Protein AF-A0A6P0PYL6-F1 (afdb_monomer)

Nearest PDB structures (foldseek):
  3t6k-assembly2_B  TM=9.588E-01  e=8.536E-08  Chloroflexus aurantiacus J-10-fl
  3gt7-assembly1_A  TM=8.939E-01  e=2.391E-07  Syntrophus aciditrophicus SB
  6rh1-assembly1_C  TM=9.646E-01  e=1.449E-06  Thermotoga maritima
  1m5t-assembly1_A  TM=9.526E-01  e=2.079E-06  Caulobacter vibrioides
  4h60-assembly1_A  TM=9.244E-01  e=2.554E-06  Vibrio cholerae O395

Secondary structure (DSSP, 8-state):
-HHHHHHHHHTT-S---PSSPPHHHHHHHHHHHHHHHS----S-EEETTEEEETTTTEEEETTEEP---HHHHHHHHHHHHSTT--B-HHHHHHHHS-TTS---HHHHHHHHHHHHHHHHHTT-SS-SEEEETTTEEEEPPPP-S---------------------------------------------PPPHHHHHHHHHHHHHHHHHHHHHHHHHHHHHT---HHHHHHHHHHHHHHHHHGGGGT-HHHHHHHHHHHHHHHH-SS--HHHHHHHHHHHHHHHHHHHSPP-----------SS---SS-TT---EEEEE-S-HHHHHHHHHHHHTTT-EEEEESSHHHHHHHHHHS--SEEEE-----GGG--HHHHHHHHHHSSSPPPEEEEES---HHHHHHHHHTT-SEEEESS--HHHHHHHHHHHHHTSS----EEEEE-S-HHHHHHHHHHHGGGT-EEEEES-GGGHHHHHHHH--SEEEEESS-SSS-HHHHHHHHHHSTTTTTS-EEEEES---HHHHHHHHHHT-SEEEESSP-HHHHHHHHHHHHHHHHHHHHHHHHHHHHHH--

Mean predicted aligned error: 20.15 Å

Solvent-accessible surface area (backbone atoms only — not comparable to full-atom values): 33729 Å² total; per-residue (Å²): 108,71,66,61,54,32,54,44,41,76,69,66,44,94,73,88,84,68,84,82,75,56,66,69,53,54,54,37,53,51,49,33,57,49,60,70,74,49,69,91,82,77,76,59,47,68,61,87,59,36,38,32,33,81,90,77,74,45,36,29,32,74,87,42,78,53,94,62,54,75,66,44,44,54,49,52,53,56,39,57,78,39,48,90,47,75,42,34,68,65,57,53,46,70,74,71,50,65,90,88,59,87,75,55,80,63,51,61,53,51,46,54,51,52,46,49,50,54,45,42,72,58,64,44,92,60,72,53,66,37,77,45,88,100,55,30,37,29,50,50,80,74,82,78,90,82,74,84,80,80,79,88,78,86,86,85,82,80,88,84,81,89,80,87,81,88,86,87,83,89,83,90,86,88,78,88,88,88,88,86,89,81,83,84,77,78,85,73,76,85,76,77,55,53,48,61,59,45,44,70,74,43,46,68,57,56,51,52,42,51,49,44,44,53,50,42,50,50,33,66,71,76,68,52,93,46,76,69,52,53,56,49,30,37,51,38,24,47,50,41,21,26,42,34,28,51,57,26,32,54,69,45,10,53,47,20,45,51,53,29,51,49,63,76,64,58,87,70,88,45,76,67,55,49,52,53,51,49,49,48,54,51,56,38,55,58,53,72,72,49,83,61,62,55,86,67,84,68,90,61,74,83,71,74,72,93,68,56,96,55,68,94,87,60,62,56,34,36,35,38,30,35,70,55,52,67,53,49,52,28,50,40,52,52,49,38,76,61,56,35,46,63,48,81,17,60,31,51,66,52,35,52,50,46,44,74,74,52,74,45,59,30,33,42,32,33,57,85,51,58,82,93,41,40,57,36,67,58,55,43,43,53,33,51,72,38,87,77,55,43,40,31,32,35,47,25,63,72,92,44,71,70,56,55,52,50,41,47,75,42,57,41,60,35,82,43,54,39,47,51,58,67,67,60,54,48,54,44,50,54,52,32,49,73,73,62,61,68,51,85,39,32,34,36,39,38,39,65,49,67,68,58,53,51,50,49,44,70,62,44,44,85,58,52,40,45,78,45,81,40,56,56,68,89,53,44,70,65,47,50,73,72,67,60,50,59,31,38,36,30,28,45,83,41,79,101,50,32,29,47,57,54,40,38,54,36,48,72,33,92,89,42,44,81,57,47,30,35,33,40,32,78,72,86,54,69,64,63,56,41,49,41,36,70,37,60,28,62,46,73,45,58,51,82,78,49,66,67,50,51,50,43,53,52,52,53,52,45,56,53,52,52,53,50,55,51,51,52,53,53,53,53,50,61,60,71,78,105

Structure (mmCIF, N/CA/C/O backbone):
data_AF-A0A6P0PYL6-F1
#
_entry.id   AF-A0A6P0PYL6-F1
#
loop_
_atom_site.group_PDB
_atom_site.id
_atom_site.type_symbol
_atom_site.label_atom_id
_atom_site.label_alt_id
_atom_site.label_comp_id
_atom_site.label_asym_id
_atom_site.label_entity_id
_atom_site.label_seq_id
_atom_site.pdbx_PDB_ins_code
_atom_site.Cartn_x
_atom_site.Cartn_y
_atom_site.Cartn_z
_atom_site.occupancy
_atom_site.B_iso_or_equiv
_atom_site.auth_seq_id
_atom_site.auth_comp_id
_atom_site.auth_asym_id
_atom_site.auth_atom_id
_atom_site.pdbx_PDB_model_num
ATOM 1 N N . THR A 1 1 ? 9.974 18.965 -4.579 1.00 63.69 1 THR A N 1
ATOM 2 C CA . THR A 1 1 ? 11.229 18.518 -3.927 1.00 63.69 1 THR A CA 1
ATOM 3 C C . THR A 1 1 ? 11.317 17.003 -4.010 1.00 63.69 1 THR A C 1
ATOM 5 O O . THR A 1 1 ? 10.301 16.383 -4.300 1.00 63.69 1 THR A O 1
ATOM 8 N N . SER A 1 2 ? 12.496 16.404 -3.788 1.00 64.75 2 SER A N 1
ATOM 9 C CA . SER A 1 2 ? 12.654 14.934 -3.747 1.00 64.75 2 SER A CA 1
ATOM 10 C C . SER A 1 2 ? 11.728 14.290 -2.713 1.00 64.75 2 SER A C 1
ATOM 12 O O . SER A 1 2 ? 11.097 13.282 -2.995 1.00 64.75 2 SER A O 1
ATOM 14 N N . THR A 1 3 ? 11.573 14.936 -1.557 1.00 70.12 3 THR A N 1
ATOM 15 C CA . THR A 1 3 ? 10.701 14.494 -0.464 1.00 70.12 3 THR A CA 1
ATOM 16 C C . THR A 1 3 ? 9.242 14.359 -0.903 1.00 70.12 3 THR A C 1
ATOM 18 O O . THR A 1 3 ? 8.663 13.293 -0.751 1.00 70.12 3 THR A O 1
ATOM 21 N N . ASN A 1 4 ? 8.674 15.375 -1.566 1.00 69.94 4 ASN A N 1
ATOM 22 C CA . ASN A 1 4 ? 7.271 15.331 -2.005 1.00 69.94 4 ASN A CA 1
ATOM 23 C C . ASN A 1 4 ? 7.004 14.232 -3.049 1.00 69.94 4 ASN A C 1
ATOM 25 O O . ASN A 1 4 ? 5.889 13.731 -3.147 1.00 69.94 4 ASN A O 1
ATOM 29 N N . LYS A 1 5 ? 8.011 13.891 -3.866 1.00 76.19 5 LYS A N 1
ATOM 30 C CA . LYS A 1 5 ? 7.910 12.818 -4.865 1.00 76.19 5 LYS A CA 1
ATOM 31 C C . LYS A 1 5 ? 7.822 11.450 -4.184 1.00 76.19 5 LYS A C 1
ATOM 33 O O . LYS A 1 5 ? 6.957 10.655 -4.531 1.00 76.19 5 LYS A O 1
ATOM 38 N N . VAL A 1 6 ? 8.694 11.216 -3.200 1.00 65.56 6 VAL A N 1
ATOM 39 C CA . VAL A 1 6 ? 8.719 9.990 -2.388 1.00 65.56 6 VAL A CA 1
ATOM 40 C C . VAL A 1 6 ? 7.411 9.839 -1.618 1.00 65.56 6 VAL A C 1
ATOM 42 O O . VAL A 1 6 ? 6.754 8.815 -1.748 1.00 65.56 6 VAL A O 1
ATOM 45 N N . GLU A 1 7 ? 6.955 10.896 -0.939 1.00 63.72 7 GLU A N 1
ATOM 46 C CA . GLU A 1 7 ? 5.678 10.885 -0.212 1.00 63.72 7 GLU A CA 1
ATOM 47 C C . GLU A 1 7 ? 4.480 10.539 -1.110 1.00 63.72 7 GLU A C 1
ATOM 49 O O . GLU A 1 7 ? 3.576 9.823 -0.682 1.00 63.72 7 GLU A O 1
ATOM 54 N N . ALA A 1 8 ? 4.458 11.024 -2.356 1.00 67.38 8 ALA A N 1
ATOM 55 C CA . ALA A 1 8 ? 3.390 10.708 -3.302 1.00 67.38 8 ALA A CA 1
ATOM 56 C C . ALA A 1 8 ? 3.404 9.229 -3.731 1.00 67.38 8 ALA A C 1
ATOM 58 O O . ALA A 1 8 ? 2.343 8.607 -3.811 1.00 67.38 8 ALA A O 1
ATOM 59 N N . LEU A 1 9 ? 4.589 8.665 -3.989 1.00 63.28 9 LEU A N 1
ATOM 60 C CA . LEU A 1 9 ? 4.746 7.252 -4.351 1.00 63.28 9 LEU A CA 1
ATOM 61 C C . LEU A 1 9 ? 4.415 6.328 -3.172 1.00 63.28 9 LEU A C 1
ATOM 63 O O . LEU A 1 9 ? 3.671 5.367 -3.358 1.00 63.28 9 LEU A O 1
ATOM 67 N N . ASP A 1 10 ? 4.881 6.658 -1.965 1.00 58.25 10 ASP A N 1
ATOM 68 C CA . ASP A 1 10 ? 4.581 5.918 -0.731 1.00 58.25 10 ASP A CA 1
ATOM 69 C C . ASP A 1 10 ? 3.086 5.969 -0.376 1.00 58.25 10 ASP A C 1
ATOM 71 O O . ASP A 1 10 ? 2.537 5.015 0.175 1.00 58.25 10 ASP A O 1
ATOM 75 N N . ALA A 1 11 ? 2.394 7.058 -0.735 1.00 59.53 11 ALA A N 1
ATOM 76 C CA . ALA A 1 11 ? 0.939 7.174 -0.619 1.00 59.53 11 ALA A CA 1
ATOM 77 C C . ALA A 1 11 ? 0.167 6.307 -1.638 1.00 59.53 11 ALA A C 1
ATOM 79 O O . ALA A 1 11 ? -1.065 6.261 -1.596 1.00 59.53 11 ALA A O 1
ATOM 80 N N . GLY A 1 12 ? 0.868 5.616 -2.543 1.00 60.50 12 GLY A N 1
ATOM 81 C CA . GLY A 1 12 ? 0.300 4.662 -3.494 1.00 60.50 12 GLY A CA 1
ATOM 82 C C . GLY A 1 12 ? 0.073 5.204 -4.905 1.00 60.50 12 GLY A C 1
ATOM 83 O O . GLY A 1 12 ? -0.587 4.525 -5.695 1.00 60.50 12 GLY A O 1
ATOM 84 N N . ALA A 1 13 ? 0.596 6.390 -5.244 1.00 68.00 13 ALA A N 1
ATOM 85 C CA . ALA A 1 13 ? 0.554 6.888 -6.618 1.00 68.00 13 ALA A CA 1
ATOM 86 C C . ALA A 1 13 ? 1.324 5.953 -7.568 1.00 68.00 13 ALA A C 1
ATOM 88 O O . ALA A 1 13 ? 2.399 5.453 -7.232 1.00 68.00 13 ALA A O 1
ATOM 89 N N . ASP A 1 14 ? 0.789 5.724 -8.769 1.00 70.75 14 ASP A N 1
ATOM 90 C CA . ASP A 1 14 ? 1.464 4.893 -9.779 1.00 70.75 14 ASP A CA 1
ATOM 91 C C . ASP A 1 14 ? 2.652 5.625 -10.429 1.00 70.75 14 ASP A C 1
ATOM 93 O O . ASP A 1 14 ? 3.626 4.994 -10.861 1.00 70.75 14 ASP A O 1
ATOM 97 N N . ASP A 1 15 ? 2.564 6.956 -10.490 1.00 80.00 15 ASP A N 1
ATOM 98 C CA . ASP A 1 15 ? 3.609 7.859 -10.964 1.00 80.00 15 ASP A CA 1
ATOM 99 C C . ASP A 1 15 ? 3.331 9.306 -10.509 1.00 80.00 15 ASP A C 1
ATOM 101 O O . ASP A 1 15 ? 2.260 9.612 -9.975 1.00 80.00 15 ASP A O 1
ATOM 105 N N . TYR A 1 16 ? 4.275 10.214 -10.754 1.00 81.94 16 TYR A N 1
ATOM 106 C CA . TYR A 1 16 ? 4.107 11.651 -10.542 1.00 81.94 16 TYR A CA 1
ATOM 107 C C . TYR A 1 16 ? 4.738 12.455 -11.689 1.00 81.94 16 TYR A C 1
ATOM 109 O O . TYR A 1 16 ? 5.662 12.001 -12.358 1.00 81.94 16 TYR A O 1
ATOM 117 N N . LEU A 1 17 ? 4.281 13.696 -11.868 1.00 81.06 17 LEU A N 1
ATOM 118 C CA . LEU A 1 17 ? 4.868 14.665 -12.795 1.00 81.06 17 LEU A CA 1
ATOM 119 C C . LEU A 1 17 ? 5.014 16.028 -12.127 1.00 81.06 17 LEU A C 1
ATOM 121 O O . LEU A 1 17 ? 4.185 16.434 -11.306 1.00 81.06 17 LEU A O 1
ATOM 125 N N . VAL A 1 18 ? 6.076 16.741 -12.488 1.00 79.75 18 VAL A N 1
ATOM 126 C CA . VAL A 1 18 ? 6.334 18.101 -12.006 1.00 79.75 18 VAL A CA 1
ATOM 127 C C . VAL A 1 18 ? 5.705 19.096 -12.984 1.00 79.75 18 VAL A C 1
ATOM 129 O O . VAL A 1 18 ? 5.705 18.873 -14.187 1.00 79.75 18 VAL A O 1
ATOM 132 N N . LYS A 1 19 ? 5.124 20.184 -12.468 1.00 76.50 19 LYS A N 1
ATOM 133 C CA . LYS A 1 19 ? 4.589 21.276 -13.297 1.00 76.50 19 LYS A CA 1
ATOM 134 C C . LYS A 1 19 ? 5.698 22.297 -13.619 1.00 76.50 19 LYS A C 1
ATOM 136 O O . LYS A 1 19 ? 6.491 22.571 -12.716 1.00 76.50 19 LYS A O 1
ATOM 141 N N . PRO A 1 20 ? 5.701 22.936 -14.808 1.00 78.56 20 PRO A N 1
ATOM 142 C CA . PRO A 1 20 ? 4.744 22.773 -15.910 1.00 78.56 20 PRO A CA 1
ATOM 143 C C . PRO A 1 20 ? 4.881 21.409 -16.601 1.00 78.56 20 PRO A C 1
ATOM 145 O O . PRO A 1 20 ? 5.969 20.857 -16.668 1.00 78.56 20 PRO A O 1
ATOM 148 N N . LEU A 1 21 ? 3.750 20.856 -17.046 1.00 75.81 21 LEU A N 1
ATOM 149 C CA . LEU A 1 21 ? 3.675 19.506 -17.608 1.00 75.81 21 LEU A CA 1
ATOM 150 C C . LEU A 1 21 ? 4.174 19.492 -19.052 1.00 75.81 21 LEU A C 1
ATOM 152 O O . LEU A 1 21 ? 3.688 20.285 -19.859 1.00 75.81 21 LEU A O 1
ATOM 156 N N . ASP A 1 22 ? 5.035 18.531 -19.375 1.00 75.94 22 ASP A N 1
ATOM 157 C CA . ASP A 1 22 ? 5.285 18.138 -20.756 1.00 75.94 22 ASP A CA 1
ATOM 158 C C . ASP A 1 22 ? 4.241 17.101 -21.204 1.00 75.94 22 ASP A C 1
ATOM 160 O O . ASP A 1 22 ? 4.054 16.050 -20.582 1.00 75.94 22 ASP A O 1
ATOM 164 N N . ILE A 1 23 ? 3.479 17.427 -22.250 1.00 78.88 23 ILE A N 1
ATOM 165 C CA . ILE A 1 23 ? 2.339 16.610 -22.698 1.00 78.88 23 ILE A CA 1
ATOM 166 C C . ILE A 1 23 ? 2.797 15.280 -23.327 1.00 78.88 23 ILE A C 1
ATOM 168 O O . ILE A 1 23 ? 2.217 14.246 -22.977 1.00 78.88 23 ILE A O 1
ATOM 172 N N . PRO A 1 24 ? 3.820 15.252 -24.205 1.00 65.94 24 PRO A N 1
ATOM 173 C CA . PRO A 1 24 ? 4.474 14.021 -24.640 1.00 65.94 24 PRO A CA 1
ATOM 174 C C . PRO A 1 24 ? 4.879 13.097 -23.487 1.00 65.94 24 PRO A C 1
ATOM 176 O O . PRO A 1 24 ? 4.481 11.927 -23.500 1.00 65.94 24 PRO A O 1
ATOM 179 N N . GLU A 1 25 ? 5.582 13.610 -22.470 1.00 73.81 25 GLU A N 1
ATOM 180 C CA . GLU A 1 25 ? 5.978 12.829 -21.290 1.00 73.81 25 GLU A CA 1
ATOM 181 C C . GLU A 1 25 ? 4.758 12.266 -20.542 1.00 73.81 25 GLU A C 1
ATOM 183 O O . GLU A 1 25 ? 4.706 11.072 -20.235 1.00 73.81 25 GLU A O 1
ATOM 188 N N . LEU A 1 26 ? 3.729 13.089 -20.301 1.00 79.19 26 LEU A N 1
ATOM 189 C CA . LEU A 1 26 ? 2.492 12.652 -19.647 1.00 79.19 26 LEU A CA 1
ATOM 190 C C . LEU A 1 26 ? 1.830 11.489 -20.392 1.00 79.19 26 LEU A C 1
ATOM 192 O O . LEU A 1 26 ? 1.468 10.480 -19.781 1.00 79.19 26 LEU A O 1
ATOM 196 N N . LEU A 1 27 ? 1.677 11.607 -21.711 1.00 74.19 27 LEU A N 1
ATOM 197 C CA . LEU A 1 27 ? 1.093 10.544 -22.528 1.00 74.19 27 LEU A CA 1
ATOM 198 C C . LEU A 1 27 ? 1.967 9.286 -22.518 1.00 74.19 27 LEU A C 1
ATOM 200 O O . LEU A 1 27 ? 1.439 8.173 -22.499 1.00 74.19 27 LEU A O 1
ATOM 204 N N . ALA A 1 28 ? 3.290 9.444 -22.504 1.00 64.31 28 ALA A N 1
ATOM 205 C CA . ALA A 1 28 ? 4.230 8.336 -22.443 1.00 64.31 28 ALA A CA 1
ATOM 206 C C . ALA A 1 28 ? 4.135 7.566 -21.115 1.00 64.31 28 ALA A C 1
ATOM 208 O O . ALA A 1 28 ? 4.020 6.338 -21.131 1.00 64.31 28 ALA A O 1
ATOM 209 N N . ARG A 1 29 ? 4.050 8.276 -19.985 1.00 77.25 29 ARG A N 1
ATOM 210 C CA . ARG A 1 29 ? 3.833 7.689 -18.653 1.00 77.25 29 ARG A CA 1
ATOM 211 C C . ARG A 1 29 ? 2.480 6.993 -18.535 1.00 77.25 29 ARG A C 1
ATOM 213 O O . ARG A 1 29 ? 2.408 5.873 -18.034 1.00 77.25 29 ARG A O 1
ATOM 220 N N . ILE A 1 30 ? 1.410 7.590 -19.069 1.00 77.69 30 ILE A N 1
ATOM 221 C CA . ILE A 1 30 ? 0.087 6.944 -19.117 1.00 77.69 30 ILE A CA 1
ATOM 222 C C . ILE A 1 30 ? 0.161 5.633 -19.908 1.00 77.69 30 ILE A C 1
ATOM 224 O O . ILE A 1 30 ? -0.337 4.609 -19.442 1.00 77.69 30 ILE A O 1
ATOM 228 N N . ARG A 1 31 ? 0.816 5.626 -21.079 1.00 72.12 31 ARG A N 1
ATOM 229 C CA . ARG A 1 31 ? 1.028 4.393 -21.856 1.00 72.12 31 ARG A CA 1
ATOM 230 C C . ARG A 1 31 ? 1.811 3.350 -21.060 1.00 72.12 31 ARG A C 1
ATOM 232 O O . ARG A 1 31 ? 1.427 2.185 -21.085 1.00 72.12 31 ARG A O 1
ATOM 239 N N . ALA A 1 32 ? 2.865 3.749 -20.348 1.00 69.81 32 ALA A N 1
ATOM 240 C CA . ALA A 1 32 ? 3.646 2.843 -19.505 1.00 69.81 32 ALA A CA 1
ATOM 241 C C . ALA A 1 32 ? 2.791 2.190 -18.406 1.00 69.81 32 ALA A C 1
ATOM 243 O O . ALA A 1 32 ? 2.853 0.979 -18.219 1.00 69.81 32 ALA A O 1
ATOM 244 N N . VAL A 1 33 ? 1.916 2.955 -17.744 1.00 74.56 33 VAL A N 1
ATOM 245 C CA . VAL A 1 33 ? 0.975 2.414 -16.748 1.00 74.56 33 VAL A CA 1
ATOM 246 C C . VAL A 1 33 ? -0.065 1.487 -17.393 1.00 74.56 33 VAL A C 1
ATOM 248 O O . VAL A 1 33 ? -0.340 0.412 -16.864 1.00 74.56 33 VAL A O 1
ATOM 251 N N . LEU A 1 34 ? -0.626 1.855 -18.550 1.00 66.81 34 LEU A N 1
ATOM 252 C CA . LEU A 1 34 ? -1.657 1.065 -19.241 1.00 66.81 34 LEU A CA 1
ATOM 253 C C . LEU A 1 34 ? -1.130 -0.235 -19.867 1.00 66.81 34 LEU A C 1
ATOM 255 O O . LEU A 1 34 ? -1.873 -1.214 -19.963 1.00 66.81 34 LEU A O 1
ATOM 259 N N . ARG A 1 35 ? 0.154 -0.298 -20.243 1.00 64.81 35 ARG A N 1
ATOM 260 C CA . ARG A 1 35 ? 0.786 -1.560 -20.670 1.00 64.81 35 ARG A CA 1
ATOM 261 C C . ARG A 1 35 ? 0.631 -2.653 -19.603 1.00 64.81 35 ARG A C 1
ATOM 263 O O . ARG A 1 35 ? 0.418 -3.808 -19.943 1.00 64.81 35 ARG A O 1
ATOM 270 N N . ARG A 1 36 ? 0.583 -2.271 -18.321 1.00 58.41 36 ARG A N 1
ATOM 271 C CA . ARG A 1 36 ? 0.432 -3.179 -17.168 1.00 58.41 36 ARG A CA 1
ATOM 272 C C . ARG A 1 36 ? -0.994 -3.694 -16.952 1.00 58.41 36 ARG A C 1
ATOM 274 O O . ARG A 1 36 ? -1.166 -4.788 -16.420 1.00 58.41 36 ARG A O 1
ATOM 281 N N . SER A 1 37 ? -2.020 -2.918 -17.319 1.00 51.34 37 SER A N 1
ATOM 282 C CA . SER A 1 37 ? -3.438 -3.307 -17.182 1.00 51.34 37 SER A CA 1
ATOM 283 C C . SER A 1 37 ? -3.945 -4.147 -18.356 1.00 51.34 37 SER A C 1
ATOM 285 O O . SER A 1 37 ? -5.029 -4.734 -18.296 1.00 51.34 37 SER A O 1
ATOM 287 N N . SER A 1 38 ? -3.134 -4.249 -19.406 1.00 47.84 38 SER A N 1
ATOM 288 C CA . SER A 1 38 ? -3.376 -5.122 -20.538 1.00 47.84 38 SER A CA 1
ATOM 289 C C . SER A 1 38 ? -3.087 -6.566 -20.106 1.00 47.84 38 SER A C 1
ATOM 291 O O . SER A 1 38 ? -1.958 -6.950 -19.803 1.00 47.84 38 SER A O 1
ATOM 293 N N . THR A 1 39 ? -4.137 -7.388 -20.050 1.00 43.16 39 THR A N 1
ATOM 294 C CA . THR A 1 39 ? -4.000 -8.856 -20.192 1.00 43.16 39 THR A CA 1
ATOM 295 C C . THR A 1 39 ? -3.124 -9.105 -21.429 1.00 43.16 39 THR A C 1
ATOM 297 O O . THR A 1 39 ? -3.281 -8.304 -22.349 1.00 43.16 39 THR A O 1
ATOM 300 N N . PRO A 1 40 ? -2.221 -10.111 -21.484 1.00 41.44 40 PRO A N 1
ATOM 301 C CA . PRO A 1 40 ? -1.313 -10.279 -22.622 1.00 41.44 40 PRO A CA 1
ATOM 302 C C . PRO A 1 40 ? -2.111 -10.199 -23.922 1.00 41.44 40 PRO A C 1
ATOM 304 O O . PRO A 1 40 ? -2.933 -11.067 -24.215 1.00 41.44 40 PRO A O 1
ATOM 307 N N . LEU A 1 41 ? -1.941 -9.090 -24.636 1.00 38.06 41 LEU A N 1
ATOM 308 C CA . LEU A 1 41 ? -2.526 -8.874 -25.942 1.00 38.06 41 LEU A CA 1
ATOM 309 C C . LEU A 1 41 ? -1.412 -9.172 -26.917 1.00 38.06 41 LEU A C 1
ATOM 311 O O . LEU A 1 41 ? -0.611 -8.303 -27.239 1.00 38.06 41 LEU A O 1
ATOM 315 N N . LEU A 1 42 ? -1.391 -10.398 -27.402 1.00 46.47 42 LEU A N 1
ATOM 316 C CA . LEU A 1 42 ? -1.042 -10.612 -28.792 1.00 46.47 42 LEU A CA 1
ATOM 317 C C . LEU A 1 42 ? -2.184 -11.439 -29.394 1.00 46.47 42 LEU A C 1
ATOM 319 O O . LEU A 1 42 ? -2.731 -12.288 -28.682 1.00 46.47 42 LEU A O 1
ATOM 323 N N . PRO A 1 43 ? -2.579 -11.200 -30.656 1.00 53.47 43 PRO A N 1
ATOM 324 C CA . PRO A 1 43 ? -1.671 -10.806 -31.735 1.00 53.47 43 PRO A CA 1
ATOM 325 C C . PRO A 1 43 ? -2.237 -9.695 -32.641 1.00 53.47 43 PRO A C 1
ATOM 327 O O . PRO A 1 43 ? -3.338 -9.213 -32.413 1.00 53.47 43 PRO A O 1
ATOM 330 N N . VAL A 1 44 ? -1.431 -9.249 -33.608 1.00 58.12 44 VAL A N 1
ATOM 331 C CA . VAL A 1 44 ? -1.817 -8.718 -34.931 1.00 58.12 44 VAL A CA 1
ATOM 332 C C . VAL A 1 44 ? -3.216 -8.077 -35.030 1.00 58.12 44 VAL A C 1
ATOM 334 O O . VAL A 1 44 ? -4.244 -8.733 -34.907 1.00 58.12 44 VAL A O 1
ATOM 337 N N . LEU A 1 45 ? -3.278 -6.776 -35.316 1.00 73.00 45 LEU A N 1
ATOM 338 C CA . LEU A 1 45 ? -4.541 -6.107 -35.611 1.00 73.00 45 LEU A CA 1
ATOM 339 C C . LEU A 1 45 ? -5.071 -6.575 -36.973 1.00 73.00 45 LEU A C 1
ATOM 341 O O . LEU A 1 45 ? -4.396 -6.410 -37.989 1.00 73.00 45 LEU A O 1
ATOM 345 N N . GLU A 1 46 ? -6.291 -7.107 -37.003 1.00 77.25 46 GLU A N 1
ATOM 346 C CA . GLU A 1 46 ? -6.878 -7.718 -38.200 1.00 77.25 46 GLU A CA 1
ATOM 347 C C . GLU A 1 46 ? -8.167 -7.018 -38.640 1.00 77.25 46 GLU A C 1
ATOM 349 O O . GLU A 1 46 ? -9.022 -6.652 -37.830 1.00 77.25 46 GLU A O 1
ATOM 354 N N . TRP A 1 47 ? -8.332 -6.854 -39.953 1.00 78.62 47 TRP A N 1
ATOM 355 C CA . TRP A 1 47 ? -9.581 -6.408 -40.566 1.00 78.62 47 TRP A CA 1
ATOM 356 C C . TRP A 1 47 ? -9.769 -7.039 -41.949 1.00 78.62 47 TRP A C 1
ATOM 358 O O . TRP A 1 47 ? -9.270 -6.549 -42.968 1.00 78.62 47 TRP A O 1
ATOM 368 N N . GLY A 1 48 ? -10.511 -8.147 -41.993 1.00 80.69 48 GLY A N 1
ATOM 369 C CA . GLY A 1 48 ? -10.617 -8.976 -43.193 1.00 80.69 48 GLY A CA 1
ATOM 370 C C . GLY A 1 48 ? -9.272 -9.634 -43.504 1.00 80.69 48 GLY A C 1
ATOM 371 O O . GLY A 1 48 ? -8.711 -10.302 -42.651 1.00 80.69 48 GLY A O 1
ATOM 372 N N . LEU A 1 49 ? -8.746 -9.424 -44.713 1.00 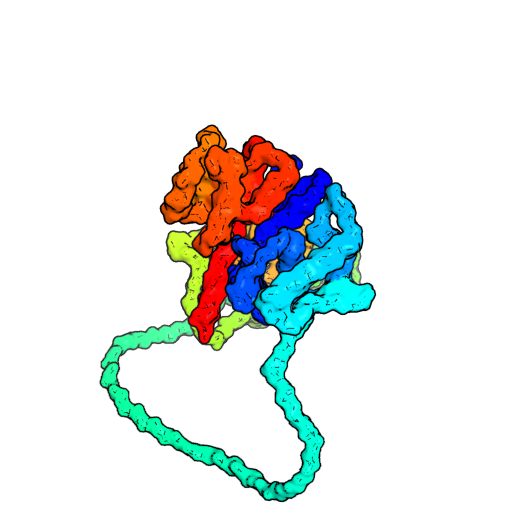82.06 49 LEU A N 1
ATOM 373 C CA . LEU A 1 49 ? -7.427 -9.934 -45.120 1.00 82.06 49 LEU A CA 1
ATOM 374 C C . LEU A 1 49 ? -6.268 -8.988 -44.751 1.00 82.06 49 LEU A C 1
ATOM 376 O O . LEU A 1 49 ? -5.115 -9.309 -45.031 1.00 82.06 49 LEU A O 1
ATOM 380 N N . LEU A 1 50 ? -6.560 -7.822 -44.156 1.00 83.88 50 LEU A N 1
ATOM 381 C CA . LEU A 1 50 ? -5.557 -6.853 -43.711 1.00 83.88 50 LEU A CA 1
ATOM 382 C C . LEU A 1 50 ? -5.080 -7.200 -42.299 1.00 83.88 50 LEU A C 1
ATOM 384 O O . LEU A 1 50 ? -5.895 -7.233 -41.380 1.00 83.88 50 LEU A O 1
ATOM 388 N N . HIS A 1 51 ? -3.774 -7.381 -42.140 1.00 82.50 51 HIS A N 1
ATOM 389 C CA . HIS A 1 51 ? -3.108 -7.715 -40.886 1.00 82.50 51 HIS A CA 1
ATOM 390 C C . HIS A 1 51 ? -2.036 -6.657 -40.600 1.00 82.50 51 HIS A C 1
ATOM 392 O O . HIS A 1 51 ? -1.288 -6.272 -41.499 1.00 82.50 51 HIS A O 1
ATOM 398 N N . LEU A 1 52 ? -1.953 -6.169 -39.366 1.00 79.25 52 LEU A N 1
ATOM 399 C CA . LEU A 1 52 ? -0.879 -5.294 -38.902 1.00 79.25 52 LEU A CA 1
ATOM 400 C C . LEU A 1 52 ? -0.297 -5.870 -37.628 1.00 79.25 52 LEU A C 1
ATOM 402 O O . LEU A 1 52 ? -1.001 -6.004 -36.633 1.00 79.25 52 LEU A O 1
ATOM 406 N N . ASP A 1 53 ? 0.992 -6.161 -37.651 1.00 71.88 53 ASP A N 1
ATOM 407 C CA . ASP A 1 53 ? 1.744 -6.583 -36.486 1.00 71.88 53 ASP A CA 1
ATOM 408 C C . ASP A 1 53 ? 2.481 -5.369 -35.890 1.00 71.88 53 ASP A C 1
ATOM 410 O O . ASP A 1 53 ? 3.435 -4.862 -36.490 1.00 71.88 53 ASP A O 1
ATOM 414 N N . PRO A 1 54 ? 2.043 -4.857 -34.720 1.00 59.41 54 PRO A N 1
ATOM 415 C CA . PRO A 1 54 ? 2.671 -3.692 -34.111 1.00 59.41 54 PRO A CA 1
ATOM 416 C C . PRO A 1 54 ? 4.077 -3.976 -33.574 1.00 59.41 54 PRO A C 1
ATOM 418 O O . PRO A 1 54 ? 4.805 -3.028 -33.301 1.00 59.41 54 PRO A O 1
ATOM 421 N N . SER A 1 55 ? 4.452 -5.250 -33.391 1.00 48.25 55 SER A N 1
ATOM 422 C CA . SER A 1 55 ? 5.736 -5.638 -32.790 1.00 48.25 55 SER A CA 1
ATOM 423 C C . SER A 1 55 ? 6.918 -5.480 -33.750 1.00 48.25 55 SER A C 1
ATOM 425 O O . SER A 1 55 ? 8.018 -5.132 -33.335 1.00 48.25 55 SER A O 1
ATOM 427 N N . ASN A 1 56 ? 6.685 -5.664 -35.050 1.00 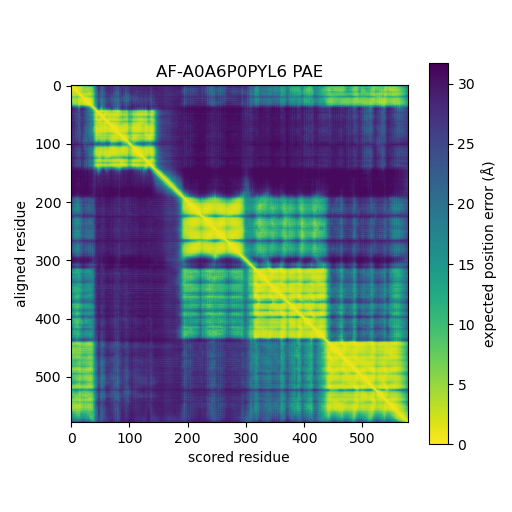63.22 56 ASN A N 1
ATOM 428 C CA . ASN A 1 56 ? 7.696 -5.550 -36.106 1.00 63.22 56 ASN A CA 1
ATOM 429 C C . ASN A 1 56 ? 7.355 -4.463 -37.146 1.00 63.22 56 ASN A C 1
ATOM 431 O O . ASN A 1 56 ? 8.022 -4.364 -38.178 1.00 63.22 56 ASN A O 1
ATOM 435 N N . CYS A 1 57 ? 6.319 -3.657 -36.884 1.00 62.44 57 CYS A N 1
ATOM 436 C CA . CYS A 1 57 ? 5.781 -2.638 -37.788 1.00 62.44 57 CYS A CA 1
ATOM 437 C C . CYS A 1 57 ? 5.430 -3.176 -39.190 1.00 62.44 57 CYS A C 1
ATOM 439 O O . CYS A 1 57 ? 5.490 -2.434 -40.177 1.00 62.44 57 CYS A O 1
ATOM 441 N N . GLN A 1 58 ? 5.068 -4.457 -39.305 1.00 74.88 58 GLN A N 1
ATOM 442 C CA . GLN A 1 58 ? 4.703 -5.064 -40.580 1.00 74.88 58 GLN A CA 1
ATOM 443 C C . GLN A 1 58 ? 3.204 -4.975 -40.817 1.00 74.88 58 GLN A C 1
ATOM 445 O O . GLN A 1 58 ? 2.382 -5.208 -39.934 1.00 74.88 58 GLN A O 1
ATOM 450 N N . VAL A 1 59 ? 2.842 -4.662 -42.057 1.00 82.31 59 VAL A N 1
ATOM 451 C CA . VAL A 1 59 ? 1.460 -4.711 -42.525 1.00 82.31 59 VAL A CA 1
ATOM 452 C C . VAL A 1 59 ? 1.418 -5.665 -43.700 1.00 82.31 59 VAL A C 1
ATOM 454 O O . VAL A 1 59 ? 2.248 -5.554 -44.599 1.00 82.31 59 VAL A O 1
ATOM 457 N N . SER A 1 60 ? 0.467 -6.586 -43.715 1.00 83.75 60 SER A N 1
ATOM 458 C CA . SER A 1 60 ? 0.245 -7.494 -44.835 1.00 83.75 60 SER A CA 1
ATOM 459 C C . SER A 1 60 ? -1.221 -7.509 -45.249 1.00 83.75 60 SER A C 1
ATOM 461 O O . SER A 1 60 ? -2.125 -7.249 -44.453 1.00 83.75 60 SER A O 1
ATOM 463 N N . TYR A 1 61 ? -1.465 -7.773 -46.526 1.00 84.81 61 TYR A N 1
ATOM 464 C CA . TYR A 1 61 ? -2.798 -8.014 -47.055 1.00 84.81 61 TYR A CA 1
ATOM 465 C C . TYR A 1 61 ? -2.788 -9.341 -47.801 1.00 84.81 61 TYR A C 1
ATOM 467 O O . TYR A 1 61 ? -1.977 -9.517 -48.700 1.00 84.81 61 TYR A O 1
ATOM 475 N N . ASP A 1 62 ? -3.647 -10.276 -47.394 1.00 81.69 62 ASP A N 1
ATOM 476 C CA . ASP A 1 62 ? -3.690 -11.638 -47.952 1.00 81.69 62 ASP A CA 1
ATOM 477 C C . ASP A 1 62 ? -2.308 -12.328 -47.956 1.00 81.69 62 ASP A C 1
ATOM 479 O O . ASP A 1 62 ? -1.879 -12.922 -48.938 1.00 81.69 62 ASP A O 1
ATOM 483 N N . GLN A 1 63 ? -1.579 -12.191 -46.840 1.00 74.50 63 GLN A N 1
ATOM 484 C CA . GLN A 1 63 ? -0.210 -12.697 -46.634 1.00 74.50 63 GLN A CA 1
ATOM 485 C C . GLN A 1 63 ? 0.888 -12.038 -47.497 1.00 74.50 63 GLN A C 1
ATOM 487 O O . GLN A 1 63 ? 2.063 -12.354 -47.311 1.00 74.50 63 GLN A O 1
ATOM 492 N N . GLU A 1 64 ? 0.565 -11.061 -48.352 1.00 79.50 64 GLU A N 1
ATOM 493 C CA . GLU A 1 64 ? 1.561 -10.231 -49.041 1.00 79.50 64 GLU A CA 1
ATOM 494 C C . GLU A 1 64 ? 1.951 -9.005 -48.205 1.00 79.50 64 GLU A C 1
ATOM 496 O O . GLU A 1 64 ? 1.099 -8.240 -47.745 1.00 79.50 64 GLU A O 1
ATOM 501 N N . LEU A 1 65 ? 3.255 -8.790 -48.013 1.00 82.44 65 LEU A N 1
ATOM 502 C CA . LEU A 1 65 ? 3.783 -7.670 -47.233 1.00 82.44 65 LEU A CA 1
ATOM 503 C C . LEU A 1 65 ? 3.574 -6.327 -47.959 1.00 82.44 65 LEU A C 1
ATOM 505 O O . LEU A 1 65 ? 3.965 -6.145 -49.113 1.00 82.44 65 LEU A O 1
ATOM 509 N N . LEU A 1 66 ? 3.017 -5.345 -47.252 1.00 83.56 66 LEU A N 1
ATOM 510 C CA . LEU A 1 66 ? 2.805 -3.983 -47.729 1.00 83.56 66 LEU A CA 1
ATOM 511 C C . LEU A 1 66 ? 3.943 -3.063 -47.283 1.00 83.56 66 LEU A C 1
ATOM 513 O O . LEU A 1 66 ? 4.102 -2.755 -46.104 1.00 83.56 66 LEU A O 1
ATOM 517 N N . HIS A 1 67 ? 4.676 -2.508 -48.247 1.00 80.75 67 HIS A N 1
ATOM 518 C CA . HIS A 1 67 ? 5.661 -1.461 -47.975 1.00 80.75 67 HIS A CA 1
ATOM 519 C C . HIS A 1 67 ? 4.977 -0.097 -47.795 1.00 80.75 67 HIS A C 1
ATOM 521 O O . HIS A 1 67 ? 4.685 0.624 -48.761 1.00 80.75 67 HIS A O 1
ATOM 527 N N . LEU A 1 68 ? 4.704 0.268 -46.542 1.00 82.06 68 LEU A N 1
ATOM 528 C CA . LEU A 1 68 ? 4.072 1.531 -46.158 1.00 82.06 68 LEU A CA 1
ATOM 529 C C . LEU A 1 68 ? 5.107 2.563 -45.692 1.00 82.06 68 LEU A C 1
ATOM 531 O O . LEU A 1 68 ? 6.132 2.231 -45.111 1.00 82.06 68 LEU A O 1
ATOM 535 N N . THR A 1 69 ? 4.830 3.840 -45.949 1.00 76.88 69 THR A N 1
ATOM 536 C CA . THR A 1 69 ? 5.555 4.952 -45.309 1.00 76.88 69 THR A CA 1
ATOM 537 C C . THR A 1 69 ? 5.110 5.098 -43.846 1.00 76.88 69 THR A C 1
ATOM 539 O O . THR A 1 69 ? 3.995 4.680 -43.524 1.00 76.88 69 THR A O 1
ATOM 542 N N . PRO A 1 70 ? 5.884 5.755 -42.960 1.00 69.81 70 PRO A N 1
ATOM 543 C CA . PRO A 1 70 ? 5.517 5.896 -41.544 1.00 69.81 70 PRO A CA 1
ATOM 544 C C . PRO A 1 70 ? 4.123 6.502 -41.308 1.00 69.81 70 PRO A C 1
ATOM 546 O O . PRO A 1 70 ? 3.380 6.058 -40.437 1.00 69.81 70 PRO A O 1
ATOM 549 N N . LYS A 1 71 ? 3.718 7.480 -42.133 1.00 76.88 71 LYS A N 1
ATOM 550 C CA . LYS A 1 71 ? 2.379 8.090 -42.057 1.00 76.88 71 LYS A CA 1
ATOM 551 C C . LYS A 1 71 ? 1.277 7.157 -42.565 1.00 76.88 71 LYS A C 1
ATOM 553 O O . LYS A 1 71 ? 0.176 7.160 -42.029 1.00 76.88 71 LYS A O 1
ATOM 558 N N . GLU A 1 72 ? 1.556 6.350 -43.588 1.00 82.31 72 GLU A N 1
ATOM 559 C CA . GLU A 1 72 ? 0.611 5.338 -44.074 1.00 82.31 72 GLU A CA 1
ATOM 560 C C . GLU A 1 72 ? 0.444 4.200 -43.059 1.00 82.31 72 GLU A C 1
ATOM 562 O O . GLU A 1 72 ? -0.682 3.768 -42.837 1.00 82.31 72 GLU A O 1
ATOM 567 N N . TYR A 1 73 ? 1.526 3.773 -42.402 1.00 79.62 73 TYR A N 1
ATOM 568 C CA . TYR A 1 73 ? 1.483 2.823 -41.289 1.00 79.62 73 TYR A CA 1
ATOM 569 C C . TYR A 1 73 ? 0.634 3.364 -40.132 1.00 79.62 73 TYR A C 1
ATOM 571 O O . TYR A 1 73 ? -0.323 2.713 -39.720 1.00 79.62 73 TYR A O 1
ATOM 579 N N . GLY A 1 74 ? 0.906 4.596 -39.683 1.00 76.25 74 GLY A N 1
ATOM 580 C CA . GLY A 1 74 ? 0.143 5.230 -38.604 1.00 76.25 74 GLY A CA 1
ATOM 581 C C . GLY A 1 74 ? -1.349 5.378 -38.923 1.00 76.25 74 GLY A C 1
ATOM 582 O O . GLY A 1 74 ? -2.189 5.218 -38.039 1.00 76.25 74 GLY A O 1
ATOM 583 N N . LEU A 1 75 ? -1.707 5.611 -40.193 1.00 82.38 75 LEU A N 1
ATOM 584 C CA . LEU A 1 75 ? -3.103 5.583 -40.639 1.00 82.38 75 LEU A CA 1
ATOM 585 C C . LEU A 1 75 ? -3.720 4.184 -40.502 1.00 82.38 75 LEU A C 1
ATOM 587 O O . LEU A 1 75 ? -4.825 4.068 -39.975 1.00 82.38 75 LEU A O 1
ATOM 591 N N . VAL A 1 76 ? -3.035 3.132 -40.964 1.00 83.19 76 VAL A N 1
ATOM 592 C CA . VAL A 1 76 ? -3.532 1.747 -40.872 1.00 83.19 76 VAL A CA 1
ATOM 593 C C . VAL A 1 76 ? -3.703 1.323 -39.417 1.00 83.19 76 VAL A C 1
ATOM 595 O O . VAL A 1 76 ? -4.763 0.816 -39.059 1.00 83.19 76 VAL A O 1
ATOM 598 N N . GLU A 1 77 ? -2.716 1.593 -38.567 1.00 78.19 77 GLU A N 1
ATOM 599 C CA . GLU A 1 77 ? -2.791 1.278 -37.142 1.00 78.19 77 GLU A CA 1
ATOM 600 C C . GLU A 1 77 ? -3.962 2.005 -36.466 1.00 78.19 77 GLU A C 1
ATOM 602 O O . GLU A 1 77 ? -4.762 1.385 -35.761 1.00 78.19 77 GLU A O 1
ATOM 607 N N . LEU A 1 78 ? -4.123 3.307 -36.726 1.00 78.62 78 LEU A N 1
ATOM 608 C CA . LEU A 1 78 ? -5.209 4.105 -36.156 1.00 78.62 78 LEU A CA 1
ATOM 609 C C . LEU A 1 78 ? -6.590 3.557 -36.545 1.00 78.62 78 LEU A C 1
ATOM 611 O O . LEU A 1 78 ? -7.485 3.471 -35.696 1.00 78.62 78 LEU A O 1
ATOM 615 N N . PHE A 1 79 ? -6.753 3.181 -37.815 1.00 82.62 79 PHE A N 1
ATOM 616 C CA . PHE A 1 79 ? -7.979 2.585 -38.331 1.00 82.62 79 PHE A CA 1
ATOM 617 C C . PHE A 1 79 ? -8.246 1.201 -37.728 1.00 82.62 79 PHE A C 1
ATOM 619 O O . PHE A 1 79 ? -9.364 0.957 -37.281 1.00 82.62 79 PHE A O 1
ATOM 626 N N . LEU A 1 80 ? -7.246 0.320 -37.659 1.00 77.69 80 LEU A N 1
ATOM 627 C CA . LEU A 1 80 ? -7.405 -1.042 -37.141 1.00 77.69 80 LEU A CA 1
ATOM 628 C C . LEU A 1 80 ? -7.655 -1.089 -35.629 1.00 77.69 80 LEU A C 1
ATOM 630 O O . LEU A 1 80 ? -8.406 -1.937 -35.156 1.00 77.69 80 LEU A O 1
ATOM 634 N N . ARG A 1 81 ? -7.100 -0.142 -34.864 1.00 74.19 81 ARG A N 1
ATOM 635 C CA . ARG A 1 81 ? -7.412 0.007 -33.433 1.00 74.19 81 ARG A CA 1
ATOM 636 C C . ARG A 1 81 ? -8.824 0.548 -33.185 1.00 74.19 81 ARG A C 1
ATOM 638 O O . ARG A 1 81 ? -9.344 0.406 -32.083 1.00 74.19 81 ARG A O 1
ATOM 645 N N . ASN A 1 82 ? -9.439 1.193 -34.180 1.00 74.50 82 ASN A N 1
ATOM 646 C CA . ASN A 1 82 ? -10.738 1.861 -34.056 1.00 74.50 82 ASN A CA 1
ATOM 647 C C . ASN A 1 82 ? -11.633 1.619 -35.291 1.00 74.50 82 ASN A C 1
ATOM 649 O O . ASN A 1 82 ? -12.075 2.579 -35.935 1.00 74.50 82 ASN A O 1
ATOM 653 N N . PRO A 1 83 ? -11.943 0.361 -35.641 1.00 73.75 83 PRO A N 1
ATOM 654 C CA . PRO A 1 83 ? -12.438 0.025 -36.975 1.00 73.75 83 PRO A CA 1
ATOM 655 C C . PRO A 1 83 ? -13.827 0.587 -37.304 1.00 73.75 83 PRO A C 1
ATOM 657 O O . PRO A 1 83 ? -14.161 0.812 -38.466 1.00 73.75 83 PRO A O 1
ATOM 660 N N . HIS A 1 84 ? -14.638 0.877 -36.287 1.00 76.00 84 HIS A N 1
ATOM 661 C CA . HIS A 1 84 ? -15.992 1.405 -36.463 1.00 76.00 84 HIS A CA 1
ATOM 662 C C . HIS A 1 84 ? -16.079 2.940 -36.409 1.00 76.00 84 HIS A C 1
ATOM 664 O O . HIS A 1 84 ? -17.160 3.501 -36.603 1.00 76.00 84 HIS A O 1
ATOM 670 N N . ARG A 1 85 ? -14.965 3.640 -36.158 1.00 76.62 85 ARG A N 1
ATOM 671 C CA . ARG A 1 85 ? -14.943 5.092 -35.936 1.00 76.62 85 ARG A CA 1
ATOM 672 C C . ARG A 1 85 ? -14.685 5.872 -37.228 1.00 76.62 85 ARG A C 1
ATOM 674 O O . ARG A 1 85 ? -13.852 5.489 -38.041 1.00 76.62 85 ARG A O 1
ATOM 681 N N . ILE A 1 86 ? -15.381 6.998 -37.394 1.00 80.44 86 ILE A N 1
ATOM 682 C CA . ILE A 1 86 ? -15.096 7.980 -38.451 1.00 80.44 86 ILE A CA 1
ATOM 683 C C . ILE A 1 86 ? -14.081 8.993 -37.914 1.00 80.44 86 ILE A C 1
ATOM 685 O O . ILE A 1 86 ? -14.272 9.551 -36.833 1.00 80.44 86 ILE A O 1
ATOM 689 N N . PHE A 1 87 ? -13.022 9.244 -38.678 1.00 79.69 87 PHE A N 1
ATOM 690 C CA . PHE A 1 87 ? -11.980 10.214 -38.359 1.00 79.69 87 PHE A CA 1
ATOM 691 C C . PHE A 1 87 ? -12.033 11.406 -39.314 1.00 79.69 87 PHE A C 1
ATOM 693 O O . PHE A 1 87 ? -11.937 11.226 -40.531 1.00 79.69 87 PHE A O 1
ATOM 700 N N . SER A 1 88 ? -12.170 12.620 -38.772 1.00 78.62 88 SER A N 1
ATOM 701 C CA . SER A 1 88 ? -12.147 13.857 -39.562 1.00 78.62 88 SER A CA 1
ATOM 702 C C . SER A 1 88 ? -10.748 14.149 -40.114 1.00 78.62 88 SER A C 1
ATOM 704 O O . SER A 1 88 ? -9.744 13.650 -39.607 1.00 78.62 88 SER A O 1
ATOM 706 N N . GLN A 1 89 ? -10.669 14.981 -41.159 1.00 75.69 89 GLN A N 1
ATOM 707 C CA . GLN A 1 89 ? -9.382 15.401 -41.736 1.00 75.69 89 GLN A CA 1
ATOM 708 C C . GLN A 1 89 ? -8.515 16.149 -40.715 1.00 75.69 89 GLN A C 1
ATOM 710 O O . GLN A 1 89 ? -7.329 15.853 -40.629 1.00 75.69 89 GLN A O 1
ATOM 715 N N . SER A 1 90 ? -9.118 17.028 -39.906 1.00 69.38 90 SER A N 1
ATOM 716 C CA . SER A 1 90 ? -8.441 17.724 -38.806 1.00 69.38 90 SER A CA 1
ATOM 717 C C . SER A 1 90 ? -7.894 16.758 -37.757 1.00 69.38 90 SER A C 1
ATOM 719 O O . SER A 1 90 ? -6.722 16.820 -37.425 1.00 69.38 90 SER A O 1
ATOM 721 N N . PHE A 1 91 ? -8.696 15.783 -37.321 1.00 72.25 91 PHE A N 1
ATOM 722 C CA . PHE A 1 91 ? -8.271 14.809 -36.317 1.00 72.25 91 PHE A CA 1
ATOM 723 C C . PHE A 1 91 ? -7.100 13.945 -36.801 1.00 72.25 91 PHE A C 1
ATOM 725 O O . PHE A 1 91 ? -6.178 13.665 -36.043 1.00 72.25 91 PHE A O 1
ATOM 732 N N . LEU A 1 92 ? -7.131 13.503 -38.064 1.00 75.44 92 LEU A N 1
ATOM 733 C CA . LEU A 1 92 ? -6.018 12.744 -38.636 1.00 75.44 92 LEU A CA 1
ATOM 734 C C . LEU A 1 92 ? -4.748 13.594 -38.704 1.00 75.44 92 LEU A C 1
ATOM 736 O O . LEU A 1 92 ? -3.671 13.075 -38.428 1.00 75.44 92 LEU A O 1
ATOM 740 N N . LEU A 1 93 ? -4.888 14.876 -39.050 1.00 70.44 93 LEU A N 1
ATOM 741 C CA . LEU A 1 93 ? -3.789 15.830 -39.136 1.00 70.44 93 LEU A CA 1
ATOM 742 C C . LEU A 1 93 ? -3.139 16.057 -37.763 1.00 70.44 93 LEU A C 1
ATOM 744 O O . LEU A 1 93 ? -1.939 15.843 -37.627 1.00 70.44 93 LEU A O 1
ATOM 748 N N . ASP A 1 94 ? -3.945 16.349 -36.743 1.00 60.97 94 ASP A N 1
ATOM 749 C CA . ASP A 1 94 ? -3.489 16.609 -35.371 1.00 60.97 94 ASP A CA 1
ATOM 750 C C . ASP A 1 94 ? -2.850 15.380 -34.700 1.00 60.97 94 ASP A C 1
ATOM 752 O O . ASP A 1 94 ? -1.994 15.514 -33.829 1.00 60.97 94 ASP A O 1
ATOM 756 N N . ASN A 1 95 ? -3.271 14.167 -35.081 1.00 62.00 95 ASN A N 1
ATOM 757 C CA . ASN A 1 95 ? -2.833 12.931 -34.427 1.00 62.00 95 ASN A CA 1
ATOM 758 C C . ASN A 1 95 ? -1.641 12.243 -35.113 1.00 62.00 95 ASN A C 1
ATOM 760 O O . ASN A 1 95 ? -0.972 11.422 -34.490 1.00 62.00 95 ASN A O 1
ATOM 764 N N . LEU A 1 96 ? -1.397 12.507 -36.401 1.00 63.00 96 LEU A N 1
ATOM 765 C CA . LEU A 1 96 ? -0.352 11.819 -37.171 1.00 63.00 96 LEU A CA 1
ATOM 766 C C . LEU A 1 96 ? 0.747 12.748 -37.689 1.00 63.00 96 LEU A C 1
ATOM 768 O O . LEU A 1 96 ? 1.761 12.231 -38.155 1.00 63.00 96 LEU A O 1
ATOM 772 N N . TRP A 1 97 ? 0.606 14.074 -37.615 1.00 66.06 97 TRP A N 1
ATOM 773 C CA . TRP A 1 97 ? 1.637 15.038 -38.013 1.00 66.06 97 TRP A CA 1
ATOM 774 C C . TRP A 1 97 ? 2.129 15.856 -36.811 1.00 66.06 97 TRP A C 1
ATOM 776 O O . TRP A 1 97 ? 1.359 16.196 -35.921 1.00 66.06 97 TRP A O 1
ATOM 786 N N . SER A 1 98 ? 3.435 16.126 -36.770 1.00 48.56 98 SER A N 1
ATOM 787 C CA . SER A 1 98 ? 4.094 16.951 -35.753 1.00 48.56 98 SER A CA 1
ATOM 788 C C . SER A 1 98 ? 3.948 18.445 -36.078 1.00 48.56 98 SER A C 1
ATOM 790 O O . SER A 1 98 ? 3.770 18.818 -37.235 1.00 48.56 98 SER A O 1
ATOM 792 N N . PHE A 1 99 ? 4.046 19.307 -35.059 1.00 42.03 99 PHE A N 1
ATOM 793 C CA . PHE A 1 99 ? 3.839 20.763 -35.166 1.00 42.03 99 PHE A CA 1
ATOM 794 C C . PHE A 1 99 ? 4.888 21.517 -36.012 1.00 42.03 99 PHE A C 1
ATOM 796 O O . PHE A 1 99 ? 4.699 22.699 -36.292 1.00 42.03 99 PHE A O 1
ATOM 803 N N . GLU A 1 100 ? 5.982 20.865 -36.410 1.00 39.72 100 GLU A N 1
ATOM 804 C CA . GLU A 1 100 ? 7.160 21.525 -36.996 1.00 39.72 100 GLU A CA 1
ATOM 805 C C . GLU A 1 100 ? 7.058 21.782 -38.512 1.00 39.72 100 GLU A C 1
ATOM 80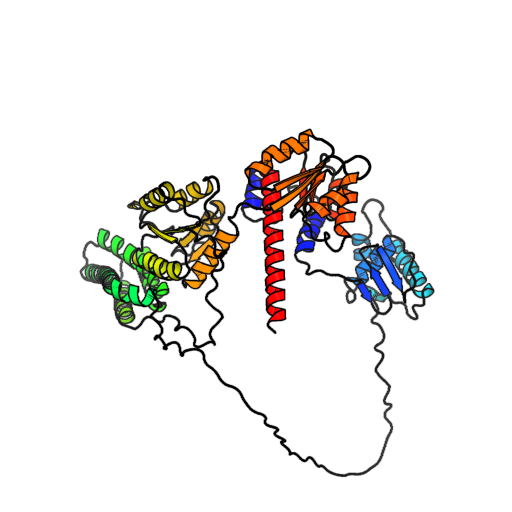7 O O . GLU A 1 100 ? 7.760 22.644 -39.035 1.00 39.72 100 GLU A O 1
ATOM 812 N N . GLU A 1 101 ? 6.119 21.140 -39.214 1.00 43.88 101 GLU A N 1
ATOM 813 C CA . GLU A 1 101 ? 5.765 21.457 -40.605 1.00 43.88 101 GLU A CA 1
ATOM 814 C C . GLU A 1 101 ? 4.237 21.472 -40.736 1.00 43.88 101 GLU A C 1
ATOM 816 O O . GLU A 1 101 ? 3.638 20.405 -40.615 1.00 43.88 101 GLU A O 1
ATOM 821 N N . PRO A 1 102 ? 3.562 22.615 -40.984 1.00 44.28 102 PRO A N 1
ATOM 822 C CA . PRO A 1 102 ? 2.104 22.639 -41.054 1.00 44.28 102 PRO A CA 1
ATOM 823 C C . PRO A 1 102 ? 1.640 21.888 -42.312 1.00 44.28 102 PRO A C 1
ATOM 825 O O . PRO A 1 102 ? 1.776 22.406 -43.429 1.00 44.28 102 PRO A O 1
ATOM 828 N N . PRO A 1 103 ? 1.072 20.675 -42.188 1.00 54.25 103 PRO A N 1
ATOM 829 C CA . PRO A 1 103 ? 0.541 19.969 -43.337 1.00 54.25 103 PRO A CA 1
ATOM 830 C C . PRO A 1 103 ? -0.723 20.700 -43.790 1.00 54.25 103 PRO A C 1
ATOM 832 O O . PRO A 1 103 ? -1.517 21.177 -42.982 1.00 54.25 103 PRO A O 1
ATOM 835 N N . THR A 1 104 ? -0.967 20.765 -45.093 1.00 57.72 104 THR A N 1
ATOM 836 C CA . THR A 1 104 ? -2.288 21.182 -45.588 1.00 57.72 104 THR A CA 1
ATOM 837 C C . THR A 1 104 ? -3.256 19.996 -45.517 1.00 57.72 104 THR A C 1
ATOM 839 O O . THR A 1 104 ? -2.826 18.846 -45.594 1.00 57.72 104 THR A O 1
ATOM 842 N N . GLU A 1 105 ? -4.574 20.223 -45.452 1.00 58.12 105 GLU A N 1
ATOM 843 C CA . GLU A 1 105 ? -5.587 19.141 -45.528 1.00 58.12 105 GLU A CA 1
ATOM 844 C C . GLU A 1 105 ? -5.403 18.227 -46.763 1.00 58.12 105 GLU A C 1
ATOM 846 O O . GLU A 1 105 ? -5.803 17.057 -46.781 1.00 58.12 105 GLU A O 1
ATOM 851 N N . ASN A 1 106 ? -4.736 18.744 -47.800 1.00 67.31 106 ASN A N 1
ATOM 852 C CA . ASN A 1 106 ? -4.342 17.999 -48.991 1.00 67.31 106 ASN A CA 1
ATOM 853 C C . ASN A 1 106 ? -3.322 16.881 -48.704 1.00 67.31 106 ASN A C 1
ATOM 855 O O . ASN A 1 106 ? -3.337 15.872 -49.411 1.00 67.31 106 ASN A O 1
ATOM 859 N N . ALA A 1 107 ? -2.490 17.002 -47.664 1.00 71.12 107 ALA A N 1
ATOM 860 C CA . ALA A 1 107 ? -1.530 15.977 -47.255 1.00 71.12 107 ALA A CA 1
ATOM 861 C C . ALA A 1 107 ? -2.246 14.701 -46.787 1.00 71.12 107 ALA A C 1
ATOM 863 O O . ALA A 1 107 ? -1.976 13.615 -47.303 1.00 71.12 107 ALA A O 1
ATOM 864 N N . VAL A 1 108 ? -3.251 14.826 -45.909 1.00 77.94 108 VAL A N 1
ATOM 865 C CA . VAL A 1 108 ? -4.076 13.690 -45.454 1.00 77.94 108 VAL A CA 1
ATOM 866 C C . VAL A 1 108 ? -4.723 12.986 -46.651 1.00 77.94 108 VAL A C 1
ATOM 868 O O . VAL A 1 108 ? -4.672 11.761 -46.770 1.00 77.94 108 VAL A O 1
ATOM 871 N N . ARG A 1 109 ? -5.278 13.756 -47.598 1.00 80.25 109 ARG A N 1
ATOM 872 C CA . ARG A 1 109 ? -5.883 13.219 -48.831 1.00 80.25 109 ARG A CA 1
ATOM 873 C C . ARG A 1 109 ? -4.867 12.471 -49.698 1.00 80.25 109 ARG A C 1
ATOM 875 O O . ARG A 1 109 ? -5.203 11.419 -50.245 1.00 80.25 109 ARG A O 1
ATOM 882 N N . ALA A 1 110 ? -3.642 12.983 -49.821 1.00 79.12 110 ALA A N 1
ATOM 883 C CA . ALA A 1 110 ? -2.575 12.354 -50.594 1.00 79.12 110 ALA A CA 1
ATOM 884 C C . ALA A 1 110 ? -2.145 11.006 -49.992 1.00 79.12 110 ALA A C 1
ATOM 886 O O . ALA A 1 110 ? -2.054 10.019 -50.725 1.00 79.12 110 ALA A O 1
ATOM 887 N N . HIS A 1 111 ? -1.978 10.931 -48.667 1.00 80.75 111 HIS A N 1
ATOM 888 C CA . HIS A 1 111 ? -1.623 9.685 -47.982 1.00 80.75 111 HIS A CA 1
ATOM 889 C C . HIS A 1 111 ? -2.755 8.654 -48.012 1.00 80.75 111 HIS A C 1
ATOM 891 O O . HIS A 1 111 ? -2.500 7.495 -48.326 1.00 80.75 111 HIS A O 1
ATOM 897 N N . ILE A 1 112 ? -4.017 9.059 -47.817 1.00 86.50 112 ILE A N 1
ATOM 898 C CA . ILE A 1 112 ? -5.169 8.152 -47.976 1.00 86.50 112 ILE A CA 1
ATOM 899 C C . ILE A 1 112 ? -5.260 7.625 -49.417 1.00 86.50 112 ILE A C 1
ATOM 901 O O . ILE A 1 112 ? -5.532 6.443 -49.636 1.00 86.50 112 ILE A O 1
ATOM 905 N N . LYS A 1 113 ? -5.000 8.473 -50.421 1.00 84.88 113 LYS A N 1
ATOM 906 C CA . LYS A 1 113 ? -4.978 8.064 -51.834 1.00 84.88 113 LYS A CA 1
ATOM 907 C C . LYS A 1 113 ? -3.845 7.074 -52.123 1.00 84.88 113 LYS A C 1
ATOM 909 O O . LYS A 1 113 ? -4.072 6.091 -52.829 1.00 84.88 113 LYS A O 1
ATOM 914 N N . SER A 1 114 ? -2.650 7.319 -51.587 1.00 85.62 114 SER A N 1
ATOM 915 C CA . SER A 1 114 ? -1.497 6.425 -51.739 1.00 85.62 114 SER A CA 1
ATOM 916 C C . SER A 1 114 ? -1.729 5.079 -51.047 1.00 85.62 114 SER A C 1
ATOM 918 O O . SER A 1 114 ? -1.545 4.036 -51.675 1.00 85.62 114 SER A O 1
ATOM 920 N N . LEU A 1 115 ? -2.257 5.089 -49.819 1.00 86.62 115 LEU A N 1
ATOM 921 C CA . LEU A 1 115 ? -2.598 3.887 -49.060 1.00 86.62 115 LEU A CA 1
ATOM 922 C C . LEU A 1 115 ? -3.653 3.031 -49.777 1.00 86.62 115 LEU A C 1
ATOM 924 O O . LEU A 1 115 ? -3.445 1.836 -49.967 1.00 86.62 115 LEU A O 1
ATOM 928 N N . ARG A 1 116 ? -4.742 3.636 -50.277 1.00 88.94 116 ARG A N 1
ATOM 929 C CA . ARG A 1 116 ? -5.748 2.925 -51.095 1.00 88.94 116 ARG A CA 1
ATOM 930 C C . ARG A 1 116 ? -5.139 2.287 -52.342 1.00 88.94 116 ARG A C 1
ATOM 932 O O . ARG A 1 116 ? -5.507 1.172 -52.699 1.00 88.94 116 ARG A O 1
ATOM 939 N N . ARG A 1 117 ? -4.211 2.980 -53.011 1.00 86.44 117 ARG A N 1
ATOM 940 C CA . ARG A 1 117 ? -3.513 2.446 -54.189 1.00 86.44 117 ARG A CA 1
ATOM 941 C C . ARG A 1 117 ? -2.664 1.225 -53.826 1.00 86.44 117 ARG A C 1
ATOM 943 O O . ARG A 1 117 ? -2.746 0.236 -54.544 1.00 86.44 117 ARG A O 1
ATOM 950 N N . LYS A 1 118 ? -1.900 1.279 -52.730 1.00 86.12 118 LYS A N 1
ATOM 951 C CA . LYS A 1 118 ? -1.069 0.157 -52.259 1.00 86.12 118 LYS A CA 1
ATOM 952 C C . LYS A 1 118 ? -1.917 -1.052 -51.850 1.00 86.12 118 LYS A C 1
ATOM 954 O O . LYS A 1 118 ? -1.625 -2.163 -52.269 1.00 86.12 118 LYS A O 1
ATOM 959 N N . LEU A 1 119 ? -3.030 -0.827 -51.148 1.00 83.81 119 LEU A N 1
ATOM 960 C CA . LEU A 1 119 ? -3.983 -1.888 -50.791 1.00 83.81 119 LEU A CA 1
ATOM 961 C C . LEU A 1 119 ? -4.624 -2.540 -52.028 1.00 83.81 119 LEU A C 1
ATOM 963 O O . LEU A 1 119 ? -4.762 -3.756 -52.084 1.00 83.81 119 LEU A O 1
ATOM 967 N N . LYS A 1 120 ? -4.977 -1.750 -53.053 1.00 84.38 120 LYS A N 1
ATOM 968 C CA . LYS A 1 120 ? -5.482 -2.281 -54.333 1.00 84.38 120 LYS A CA 1
ATOM 969 C C . LYS A 1 120 ? -4.434 -3.094 -55.092 1.00 84.38 120 LYS A C 1
ATOM 971 O O . LYS A 1 120 ? -4.789 -4.085 -55.720 1.00 84.38 120 LYS A O 1
ATOM 976 N N . GLN A 1 121 ? -3.169 -2.674 -55.053 1.00 83.12 121 GLN A N 1
ATOM 977 C CA . GLN A 1 121 ? -2.064 -3.398 -55.690 1.00 83.12 121 GLN A CA 1
ATOM 978 C C . GLN A 1 121 ? -1.816 -4.761 -55.039 1.00 83.12 121 GLN A C 1
ATOM 980 O O . GLN A 1 121 ? -1.541 -5.706 -55.764 1.00 83.12 121 GLN A O 1
ATOM 985 N N . ALA A 1 122 ? -2.010 -4.871 -53.723 1.00 79.69 122 ALA A N 1
ATOM 986 C CA . ALA A 1 122 ? -1.944 -6.132 -52.982 1.00 79.69 122 ALA A CA 1
ATOM 987 C C . ALA A 1 122 ? -3.221 -6.995 -53.087 1.00 79.69 122 ALA A C 1
ATOM 989 O O . ALA A 1 122 ? -3.382 -7.954 -52.350 1.00 79.69 122 ALA A O 1
ATOM 990 N N . GLY A 1 123 ? -4.173 -6.660 -53.971 1.00 77.94 123 GLY A N 1
ATOM 991 C CA . GLY A 1 123 ? -5.334 -7.519 -54.248 1.00 77.94 123 GLY A CA 1
ATOM 992 C C . GLY A 1 123 ? -6.647 -7.140 -53.552 1.00 77.94 123 GLY A C 1
ATOM 993 O O . GLY A 1 123 ? -7.642 -7.858 -53.698 1.00 77.94 123 GLY A O 1
ATOM 994 N N . ALA A 1 124 ? -6.730 -6.000 -52.854 1.00 81.19 124 ALA A N 1
ATOM 995 C CA . ALA A 1 124 ? -7.990 -5.553 -52.256 1.00 81.19 124 ALA A CA 1
ATOM 996 C C . ALA A 1 124 ? -9.037 -5.180 -53.327 1.00 81.19 124 ALA A C 1
ATOM 998 O O . ALA A 1 124 ? -8.935 -4.152 -54.000 1.00 81.19 124 ALA A O 1
ATOM 999 N N . LYS A 1 125 ? -10.095 -5.996 -53.457 1.00 65.94 125 LYS A N 1
ATOM 1000 C CA . LYS A 1 125 ? -11.165 -5.825 -54.467 1.00 65.94 125 LYS A CA 1
ATOM 1001 C C . LYS A 1 125 ? -12.029 -4.570 -54.262 1.00 65.94 125 LYS A C 1
ATOM 1003 O O . LYS A 1 125 ? -12.668 -4.112 -55.204 1.00 65.94 125 LYS A O 1
ATOM 1008 N N . ASN A 1 126 ? -12.043 -4.005 -53.051 1.00 72.69 126 ASN A N 1
ATOM 1009 C CA . ASN A 1 126 ? -12.789 -2.799 -52.679 1.00 72.69 126 ASN A CA 1
ATOM 1010 C C . ASN A 1 126 ? -11.876 -1.787 -51.972 1.00 72.69 126 ASN A C 1
ATOM 1012 O O . ASN A 1 126 ? -10.909 -2.169 -51.317 1.00 72.69 126 ASN A O 1
ATOM 1016 N N . ASP A 1 127 ? -12.225 -0.496 -52.030 1.00 76.62 127 ASP A N 1
ATOM 1017 C CA . ASP A 1 127 ? -11.599 0.512 -51.167 1.00 76.62 127 ASP A CA 1
ATOM 1018 C C . ASP A 1 127 ? -11.953 0.221 -49.697 1.00 76.62 127 ASP A C 1
ATOM 1020 O O . ASP A 1 127 ? -13.069 0.494 -49.250 1.00 76.62 127 ASP A O 1
ATOM 1024 N N . LEU A 1 128 ? -10.996 -0.358 -48.962 1.00 81.94 128 LEU A N 1
ATOM 1025 C CA . LEU A 1 128 ? -11.119 -0.707 -47.537 1.00 81.94 128 LEU A CA 1
ATOM 1026 C C . LEU A 1 128 ? -11.284 0.521 -46.643 1.00 81.94 128 LEU A C 1
ATOM 1028 O O . LEU A 1 128 ? -11.861 0.425 -45.569 1.00 81.94 128 LEU A O 1
ATOM 1032 N N . ILE A 1 129 ? -10.801 1.677 -47.093 1.00 86.50 129 ILE A N 1
ATOM 1033 C CA . ILE A 1 129 ? -10.988 2.959 -46.419 1.00 86.50 129 ILE A CA 1
ATOM 1034 C C . ILE A 1 129 ? -12.063 3.718 -47.191 1.00 86.50 129 ILE A C 1
ATOM 1036 O O . ILE A 1 129 ? -11.830 4.124 -48.329 1.00 86.50 129 ILE A O 1
ATOM 1040 N N . GLU A 1 130 ? -13.218 3.946 -46.582 1.00 85.06 130 GLU A N 1
ATOM 1041 C CA . GLU A 1 130 ? -14.349 4.707 -47.114 1.00 85.06 130 GLU A CA 1
ATOM 1042 C C . GLU A 1 130 ? -14.168 6.211 -46.840 1.00 85.06 130 GLU A C 1
ATOM 1044 O O . GLU A 1 130 ? -13.671 6.605 -45.785 1.00 85.06 130 GLU A O 1
ATOM 1049 N N . THR A 1 131 ? -14.560 7.068 -47.791 1.00 87.75 131 THR A N 1
ATOM 1050 C CA . THR A 1 131 ? -14.706 8.514 -47.547 1.00 87.75 131 THR A CA 1
ATOM 1051 C C . THR A 1 131 ? -16.166 8.814 -47.238 1.00 87.75 131 THR A C 1
ATOM 1053 O O . THR A 1 131 ? -17.020 8.656 -48.105 1.00 87.75 131 THR A O 1
ATOM 1056 N N . VAL A 1 132 ? -16.436 9.296 -46.027 1.00 83.25 132 VAL A N 1
ATOM 1057 C CA . VAL A 1 132 ? -17.758 9.764 -45.604 1.00 83.25 132 VAL A CA 1
ATOM 1058 C C . VAL A 1 132 ? -17.825 11.269 -45.860 1.00 83.25 132 VAL A C 1
ATOM 1060 O O . VAL A 1 132 ? -17.146 12.054 -45.191 1.00 83.25 132 VAL A O 1
ATOM 1063 N N . TYR A 1 133 ? -18.594 11.675 -46.874 1.00 71.81 133 TYR A N 1
ATOM 1064 C CA . TYR A 1 133 ? -18.639 13.063 -47.346 1.00 71.81 133 TYR A CA 1
ATOM 1065 C C . TYR A 1 133 ? -19.025 14.028 -46.211 1.00 71.81 133 TYR A C 1
ATOM 1067 O O . TYR A 1 133 ? -20.014 13.812 -45.518 1.00 71.81 133 TYR A O 1
ATOM 1075 N N . GLY A 1 134 ? -18.215 15.068 -45.993 1.00 63.88 134 GLY A N 1
ATOM 1076 C CA . GLY A 1 134 ? -18.402 16.051 -44.916 1.00 63.88 134 GLY A CA 1
ATOM 1077 C C . GLY A 1 134 ? -17.954 15.616 -43.511 1.00 63.88 134 GLY A C 1
ATOM 1078 O O . GLY A 1 134 ? -17.899 16.467 -42.631 1.00 63.88 134 GLY A O 1
ATOM 1079 N N . LEU A 1 135 ? -17.596 14.342 -43.291 1.00 67.19 135 LEU A N 1
ATOM 1080 C CA . LEU A 1 135 ? -17.254 13.814 -41.957 1.00 67.19 135 LEU A CA 1
ATOM 1081 C C . LEU A 1 135 ? -15.840 13.222 -41.855 1.00 67.19 135 LEU A C 1
ATOM 1083 O O . LEU A 1 135 ? -15.240 13.298 -40.787 1.00 67.19 135 LEU A O 1
ATOM 1087 N N . GLY A 1 136 ? -15.278 12.672 -42.940 1.00 85.62 136 GLY A N 1
ATOM 1088 C CA . GLY A 1 136 ? -13.898 12.169 -42.960 1.00 85.62 136 GLY A CA 1
ATOM 1089 C C . GLY A 1 136 ? -13.750 10.748 -43.508 1.00 85.62 136 GLY A C 1
ATOM 1090 O O . GLY A 1 136 ? -14.288 10.445 -44.574 1.00 85.62 136 GLY A O 1
ATOM 1091 N N . TYR A 1 137 ? -12.989 9.888 -42.824 1.00 85.50 137 TYR A N 1
ATOM 1092 C CA . TYR A 1 137 ? -12.621 8.542 -43.291 1.00 85.50 137 TYR A CA 1
ATOM 1093 C C . TYR A 1 137 ? -12.901 7.454 -42.250 1.00 85.50 137 TYR A C 1
ATOM 1095 O O . TYR A 1 137 ? -12.797 7.703 -41.051 1.00 85.50 137 TYR A O 1
ATOM 1103 N N . ARG A 1 138 ? -13.221 6.238 -42.704 1.00 83.81 138 ARG A N 1
ATOM 1104 C CA . ARG A 1 138 ? -13.476 5.057 -41.854 1.00 83.81 138 ARG A CA 1
ATOM 1105 C C . ARG A 1 138 ? -13.122 3.762 -42.593 1.00 83.81 138 ARG A C 1
ATOM 1107 O O . ARG A 1 138 ? -13.121 3.756 -43.822 1.00 83.81 138 ARG A O 1
ATOM 1114 N N . LEU A 1 139 ? -12.884 2.661 -41.873 1.00 85.06 139 LEU A N 1
ATOM 1115 C CA . LEU A 1 139 ? -12.830 1.324 -42.473 1.00 85.06 139 LEU A CA 1
ATOM 1116 C C . LEU A 1 139 ? -14.209 0.830 -42.935 1.00 85.06 139 LEU A C 1
ATOM 1118 O O . LEU A 1 139 ? -15.206 0.886 -42.215 1.00 85.06 139 LEU A O 1
ATOM 1122 N N . ARG A 1 140 ? -14.264 0.319 -44.163 1.00 79.19 140 ARG A N 1
ATOM 1123 C CA . ARG A 1 140 ? -15.450 -0.308 -44.744 1.00 79.19 140 ARG A CA 1
ATOM 1124 C C . ARG A 1 140 ? -15.624 -1.706 -44.147 1.00 79.19 140 ARG A C 1
ATOM 1126 O O . ARG A 1 140 ? -14.652 -2.454 -44.052 1.00 79.19 140 ARG A O 1
ATOM 1133 N N . GLN A 1 141 ? -16.852 -2.066 -43.767 1.00 69.50 141 GLN A N 1
ATOM 1134 C CA . GLN A 1 141 ? -17.161 -3.422 -43.301 1.00 69.50 141 GLN A CA 1
ATOM 1135 C C . GLN A 1 141 ? -16.877 -4.450 -44.413 1.00 69.50 141 GLN A C 1
ATOM 1137 O O . GLN A 1 141 ? -17.237 -4.192 -45.570 1.00 69.50 141 GLN A O 1
ATOM 1142 N N . PRO A 1 142 ? -16.232 -5.590 -44.102 1.00 58.19 142 PRO A N 1
ATOM 1143 C CA . PRO A 1 142 ? -16.106 -6.683 -45.057 1.00 58.19 142 PRO A CA 1
ATOM 1144 C C . PRO A 1 142 ? -17.506 -7.217 -45.415 1.00 58.19 142 PRO A C 1
ATOM 1146 O O . PRO A 1 142 ? -18.388 -7.226 -44.554 1.00 58.19 142 PRO A O 1
ATOM 1149 N N . PRO A 1 143 ? -17.759 -7.614 -46.675 1.00 48.56 143 PRO A N 1
ATOM 1150 C CA . PRO A 1 143 ? -19.040 -8.204 -47.043 1.00 48.56 143 PRO A CA 1
ATOM 1151 C C . PRO A 1 143 ? -19.239 -9.521 -46.281 1.00 48.56 143 PRO A C 1
ATOM 1153 O O . PRO A 1 143 ? -18.374 -10.390 -46.326 1.00 48.56 143 PRO A O 1
ATOM 1156 N N . GLU A 1 144 ? -20.373 -9.668 -45.593 1.00 41.44 144 GLU A N 1
ATOM 1157 C CA . GLU A 1 144 ? -20.775 -10.942 -44.993 1.00 41.44 144 GLU A CA 1
ATOM 1158 C C . GLU A 1 144 ? -20.973 -11.988 -46.104 1.00 41.44 144 GLU A C 1
ATOM 1160 O O . GLU A 1 144 ? -21.897 -11.890 -46.919 1.00 41.44 144 GLU A O 1
ATOM 1165 N N . GLU A 1 145 ? -20.113 -13.005 -46.155 1.00 35.75 145 GLU A N 1
ATOM 1166 C CA . GLU A 1 145 ? -20.371 -14.208 -46.944 1.00 35.75 145 GLU A CA 1
ATOM 1167 C C . GLU A 1 145 ? -21.520 -14.987 -46.291 1.00 35.75 145 GLU A C 1
ATOM 1169 O O . GLU A 1 145 ? -21.311 -15.809 -45.403 1.00 35.75 145 GLU A O 1
ATOM 1174 N N . GLY A 1 146 ? -22.763 -14.700 -46.695 1.00 34.56 146 GLY A N 1
ATOM 1175 C CA . GLY A 1 146 ? -23.907 -15.447 -46.167 1.00 34.56 146 GLY A CA 1
ATOM 1176 C C . GLY A 1 146 ? -25.298 -14.839 -46.311 1.00 34.56 146 GLY A C 1
ATOM 1177 O O . GLY A 1 146 ? -26.111 -15.011 -45.413 1.00 34.56 146 GLY A O 1
ATOM 1178 N N . SER A 1 147 ? -25.641 -14.177 -47.418 1.00 26.80 147 SER A N 1
ATOM 1179 C CA . SER A 1 147 ? -27.061 -13.974 -47.760 1.00 26.80 147 SER A CA 1
ATOM 1180 C C . SER A 1 147 ? -27.334 -14.331 -49.217 1.00 26.80 147 SER A C 1
ATOM 1182 O O . SER A 1 147 ? -27.440 -13.494 -50.113 1.00 26.80 147 SER A O 1
ATOM 1184 N N . ALA A 1 148 ? -27.459 -15.638 -49.457 1.00 29.08 148 ALA A N 1
ATOM 1185 C CA . ALA A 1 148 ? -28.087 -16.140 -50.665 1.00 29.08 148 ALA A CA 1
ATOM 1186 C C . ALA A 1 148 ? -29.519 -15.586 -50.742 1.00 29.08 148 ALA A C 1
ATOM 1188 O O . ALA A 1 148 ? -30.394 -15.891 -49.929 1.00 29.08 148 ALA A O 1
ATOM 1189 N N . GLN A 1 149 ? -29.720 -14.735 -51.741 1.00 28.25 149 GLN A N 1
ATOM 1190 C CA . GLN A 1 149 ? -30.993 -14.193 -52.180 1.00 28.25 149 GLN A CA 1
ATOM 1191 C C . GLN A 1 149 ? -32.033 -15.311 -52.317 1.00 28.25 149 GLN A C 1
ATOM 1193 O O . GLN A 1 149 ? -31.934 -16.143 -53.217 1.00 28.25 149 GLN A O 1
ATOM 1198 N N . THR A 1 150 ? -33.084 -15.291 -51.496 1.00 24.23 150 THR A N 1
ATOM 1199 C CA . THR A 1 150 ? -34.333 -15.961 -51.874 1.00 24.23 150 THR A CA 1
ATOM 1200 C C . THR A 1 150 ? -35.236 -14.908 -52.497 1.00 24.23 150 THR A C 1
ATOM 1202 O O . THR A 1 150 ? -35.861 -14.105 -51.807 1.00 24.23 150 THR A O 1
ATOM 1205 N N . LYS A 1 151 ? -35.248 -14.881 -53.833 1.00 28.03 151 LYS A N 1
ATOM 1206 C CA . LYS A 1 151 ? -36.259 -14.173 -54.615 1.00 28.03 151 LYS A CA 1
ATOM 1207 C C . LYS A 1 151 ? -37.631 -14.751 -54.272 1.00 28.03 151 LYS A C 1
ATOM 1209 O O . LYS A 1 151 ? -37.842 -15.960 -54.314 1.00 28.03 151 LYS A O 1
ATOM 1214 N N . THR A 1 152 ? -38.556 -13.864 -53.952 1.00 25.92 152 THR A N 1
ATOM 1215 C CA . THR A 1 152 ? -39.992 -14.108 -53.927 1.00 25.92 152 THR A CA 1
ATOM 1216 C C . THR A 1 152 ? -40.465 -14.527 -55.315 1.00 25.92 152 THR A C 1
ATOM 1218 O O . THR A 1 152 ? -40.446 -13.719 -56.236 1.00 25.92 152 THR A O 1
ATOM 1221 N N . GLU A 1 153 ? -40.963 -15.754 -55.455 1.00 26.41 153 GLU A N 1
ATOM 1222 C CA . GLU A 1 153 ? -41.949 -16.075 -56.484 1.00 26.41 153 GLU A CA 1
ATOM 1223 C C . GLU A 1 153 ? -42.835 -17.262 -56.086 1.00 26.41 153 GLU A C 1
ATOM 1225 O O . GLU A 1 153 ? -42.534 -18.067 -55.210 1.00 26.41 153 GLU A O 1
ATOM 1230 N N . LYS A 1 154 ? -44.029 -17.239 -56.665 1.00 23.53 154 LYS A N 1
ATOM 1231 C CA . LYS A 1 154 ? -45.287 -17.774 -56.155 1.00 23.53 154 LYS A CA 1
ATOM 1232 C C . LYS A 1 154 ? -45.420 -19.304 -56.227 1.00 23.53 154 LYS A C 1
ATOM 1234 O O . LYS A 1 154 ? -45.070 -19.930 -57.216 1.00 23.53 154 LYS A O 1
ATOM 1239 N N . ASN A 1 155 ? -46.272 -19.774 -55.313 1.00 24.03 155 ASN A N 1
ATOM 1240 C CA . ASN A 1 155 ? -47.401 -20.692 -55.529 1.00 24.03 155 ASN A CA 1
ATOM 1241 C C . ASN A 1 155 ? -47.261 -22.210 -55.279 1.00 24.03 155 ASN A C 1
ATOM 1243 O O . ASN A 1 155 ? -46.494 -22.920 -55.911 1.00 24.03 155 ASN A O 1
ATOM 1247 N N . LYS A 1 156 ? -48.274 -22.664 -54.516 1.00 23.62 156 LYS A N 1
ATOM 1248 C CA . LYS A 1 156 ? -48.982 -23.959 -54.520 1.00 23.62 156 LYS A CA 1
ATOM 1249 C C . LYS A 1 156 ? -48.365 -25.153 -53.771 1.00 23.62 156 LYS A C 1
ATOM 1251 O O . LYS A 1 156 ? -47.694 -25.992 -54.347 1.00 23.62 156 LYS A O 1
ATOM 1256 N N . GLY A 1 157 ? -48.929 -25.387 -52.581 1.00 23.70 157 GLY A N 1
ATOM 1257 C CA . GLY A 1 157 ? -49.788 -26.565 -52.405 1.00 23.70 157 GLY A CA 1
ATOM 1258 C C . GLY A 1 157 ? -49.387 -27.593 -51.339 1.00 23.70 157 GLY A C 1
ATOM 1259 O O . GLY A 1 157 ? -48.339 -28.207 -51.430 1.00 23.70 157 GLY A O 1
ATOM 1260 N N . LYS A 1 158 ? -50.365 -27.876 -50.458 1.00 24.06 158 LYS A N 1
ATOM 1261 C CA . LYS A 1 158 ? -50.575 -29.094 -49.636 1.00 24.06 158 LYS A CA 1
ATOM 1262 C C . LYS A 1 158 ? -49.639 -29.278 -48.428 1.00 24.06 158 LYS A C 1
ATOM 1264 O O . LYS A 1 158 ? -48.447 -29.481 -48.554 1.00 24.06 158 LYS A O 1
ATOM 1269 N N . LYS A 1 159 ? -50.167 -29.093 -47.206 1.00 23.16 159 LYS A N 1
ATOM 1270 C CA . LYS A 1 159 ? -50.775 -30.139 -46.340 1.00 23.16 159 LYS A CA 1
ATOM 1271 C C . LYS A 1 159 ? -49.844 -31.354 -46.168 1.00 23.16 159 LYS A C 1
ATOM 1273 O O . LYS A 1 159 ? -49.699 -32.115 -47.110 1.00 23.16 159 LYS A O 1
ATOM 1278 N N . VAL A 1 160 ? -49.344 -31.618 -44.955 1.00 24.06 160 VAL A N 1
ATOM 1279 C CA . VAL A 1 160 ? -49.944 -32.516 -43.940 1.00 24.06 160 VAL A CA 1
ATOM 1280 C C . VAL A 1 160 ? -49.019 -32.637 -42.704 1.00 24.06 160 VAL A C 1
ATOM 1282 O O . VAL A 1 160 ? -47.829 -32.879 -42.823 1.00 24.06 160 VAL A O 1
ATOM 1285 N N . ALA A 1 161 ? -49.642 -32.453 -41.534 1.00 23.48 161 ALA A N 1
ATOM 1286 C CA . ALA A 1 161 ? -49.447 -33.041 -40.198 1.00 23.48 161 ALA A CA 1
ATOM 1287 C C . ALA A 1 161 ? -48.069 -33.486 -39.644 1.00 23.48 161 ALA A C 1
ATOM 1289 O O . ALA A 1 161 ? -47.431 -34.407 -40.136 1.00 23.48 161 ALA A O 1
ATOM 1290 N N . LYS A 1 162 ? -47.789 -32.936 -38.446 1.00 24.30 162 LYS A N 1
ATOM 1291 C CA . LYS A 1 162 ? -47.478 -33.613 -37.162 1.00 24.30 162 LYS A CA 1
ATOM 1292 C C . LYS A 1 162 ? -46.952 -35.057 -37.231 1.00 24.30 162 LYS A C 1
ATOM 1294 O O . LYS A 1 162 ? -47.703 -35.947 -37.624 1.00 24.30 162 LYS A O 1
ATOM 1299 N N . LYS A 1 163 ? -45.832 -35.298 -36.533 1.00 22.86 163 LYS A N 1
ATOM 1300 C CA . LYS A 1 163 ? -45.773 -36.173 -35.337 1.00 22.86 163 LYS A CA 1
ATOM 1301 C C . LYS A 1 163 ? -44.369 -36.201 -34.713 1.00 22.86 163 LYS A C 1
ATOM 1303 O O . LYS A 1 163 ? -43.411 -36.609 -35.353 1.00 22.86 163 LYS A O 1
ATOM 1308 N N . THR A 1 164 ? -44.294 -35.841 -33.434 1.00 23.95 164 THR A N 1
ATOM 1309 C CA . THR A 1 164 ? -43.366 -36.431 -32.452 1.00 23.95 164 THR A CA 1
ATOM 1310 C C . THR A 1 164 ? -43.791 -37.885 -32.188 1.00 23.95 164 THR A C 1
ATOM 1312 O O . THR A 1 164 ? -44.986 -38.183 -32.308 1.00 23.95 164 THR A O 1
ATOM 1315 N N . PRO A 1 165 ? -42.862 -38.802 -31.868 1.00 26.30 165 PRO A N 1
ATOM 1316 C CA . PRO A 1 165 ? -42.689 -39.262 -30.473 1.00 26.30 165 PRO A CA 1
ATOM 1317 C C . PRO A 1 165 ? -41.197 -39.489 -30.122 1.00 26.30 165 PRO A C 1
ATOM 1319 O O . PRO A 1 165 ? -40.392 -39.804 -30.988 1.00 26.30 165 PRO A O 1
ATOM 1322 N N . SER A 1 166 ? -40.693 -39.113 -28.946 1.00 22.11 166 SER A N 1
ATOM 1323 C CA . SER A 1 166 ? -40.713 -39.829 -27.656 1.00 22.11 166 SER A CA 1
ATOM 1324 C C . SER A 1 166 ? -40.135 -41.266 -27.632 1.00 22.11 166 SER A C 1
ATOM 1326 O O . SER A 1 166 ? -40.726 -42.208 -28.146 1.00 22.11 166 SER A O 1
ATOM 1328 N N . ASN A 1 167 ? -39.067 -41.389 -26.826 1.00 22.91 167 ASN A N 1
ATOM 1329 C CA . ASN A 1 167 ? -38.804 -42.402 -25.790 1.00 22.91 167 ASN A CA 1
ATOM 1330 C C . ASN A 1 167 ? -38.061 -43.733 -26.062 1.00 22.91 167 ASN A C 1
ATOM 1332 O O . ASN A 1 167 ? -38.277 -44.415 -27.057 1.00 22.91 167 ASN A O 1
ATOM 1336 N N . LEU A 1 168 ? -37.332 -44.133 -24.994 1.00 23.89 168 LEU A N 1
ATOM 1337 C CA . LEU A 1 168 ? -36.713 -45.437 -24.657 1.00 23.89 168 LEU A CA 1
ATOM 1338 C C . LEU A 1 168 ? -35.380 -45.747 -25.389 1.00 23.89 168 LEU A C 1
ATOM 1340 O O . LEU A 1 168 ? -35.297 -45.613 -26.596 1.00 23.89 168 LEU A O 1
ATOM 1344 N N . LYS A 1 169 ? -34.281 -46.190 -24.752 1.00 23.80 169 LYS A N 1
ATOM 1345 C CA . LYS A 1 169 ? -34.157 -47.208 -23.686 1.00 23.80 169 LYS A CA 1
ATOM 1346 C C . LYS A 1 169 ? -32.797 -47.185 -22.951 1.00 23.80 169 LYS A C 1
ATOM 1348 O O . LYS A 1 169 ? -31.779 -46.806 -23.514 1.00 23.80 169 LYS A O 1
ATOM 1353 N N . GLN A 1 170 ? -32.814 -47.696 -21.715 1.00 23.59 170 GLN A N 1
ATOM 1354 C CA . GLN A 1 170 ? -31.670 -48.089 -20.879 1.00 23.59 170 GLN A CA 1
ATOM 1355 C C . GLN A 1 170 ? -30.862 -49.256 -21.478 1.00 23.59 170 GLN A C 1
ATOM 1357 O O . GLN A 1 170 ? -31.453 -50.182 -22.032 1.00 23.59 170 GLN A O 1
ATOM 1362 N N . SER A 1 171 ? -29.563 -49.317 -21.170 1.00 23.19 171 SER A N 1
ATOM 1363 C CA . SER A 1 171 ? -28.842 -50.584 -20.978 1.00 23.19 171 SER A CA 1
ATOM 1364 C C . SER A 1 171 ? -27.758 -50.430 -19.907 1.00 23.19 171 SER A C 1
ATOM 1366 O O . SER A 1 171 ? -26.845 -49.621 -20.033 1.00 23.19 171 SER A O 1
ATOM 1368 N N . LYS A 1 172 ? -27.910 -51.217 -18.837 1.00 21.02 172 LYS A N 1
ATOM 1369 C CA . LYS A 1 172 ? -26.940 -51.464 -17.764 1.00 21.02 172 LYS A CA 1
ATOM 1370 C C . LYS A 1 172 ? -25.852 -52.428 -18.253 1.00 21.02 172 LYS A C 1
ATOM 1372 O O . LYS A 1 172 ? -26.187 -53.402 -18.920 1.00 21.02 172 LYS A O 1
ATOM 1377 N N . SER A 1 173 ? -24.629 -52.276 -17.752 1.00 23.36 173 SER A N 1
ATOM 1378 C CA . SER A 1 173 ? -23.692 -53.390 -17.549 1.00 23.36 173 SER A CA 1
ATOM 1379 C C . SER A 1 173 ? -22.924 -53.187 -16.240 1.00 23.36 173 SER A C 1
ATOM 1381 O O . SER A 1 173 ? -22.384 -52.113 -15.987 1.00 23.36 173 SER A O 1
ATOM 1383 N N . LYS A 1 174 ? -22.959 -54.221 -15.393 1.00 21.20 174 LYS A N 1
ATOM 1384 C CA . LYS A 1 174 ? -22.266 -54.369 -14.106 1.00 21.20 174 LYS A CA 1
ATOM 1385 C C . LYS A 1 174 ? -20.929 -55.099 -14.306 1.00 21.20 174 LYS A C 1
ATOM 1387 O O . LYS A 1 174 ? -20.893 -56.027 -15.106 1.00 21.20 174 LYS A O 1
ATOM 1392 N N . SER A 1 175 ? -19.947 -54.781 -13.466 1.00 23.94 175 SER A N 1
ATOM 1393 C CA . SER A 1 175 ? -18.952 -55.700 -12.866 1.00 23.94 175 SER A CA 1
ATOM 1394 C C . SER A 1 175 ? -18.282 -54.927 -11.712 1.00 23.94 175 SER A C 1
ATOM 1396 O O . SER A 1 175 ? -17.777 -53.834 -11.953 1.00 23.94 175 SER A O 1
ATOM 1398 N N . ASP A 1 176 ? -18.577 -55.229 -10.441 1.00 22.28 176 ASP A N 1
ATOM 1399 C CA . ASP A 1 176 ? -17.833 -56.141 -9.533 1.00 22.28 176 ASP A CA 1
ATOM 1400 C C . ASP A 1 176 ? -16.329 -55.826 -9.438 1.00 22.28 176 ASP A C 1
ATOM 1402 O O . ASP A 1 176 ? -15.679 -55.669 -10.460 1.00 22.28 176 ASP A O 1
ATOM 1406 N N . SER A 1 177 ? -15.626 -55.816 -8.304 1.00 23.06 177 SER A N 1
ATOM 1407 C CA . SER A 1 177 ? -15.885 -55.712 -6.858 1.00 23.06 177 SER A CA 1
ATOM 1408 C C . SER A 1 177 ? -14.514 -55.954 -6.204 1.00 23.06 177 SER A C 1
ATOM 1410 O O . SER A 1 177 ? -13.927 -56.995 -6.482 1.00 23.06 177 SER A O 1
ATOM 1412 N N . SER A 1 178 ? -14.017 -55.087 -5.316 1.00 24.41 178 SER A N 1
ATOM 1413 C CA . SER A 1 178 ? -13.124 -55.505 -4.214 1.00 24.41 178 SER A CA 1
ATOM 1414 C C . SER A 1 178 ? -12.892 -54.365 -3.219 1.00 24.41 178 SER A C 1
ATOM 1416 O O . SER A 1 178 ? -12.407 -53.292 -3.566 1.00 24.41 178 SER A O 1
ATOM 1418 N N . VAL A 1 179 ? -13.279 -54.647 -1.979 1.00 24.00 179 VAL A N 1
ATOM 1419 C CA . VAL A 1 179 ? -13.317 -53.814 -0.770 1.00 24.00 179 VAL A CA 1
ATOM 1420 C C . VAL A 1 179 ? -12.031 -53.986 0.040 1.00 24.00 179 VAL A C 1
ATOM 1422 O O . VAL A 1 179 ? -11.530 -55.108 0.080 1.00 24.00 179 VAL A O 1
ATOM 1425 N N . SER A 1 180 ? -11.580 -52.938 0.757 1.00 24.11 180 SER A N 1
ATOM 1426 C CA . SER A 1 180 ? -11.009 -52.982 2.133 1.00 24.11 180 SER A CA 1
ATOM 1427 C C . SER A 1 180 ? -10.515 -51.590 2.612 1.00 24.11 180 SER A C 1
ATOM 1429 O O . SER A 1 180 ? -10.294 -50.724 1.771 1.00 24.11 180 SER A O 1
ATOM 1431 N N . PRO A 1 181 ? -10.455 -51.299 3.935 1.00 28.91 181 PRO A N 1
ATOM 1432 C CA . PRO A 1 181 ? -11.236 -50.206 4.533 1.00 28.91 181 PRO A CA 1
ATOM 1433 C C . PRO A 1 181 ? -10.402 -49.124 5.251 1.00 28.91 181 PRO A C 1
ATOM 1435 O O . PRO A 1 181 ? -9.387 -49.422 5.869 1.00 28.91 181 PRO A O 1
ATOM 1438 N N . PHE A 1 182 ? -10.898 -47.880 5.276 1.00 23.58 182 PHE A N 1
ATOM 1439 C CA . PHE A 1 182 ? -10.409 -46.826 6.181 1.00 23.58 182 PHE A CA 1
ATOM 1440 C C . PHE A 1 182 ? -11.473 -46.457 7.235 1.00 23.58 182 PHE A C 1
ATOM 1442 O O . PHE A 1 182 ? -12.671 -46.548 6.945 1.00 23.58 182 PHE A O 1
ATOM 1449 N N . PRO A 1 183 ? -11.074 -46.082 8.468 1.00 27.45 183 PRO A N 1
ATOM 1450 C CA . PRO A 1 183 ? -11.981 -45.971 9.608 1.00 27.45 183 PRO A CA 1
ATOM 1451 C C . PRO A 1 183 ? -12.903 -44.755 9.490 1.00 27.45 183 PRO A C 1
ATOM 1453 O O . PRO A 1 183 ? -12.483 -43.672 9.088 1.00 27.45 183 PRO A O 1
ATOM 1456 N N . LYS A 1 184 ? -14.160 -44.924 9.911 1.00 23.56 184 LYS A N 1
ATOM 1457 C CA . LYS A 1 184 ? -15.118 -43.829 10.096 1.00 23.56 184 LYS A CA 1
ATOM 1458 C C . LYS A 1 184 ? -14.615 -42.897 11.203 1.00 23.56 184 LYS A C 1
ATOM 1460 O O . LYS A 1 184 ? -14.634 -43.273 12.373 1.00 23.56 184 LYS A O 1
ATOM 1465 N N . ALA A 1 185 ? -14.204 -41.687 10.831 1.00 25.36 185 ALA A N 1
ATOM 1466 C CA . ALA A 1 185 ? -14.045 -40.590 11.774 1.00 25.36 185 ALA A CA 1
ATOM 1467 C C . ALA A 1 185 ? -15.423 -40.231 12.348 1.00 25.36 185 ALA A C 1
ATOM 1469 O O . ALA A 1 185 ? -16.383 -40.006 11.609 1.00 25.36 185 ALA A O 1
ATOM 1470 N N . GLN A 1 186 ? -15.512 -40.250 13.674 1.00 23.00 186 GLN A N 1
ATOM 1471 C CA . GLN A 1 186 ? -16.672 -39.822 14.440 1.00 23.00 186 GLN A CA 1
ATOM 1472 C C . GLN A 1 186 ? -16.991 -38.362 14.114 1.00 23.00 186 GLN A C 1
ATOM 1474 O O . GLN A 1 186 ? -16.125 -37.491 14.195 1.00 23.00 186 GLN A O 1
ATOM 1479 N N . SER A 1 187 ? -18.244 -38.111 13.750 1.00 26.38 187 SER A N 1
ATOM 1480 C CA . SER A 1 187 ? -18.817 -36.783 13.580 1.00 26.38 187 SER A CA 1
ATOM 1481 C C . SER A 1 187 ? -18.747 -36.032 14.912 1.00 26.38 187 SER A C 1
ATOM 1483 O O . SER A 1 187 ? -19.542 -36.294 15.811 1.00 26.38 187 SER A O 1
ATOM 1485 N N . GLN A 1 188 ? -17.778 -35.130 15.060 1.00 28.45 188 GLN A N 1
ATOM 1486 C CA . GLN A 1 188 ? -17.809 -34.116 16.110 1.00 28.45 188 GLN A CA 1
ATOM 1487 C C . GLN A 1 188 ? -18.792 -33.021 15.681 1.00 28.45 188 GLN A C 1
ATOM 1489 O O . GLN A 1 188 ? -18.733 -32.534 14.552 1.00 28.45 188 GLN A O 1
ATOM 1494 N N . GLU A 1 189 ? -19.720 -32.682 16.574 1.00 25.78 189 GLU A N 1
ATOM 1495 C CA . GLU A 1 189 ? -20.649 -31.557 16.437 1.00 25.78 189 GLU A CA 1
ATOM 1496 C C . GLU A 1 189 ? -19.899 -30.246 16.122 1.00 25.78 189 GLU A C 1
ATOM 1498 O O . GLU A 1 189 ? -18.751 -30.072 16.551 1.00 25.78 189 GLU A O 1
ATOM 1503 N N . PRO A 1 190 ? -20.509 -29.303 15.378 1.00 35.00 190 PRO A N 1
ATOM 1504 C CA . PRO A 1 190 ? -19.872 -28.027 15.087 1.00 35.00 190 PRO A CA 1
ATOM 1505 C C . PRO A 1 190 ? -19.709 -27.240 16.393 1.00 35.00 190 PRO A C 1
ATOM 1507 O O . PRO A 1 190 ? -20.690 -26.817 17.002 1.00 35.00 190 PRO A O 1
ATOM 1510 N N . LYS A 1 191 ? -18.458 -27.043 16.824 1.00 39.78 191 LYS A N 1
ATOM 1511 C CA . LYS A 1 191 ? -18.114 -26.126 17.919 1.00 39.78 191 LYS A CA 1
ATOM 1512 C C . LYS A 1 191 ? -18.695 -24.742 17.601 1.00 39.78 191 LYS A C 1
ATOM 1514 O O . LYS A 1 191 ? -18.477 -24.228 16.504 1.00 39.78 191 LYS A O 1
ATOM 1519 N N . GLN A 1 192 ? -19.442 -24.173 18.548 1.00 44.78 192 GLN A N 1
ATOM 1520 C CA . GLN A 1 192 ? -19.933 -22.790 18.515 1.00 44.78 192 GLN A CA 1
ATOM 1521 C C . GLN A 1 192 ? -18.792 -21.820 18.146 1.00 44.78 192 GLN A C 1
ATOM 1523 O O . GLN A 1 192 ? -17.640 -22.053 18.520 1.00 44.78 192 GLN A O 1
ATOM 1528 N N . SER A 1 193 ? -19.092 -20.754 17.393 1.00 53.00 193 SER A N 1
ATOM 1529 C CA . SER A 1 193 ? -18.096 -19.735 17.029 1.00 53.00 193 SER A CA 1
ATOM 1530 C C . SER A 1 193 ? -17.502 -19.073 18.280 1.00 53.00 193 SER A C 1
ATOM 1532 O O . SER A 1 193 ? -18.193 -18.904 19.287 1.00 53.00 193 SER A O 1
ATOM 1534 N N . GLY A 1 194 ? -16.224 -18.680 18.219 1.00 57.44 194 GLY A N 1
ATOM 1535 C CA . GLY A 1 194 ? -15.522 -18.049 19.345 1.00 57.44 194 GLY A CA 1
ATOM 1536 C C . GLY A 1 194 ? -16.237 -16.799 19.868 1.00 57.44 194 GLY A C 1
ATOM 1537 O O . GLY A 1 194 ? -16.369 -16.632 21.080 1.00 57.44 194 GLY A O 1
ATOM 1538 N N . LEU A 1 195 ? -16.807 -15.981 18.973 1.00 60.56 195 LEU A N 1
ATOM 1539 C CA . LEU A 1 195 ? -17.600 -14.807 19.352 1.00 60.56 195 LEU A CA 1
ATOM 1540 C C . LEU A 1 195 ? -18.873 -15.140 20.141 1.00 60.56 195 LEU A C 1
ATOM 1542 O O . LEU A 1 195 ? -19.230 -14.384 21.039 1.00 60.56 195 LEU A O 1
ATOM 1546 N N . SER A 1 196 ? -19.540 -16.266 19.860 1.00 64.94 196 SER A N 1
ATOM 1547 C CA . SER A 1 196 ? -20.744 -16.671 20.601 1.00 64.94 196 SER A CA 1
ATOM 1548 C C . SER A 1 196 ? -20.417 -17.078 22.039 1.00 64.94 196 SER A C 1
ATOM 1550 O O . SER A 1 196 ? -21.170 -16.747 22.951 1.00 64.94 196 SER A O 1
ATOM 1552 N N . ALA A 1 197 ? -19.288 -17.757 22.258 1.00 65.75 197 ALA A N 1
ATOM 1553 C CA . ALA A 1 197 ? -18.840 -18.130 23.600 1.00 65.75 197 ALA A CA 1
ATOM 1554 C C . ALA A 1 197 ? -18.380 -16.906 24.415 1.00 65.75 197 ALA A C 1
ATOM 1556 O O . ALA A 1 197 ? -18.660 -16.806 25.610 1.00 65.75 197 ALA A O 1
ATOM 1557 N N . ILE A 1 198 ? -17.707 -15.954 23.762 1.00 67.44 198 ILE A N 1
ATOM 1558 C CA . ILE A 1 198 ? -17.232 -14.716 24.396 1.00 67.44 198 ILE A CA 1
ATOM 1559 C C . ILE A 1 198 ? -18.399 -13.784 24.723 1.00 67.44 198 ILE A C 1
ATOM 1561 O O . ILE A 1 198 ? -18.404 -13.186 25.799 1.00 67.44 198 ILE A O 1
ATOM 1565 N N . TRP A 1 199 ? -19.415 -13.717 23.855 1.00 75.00 199 TRP A N 1
ATOM 1566 C CA . TRP A 1 199 ? -20.662 -13.015 24.148 1.00 75.00 199 TRP A CA 1
ATOM 1567 C C . TRP A 1 199 ? -21.303 -13.525 25.441 1.00 75.00 199 TRP A C 1
ATOM 1569 O O . TRP A 1 199 ? -21.538 -12.729 26.344 1.00 75.00 199 TRP A O 1
ATOM 1579 N N . GLU A 1 200 ? -21.508 -14.837 25.586 1.00 76.12 200 GLU A N 1
ATOM 1580 C CA . GLU A 1 200 ? -22.111 -15.408 26.802 1.00 76.12 200 GLU A CA 1
ATOM 1581 C C . GLU A 1 200 ? -21.290 -15.113 28.065 1.00 76.12 200 GLU A C 1
ATOM 1583 O O . GLU A 1 200 ? -21.836 -14.784 29.119 1.00 76.12 200 GLU A O 1
ATOM 1588 N N . GLN A 1 201 ? -19.960 -15.144 27.960 1.00 75.94 201 GLN A N 1
ATOM 1589 C CA . GLN A 1 201 ? -19.078 -14.828 29.083 1.00 75.94 201 GLN A CA 1
ATOM 1590 C C . GLN A 1 201 ? -19.118 -13.339 29.476 1.00 75.94 201 GLN A C 1
ATOM 1592 O O . GLN A 1 201 ? -18.951 -13.002 30.650 1.00 75.94 201 GLN A O 1
ATOM 1597 N N . GLN A 1 202 ? -19.321 -12.440 28.510 1.00 74.56 202 GLN A N 1
ATOM 1598 C CA . GLN A 1 202 ? -19.166 -10.991 28.685 1.00 74.56 202 GLN A CA 1
ATOM 1599 C C . GLN A 1 202 ? -20.491 -10.212 28.638 1.00 74.56 202 GLN A C 1
ATOM 1601 O O . GLN A 1 202 ? -20.497 -9.012 28.912 1.00 74.56 202 GLN A O 1
ATOM 1606 N N . LYS A 1 203 ? -21.628 -10.875 28.384 1.00 80.81 203 LYS A N 1
ATOM 1607 C CA . LYS A 1 203 ? -22.981 -10.285 28.346 1.00 80.81 203 LYS A CA 1
ATOM 1608 C C . LYS A 1 203 ? -23.277 -9.425 29.574 1.00 80.81 203 LYS A C 1
ATOM 1610 O O . LYS A 1 203 ? -23.831 -8.335 29.460 1.00 80.81 203 LYS A O 1
ATOM 1615 N N . SER A 1 204 ? -22.838 -9.872 30.752 1.00 82.56 204 SER A N 1
ATOM 1616 C CA . SER A 1 204 ? -23.005 -9.129 32.008 1.00 82.56 204 SER A CA 1
ATOM 1617 C C . SER A 1 204 ? -22.334 -7.748 32.006 1.00 82.56 204 SER A C 1
ATOM 1619 O O . SER A 1 204 ? -22.833 -6.832 32.656 1.00 82.56 204 SER A O 1
ATOM 1621 N N . ASN A 1 205 ? -21.234 -7.567 31.270 1.00 81.62 205 ASN A N 1
ATOM 1622 C CA . ASN A 1 205 ? -20.569 -6.274 31.149 1.00 81.62 205 ASN A CA 1
ATOM 1623 C C . ASN A 1 205 ? -21.355 -5.339 30.230 1.00 81.62 205 ASN A C 1
ATOM 1625 O O . ASN A 1 205 ? -21.564 -4.190 30.601 1.00 81.62 205 ASN A O 1
ATOM 1629 N N . TYR A 1 206 ? -21.888 -5.835 29.112 1.00 84.69 206 TYR A N 1
ATOM 1630 C CA . TYR A 1 206 ? -22.778 -5.057 28.246 1.00 84.69 206 TYR A CA 1
ATOM 1631 C C . TYR A 1 206 ? -24.060 -4.612 28.955 1.00 84.69 206 TYR A C 1
ATOM 1633 O O . TYR A 1 206 ? -24.470 -3.466 28.805 1.00 84.69 206 TYR A O 1
ATOM 1641 N N . ILE A 1 207 ? -24.633 -5.467 29.805 1.00 87.25 207 ILE A N 1
ATOM 1642 C CA . ILE A 1 207 ? -25.775 -5.092 30.651 1.00 87.25 207 ILE A CA 1
ATOM 1643 C C . ILE A 1 207 ? -25.390 -3.949 31.603 1.00 87.25 207 ILE A C 1
ATOM 1645 O O . ILE A 1 207 ? -26.118 -2.969 31.705 1.00 87.25 207 ILE A O 1
ATOM 1649 N N . LYS A 1 208 ? -24.213 -4.001 32.247 1.00 87.50 208 LYS A N 1
ATOM 1650 C CA . LYS A 1 208 ? -23.743 -2.887 33.096 1.00 87.50 208 LYS A CA 1
ATOM 1651 C C . LYS A 1 208 ? -23.606 -1.577 32.318 1.00 87.50 208 LYS A C 1
ATOM 1653 O O . LYS A 1 208 ? -23.928 -0.533 32.872 1.00 87.50 208 LYS A O 1
ATOM 1658 N N . ARG A 1 209 ? -23.157 -1.624 31.057 1.00 90.00 209 ARG A N 1
ATOM 1659 C CA . ARG A 1 209 ? -23.073 -0.435 30.189 1.00 90.00 209 ARG A CA 1
ATOM 1660 C C . ARG A 1 209 ? -24.450 0.173 29.930 1.00 90.00 209 ARG A C 1
ATOM 1662 O O . ARG A 1 209 ? -24.609 1.383 30.032 1.00 90.00 209 ARG A O 1
ATOM 1669 N N . ILE A 1 210 ? -25.452 -0.664 29.660 1.00 91.94 210 ILE A N 1
ATOM 1670 C CA . ILE A 1 210 ? -26.843 -0.219 29.486 1.00 91.94 210 ILE A CA 1
ATOM 1671 C C . ILE A 1 210 ? -27.382 0.393 30.782 1.00 91.94 210 ILE A C 1
ATOM 1673 O O . ILE A 1 210 ? -27.999 1.453 30.732 1.00 91.94 210 ILE A O 1
ATOM 1677 N N . ASN A 1 211 ? -27.060 -0.185 31.943 1.00 90.94 211 ASN A N 1
ATOM 1678 C CA . ASN A 1 211 ? -27.484 0.363 33.233 1.00 90.94 211 ASN A CA 1
ATOM 1679 C C . ASN A 1 211 ? -26.971 1.797 33.465 1.00 90.94 211 ASN A C 1
ATOM 1681 O O . ASN A 1 211 ? -27.662 2.592 34.096 1.00 90.94 211 ASN A O 1
ATOM 1685 N N . VAL A 1 212 ? -25.788 2.162 32.953 1.00 92.44 212 VAL A N 1
ATOM 1686 C CA . VAL A 1 212 ? -25.293 3.553 33.011 1.00 92.44 212 VAL A CA 1
ATOM 1687 C C . VAL A 1 212 ? -26.195 4.487 32.192 1.00 92.44 212 VAL A C 1
ATOM 1689 O O . VAL A 1 212 ? -26.522 5.586 32.640 1.00 92.44 212 VAL A O 1
ATOM 1692 N N . LEU A 1 213 ? -26.657 4.042 31.019 1.00 93.56 213 LEU A N 1
ATOM 1693 C CA . LEU A 1 213 ? -27.605 4.799 30.193 1.00 93.56 213 LEU A CA 1
ATOM 1694 C C . LEU A 1 213 ? -28.966 4.945 30.893 1.00 93.56 213 LEU A C 1
ATOM 1696 O O . LEU A 1 213 ? -29.549 6.028 30.884 1.00 93.56 213 LEU A O 1
ATOM 1700 N N . GLU A 1 214 ? -29.453 3.888 31.549 1.00 92.19 214 GLU A N 1
ATOM 1701 C CA . GLU A 1 214 ? -30.690 3.921 32.345 1.00 92.19 214 GLU A CA 1
ATOM 1702 C C . GLU A 1 214 ? -30.597 4.895 33.528 1.00 92.19 214 GLU A C 1
ATOM 1704 O O . GLU A 1 214 ? -31.532 5.661 33.791 1.00 92.19 214 GLU A O 1
ATOM 1709 N N . GLN A 1 215 ? -29.456 4.902 34.224 1.00 91.75 215 GLN A N 1
ATOM 1710 C CA . GLN A 1 215 ? -29.189 5.839 35.315 1.00 91.75 215 GLN A CA 1
ATOM 1711 C C . GLN A 1 215 ? -29.220 7.285 34.821 1.00 91.75 215 GLN A C 1
ATOM 1713 O O . GLN A 1 215 ? -29.842 8.128 35.467 1.00 91.75 215 GLN A O 1
ATOM 1718 N N . LEU A 1 216 ? -28.630 7.571 33.656 1.00 92.88 216 LEU A N 1
ATOM 1719 C CA . LEU A 1 216 ? -28.676 8.909 33.070 1.00 92.88 216 LEU A CA 1
ATOM 1720 C C . LEU A 1 216 ? -30.105 9.334 32.709 1.00 92.88 216 LEU A C 1
ATOM 1722 O O . LEU A 1 216 ? -30.509 10.451 33.024 1.00 92.88 216 LEU A O 1
ATOM 1726 N N . VAL A 1 217 ? -30.893 8.454 32.080 1.00 90.88 217 VAL A N 1
ATOM 1727 C CA . VAL A 1 217 ? -32.299 8.746 31.744 1.00 90.88 217 VAL A CA 1
ATOM 1728 C C . VAL A 1 217 ? -33.117 9.054 33.001 1.00 90.88 217 VAL A C 1
ATOM 1730 O O . VAL A 1 217 ? -33.976 9.939 32.979 1.00 90.88 217 VAL A O 1
ATOM 1733 N N . THR A 1 218 ? -32.840 8.347 34.098 1.00 90.06 218 THR A N 1
ATOM 1734 C CA . THR A 1 218 ? -33.480 8.578 35.399 1.00 90.06 218 THR A CA 1
ATOM 1735 C C . THR A 1 218 ? -33.067 9.933 35.976 1.00 90.06 218 THR A C 1
ATOM 1737 O O . THR A 1 218 ? -33.931 10.745 36.293 1.00 90.06 218 THR A O 1
ATOM 1740 N N . ALA A 1 219 ? -31.769 10.243 35.983 1.00 88.25 219 ALA A N 1
ATOM 1741 C CA . ALA A 1 219 ? -31.249 11.523 36.460 1.00 88.25 219 ALA A CA 1
ATOM 1742 C C . ALA A 1 219 ? -31.789 12.723 35.651 1.00 88.25 219 ALA A C 1
ATOM 1744 O O . ALA A 1 219 ? -32.179 13.741 36.224 1.00 88.25 219 ALA A O 1
ATOM 1745 N N . TRP A 1 220 ? -31.919 12.594 34.324 1.00 89.00 220 TRP A N 1
ATOM 1746 C CA . TRP A 1 220 ? -32.569 13.603 33.478 1.00 89.00 220 TRP A CA 1
ATOM 1747 C C . TRP A 1 220 ? -34.054 13.802 33.802 1.00 89.00 220 TRP A C 1
ATOM 1749 O O . TRP A 1 220 ? -34.564 14.916 33.671 1.00 89.00 220 TRP A O 1
ATOM 1759 N N . ARG A 1 221 ? -34.763 12.738 34.198 1.00 87.31 221 ARG A N 1
ATOM 1760 C CA . ARG A 1 221 ? -36.178 12.804 34.591 1.00 87.31 221 ARG A CA 1
ATOM 1761 C C . ARG A 1 221 ? -36.354 13.500 35.940 1.00 87.31 221 ARG A C 1
ATOM 1763 O O . ARG A 1 221 ? -37.299 14.277 36.084 1.00 87.31 221 ARG A O 1
ATOM 1770 N N . ASP A 1 222 ? -35.445 13.236 36.870 1.00 86.19 222 ASP A N 1
ATOM 1771 C CA . ASP A 1 222 ? -35.495 13.740 38.244 1.00 86.19 222 ASP A CA 1
ATOM 1772 C C . ASP A 1 222 ? -34.889 15.151 38.378 1.00 86.19 222 ASP A C 1
ATOM 1774 O O . ASP A 1 222 ? -35.196 15.876 39.325 1.00 86.19 222 ASP A O 1
ATOM 1778 N N . GLY A 1 223 ? -34.132 15.599 37.369 1.00 80.12 223 GLY A N 1
ATOM 1779 C CA . GLY A 1 223 ? -33.545 16.939 37.304 1.00 80.12 223 GLY A CA 1
ATOM 1780 C C . GLY A 1 223 ? -32.209 17.066 38.039 1.00 80.12 223 GLY A C 1
ATOM 1781 O O . GLY A 1 223 ? -31.851 18.171 38.449 1.00 80.12 223 GLY A O 1
ATOM 1782 N N . ASP A 1 224 ? -31.490 15.955 38.203 1.00 80.88 224 ASP A N 1
ATOM 1783 C CA . ASP A 1 224 ? -30.218 15.880 38.923 1.00 80.88 224 ASP A CA 1
ATOM 1784 C C . ASP A 1 224 ? -29.028 16.408 38.097 1.00 80.88 224 ASP A C 1
ATOM 1786 O O . ASP A 1 224 ? -29.061 16.468 36.864 1.00 80.88 224 ASP A O 1
ATOM 1790 N N . ASP A 1 225 ? -27.936 16.779 38.778 1.00 73.56 225 ASP A N 1
ATOM 1791 C CA . ASP A 1 225 ? -26.683 17.176 38.124 1.00 73.56 225 ASP A CA 1
ATOM 1792 C C . ASP A 1 225 ? -25.999 15.960 37.479 1.00 73.56 225 ASP A C 1
ATOM 1794 O O . ASP A 1 225 ? -25.459 15.079 38.151 1.00 73.56 225 ASP A O 1
ATOM 1798 N N . CYS A 1 226 ? -26.031 15.919 36.148 1.00 79.56 226 CYS A N 1
ATOM 1799 C CA . CYS A 1 226 ? -25.598 14.773 35.357 1.00 79.56 226 CYS A CA 1
ATOM 1800 C C . CYS A 1 226 ? -24.161 14.886 34.834 1.00 79.56 226 CYS A C 1
ATOM 1802 O O . CYS A 1 226 ? -23.723 13.974 34.144 1.00 79.56 226 CYS A O 1
ATOM 1804 N N . GLY A 1 227 ? -23.400 15.948 35.131 1.00 75.88 227 GLY A N 1
ATOM 1805 C CA . GLY A 1 227 ? -22.179 16.268 34.370 1.00 75.88 227 GLY A CA 1
ATOM 1806 C C . GLY A 1 227 ? -21.152 15.127 34.235 1.00 75.88 227 GLY A C 1
ATOM 1807 O O . GLY A 1 227 ? -20.598 14.919 33.158 1.00 75.88 227 GLY A O 1
ATOM 1808 N N . LYS A 1 228 ? -20.916 14.345 35.301 1.00 81.81 228 LYS A N 1
ATOM 1809 C CA . LYS A 1 228 ? -20.034 13.158 35.244 1.00 81.81 228 LYS A CA 1
ATOM 1810 C C . LYS A 1 228 ? -20.708 11.943 34.603 1.00 81.81 228 LYS A C 1
ATOM 1812 O O . LYS A 1 228 ? -20.074 11.233 33.830 1.00 81.81 228 LYS A O 1
ATOM 1817 N N . LEU A 1 229 ? -21.981 11.722 34.924 1.00 86.75 229 LEU A N 1
ATOM 1818 C CA . LEU A 1 229 ? -22.762 10.580 34.448 1.00 86.75 229 LEU A CA 1
ATOM 1819 C C . LEU A 1 229 ? -23.036 10.671 32.940 1.00 86.75 229 LEU A C 1
ATOM 1821 O O . LEU A 1 229 ? -23.049 9.661 32.252 1.00 86.75 229 LEU A O 1
ATOM 1825 N N . GLU A 1 230 ? -23.194 11.881 32.407 1.00 85.31 230 GLU A N 1
ATOM 1826 C CA . GLU A 1 230 ? -23.384 12.157 30.984 1.00 85.31 230 GLU A CA 1
ATOM 1827 C C . GLU A 1 230 ? -22.119 11.849 30.174 1.00 85.31 230 GLU A C 1
ATOM 1829 O O . GLU A 1 230 ? -22.202 11.242 29.107 1.00 85.31 230 GLU A O 1
ATOM 1834 N N . GLN A 1 231 ? -20.937 12.187 30.705 1.00 84.00 231 GLN A N 1
ATOM 1835 C CA . GLN A 1 231 ? -19.658 11.810 30.092 1.00 84.00 231 GLN A CA 1
ATOM 1836 C C . GLN A 1 231 ? -19.443 10.293 30.103 1.00 84.00 231 GLN A C 1
ATOM 1838 O O . GLN A 1 231 ? -18.988 9.726 29.108 1.00 84.00 231 GLN A O 1
ATOM 1843 N N . GLU A 1 232 ? -19.785 9.630 31.209 1.00 86.88 232 GLU A N 1
ATOM 1844 C CA . GLU A 1 232 ? -19.692 8.175 31.327 1.00 86.88 232 GLU A CA 1
ATOM 1845 C C . GLU A 1 232 ? -20.666 7.475 30.368 1.00 86.88 232 GLU A C 1
ATOM 1847 O O . GLU A 1 232 ? -20.252 6.631 29.576 1.00 86.88 232 GLU A O 1
ATOM 1852 N N . ALA A 1 233 ? -21.929 7.902 30.341 1.00 89.00 233 ALA A N 1
ATOM 1853 C CA . ALA A 1 233 ? -22.945 7.407 29.418 1.00 89.00 233 ALA A CA 1
ATOM 1854 C C . ALA A 1 233 ? -22.558 7.618 27.949 1.00 89.00 233 ALA A C 1
ATOM 1856 O O . ALA A 1 233 ? -22.780 6.732 27.126 1.00 89.00 233 ALA A O 1
ATOM 1857 N N . LEU A 1 234 ? -21.944 8.756 27.610 1.00 86.44 234 LEU A N 1
ATOM 1858 C CA . LEU A 1 234 ? -21.452 9.011 26.257 1.00 86.44 234 LEU A CA 1
ATOM 1859 C C . LEU A 1 234 ? -20.379 7.992 25.856 1.00 86.44 234 LEU A C 1
ATOM 1861 O O . LEU A 1 234 ? -20.407 7.484 24.734 1.00 86.44 234 LEU A O 1
ATOM 1865 N N . ARG A 1 235 ? -19.463 7.657 26.773 1.00 81.88 235 ARG A N 1
ATOM 1866 C CA . ARG A 1 235 ? -18.438 6.631 26.542 1.00 81.88 235 ARG A CA 1
ATOM 1867 C C . ARG A 1 235 ? -19.058 5.248 26.377 1.00 81.88 235 ARG A C 1
ATOM 1869 O O . ARG A 1 235 ? -18.707 4.525 25.445 1.00 81.88 235 ARG A O 1
ATOM 1876 N N . GLU A 1 236 ? -19.986 4.874 27.251 1.00 89.62 236 GLU A N 1
ATOM 1877 C CA . GLU A 1 236 ? -20.633 3.564 27.171 1.00 89.62 236 GLU A CA 1
ATOM 1878 C C . GLU A 1 236 ? -21.474 3.432 25.892 1.00 89.62 236 GLU A C 1
ATOM 1880 O O . GLU A 1 236 ? -21.364 2.420 25.202 1.00 89.62 236 GLU A O 1
ATOM 1885 N N . ALA A 1 237 ? -22.216 4.474 25.497 1.00 87.50 237 ALA A N 1
ATOM 1886 C CA . ALA A 1 237 ? -22.950 4.515 24.230 1.00 87.50 237 ALA A CA 1
ATOM 1887 C C . ALA A 1 237 ? -22.021 4.374 23.013 1.00 87.50 237 ALA A C 1
ATOM 1889 O O . ALA A 1 237 ? -22.309 3.580 22.117 1.00 87.50 237 ALA A O 1
ATOM 1890 N N . HIS A 1 238 ? -20.881 5.077 23.006 1.00 83.94 238 HIS A N 1
ATOM 1891 C CA . HIS A 1 238 ? -19.863 4.950 21.959 1.00 83.94 238 HIS A CA 1
ATOM 1892 C C . HIS A 1 238 ? -19.322 3.518 21.858 1.00 83.94 238 HIS A C 1
ATOM 1894 O O . HIS A 1 238 ? -19.216 2.943 20.772 1.00 83.94 238 HIS A O 1
ATOM 1900 N N . THR A 1 239 ? -19.030 2.907 23.005 1.00 83.19 239 THR A N 1
ATOM 1901 C CA . THR A 1 239 ? -18.474 1.554 23.044 1.00 83.19 239 THR A CA 1
ATOM 1902 C C . THR A 1 239 ? -19.506 0.519 22.580 1.00 83.19 239 THR A C 1
ATOM 1904 O O . THR A 1 239 ? -19.198 -0.348 21.763 1.00 83.19 239 THR A O 1
ATOM 1907 N N . LEU A 1 240 ? -20.763 0.650 23.023 1.00 85.94 240 LEU A N 1
ATOM 1908 C CA . LEU A 1 240 ? -21.893 -0.179 22.585 1.00 85.94 240 LEU A CA 1
ATOM 1909 C C . LEU A 1 240 ? -22.142 -0.055 21.073 1.00 85.94 240 LEU A C 1
ATOM 1911 O O . LEU A 1 240 ? -22.320 -1.062 20.382 1.00 85.94 240 LEU A O 1
ATOM 1915 N N . ALA A 1 241 ? -22.089 1.168 20.542 1.00 81.19 241 ALA A N 1
ATOM 1916 C CA . ALA A 1 241 ? -22.189 1.450 19.115 1.00 81.19 241 ALA A CA 1
ATOM 1917 C C . ALA A 1 241 ? -21.092 0.747 18.306 1.00 81.19 241 ALA A C 1
ATOM 1919 O O . ALA A 1 241 ? -21.371 0.217 17.226 1.00 81.19 241 ALA A O 1
ATOM 1920 N N . GLY A 1 242 ? -19.863 0.721 18.825 1.00 69.25 242 GLY A N 1
ATOM 1921 C CA . GLY A 1 242 ? -18.717 0.093 18.178 1.00 69.25 242 GLY A CA 1
ATOM 1922 C C . GLY A 1 242 ? -18.755 -1.438 18.189 1.00 69.25 242 GLY A C 1
ATOM 1923 O O . GLY A 1 242 ? -18.489 -2.061 17.159 1.00 69.25 242 GLY A O 1
ATOM 1924 N N . SER A 1 243 ? -19.081 -2.073 19.317 1.00 79.50 243 SER A N 1
ATOM 1925 C CA . SER A 1 243 ? -18.874 -3.521 19.461 1.00 79.50 243 SER A CA 1
ATOM 1926 C C . SER A 1 243 ? -20.092 -4.402 19.218 1.00 79.50 243 SER A C 1
ATOM 1928 O O . SER A 1 243 ? -19.917 -5.503 18.695 1.00 79.50 243 SER A O 1
ATOM 1930 N N . LEU A 1 244 ? -21.319 -3.949 19.503 1.00 81.31 244 LEU A N 1
ATOM 1931 C CA . LEU A 1 244 ? -22.512 -4.811 19.440 1.00 81.31 244 LEU A CA 1
ATOM 1932 C C . LEU A 1 244 ? -22.759 -5.422 18.052 1.00 81.31 244 LEU A C 1
ATOM 1934 O O . LEU A 1 244 ? -23.102 -6.599 17.943 1.00 81.31 244 LEU A O 1
ATOM 1938 N N . GLY A 1 245 ? -22.517 -4.667 16.978 1.00 71.81 245 GLY A N 1
ATOM 1939 C CA . GLY A 1 245 ? -22.695 -5.183 15.617 1.00 71.81 245 GLY A CA 1
ATOM 1940 C C . GLY A 1 245 ? -21.691 -6.286 15.266 1.00 71.81 245 GLY A C 1
ATOM 1941 O O . GLY A 1 245 ? -22.019 -7.215 14.536 1.00 71.81 245 GLY A O 1
ATOM 1942 N N . SER A 1 246 ? -20.492 -6.266 15.856 1.00 67.56 246 SER A N 1
ATOM 1943 C CA . SER A 1 246 ? -19.484 -7.317 15.653 1.00 67.56 246 SER A CA 1
ATOM 1944 C C . SER A 1 246 ? -19.892 -8.651 16.297 1.00 67.56 246 SER A C 1
ATOM 1946 O O . SER A 1 246 ? -19.452 -9.704 15.846 1.00 67.56 246 SER A O 1
ATOM 1948 N N . PHE A 1 247 ? -20.777 -8.620 17.301 1.00 71.62 247 PHE A N 1
ATOM 1949 C CA . PHE A 1 247 ? -21.398 -9.806 17.905 1.00 71.62 247 PHE A CA 1
ATOM 1950 C C . PHE A 1 247 ? -22.704 -10.227 17.209 1.00 71.62 247 PHE A C 1
ATOM 1952 O O . PHE A 1 247 ? -23.374 -11.140 17.679 1.00 71.62 247 PHE A O 1
ATOM 1959 N N . GLY A 1 248 ? -23.080 -9.597 16.090 1.00 70.62 248 GLY A N 1
ATOM 1960 C CA . GLY A 1 248 ? -24.320 -9.902 15.368 1.00 70.62 248 GLY A CA 1
ATOM 1961 C C . GLY A 1 248 ? -25.557 -9.166 15.894 1.00 70.62 248 GLY A C 1
ATOM 1962 O O . GLY A 1 248 ? -26.678 -9.540 15.550 1.00 70.62 248 GLY A O 1
ATOM 1963 N N . PHE A 1 249 ? -25.381 -8.116 16.706 1.00 81.69 249 PHE A N 1
ATOM 1964 C CA . PHE A 1 249 ? -26.462 -7.231 17.154 1.00 81.69 249 PHE A CA 1
ATOM 1965 C C . PHE A 1 249 ? -26.466 -5.911 16.370 1.00 81.69 249 PHE A C 1
ATOM 1967 O O . PHE A 1 249 ? -26.308 -4.825 16.932 1.00 81.69 249 PHE A O 1
ATOM 1974 N N . ASP A 1 250 ? -26.657 -5.993 15.052 1.00 78.06 250 ASP A N 1
ATOM 1975 C CA . ASP A 1 250 ? -26.621 -4.827 14.155 1.00 78.06 250 ASP A CA 1
ATOM 1976 C C . ASP A 1 250 ? -27.601 -3.725 14.582 1.00 78.06 250 ASP A C 1
ATOM 1978 O O . ASP A 1 250 ? -27.258 -2.545 14.618 1.00 78.06 250 ASP A O 1
ATOM 1982 N N . GLN A 1 251 ? -28.821 -4.112 14.963 1.00 81.31 251 GLN A N 1
ATOM 1983 C CA . GLN A 1 251 ? -29.847 -3.168 15.410 1.00 81.31 251 GLN A CA 1
ATOM 1984 C C . GLN A 1 251 ? -29.485 -2.502 16.745 1.00 81.31 251 GLN A C 1
ATOM 1986 O O . GLN A 1 251 ? -29.747 -1.313 16.927 1.00 81.31 251 GLN A O 1
ATOM 1991 N N . ALA A 1 252 ? -28.825 -3.233 17.643 1.00 86.00 252 ALA A N 1
ATOM 1992 C CA . ALA A 1 252 ? -28.416 -2.719 18.944 1.00 86.00 252 ALA A CA 1
ATOM 1993 C C . ALA A 1 252 ? -27.258 -1.717 18.791 1.00 86.00 252 ALA A C 1
ATOM 1995 O O . ALA A 1 252 ? -27.232 -0.675 19.447 1.00 86.00 252 ALA A O 1
ATOM 1996 N N . SER A 1 253 ? -26.340 -1.979 17.852 1.00 84.12 253 SER A N 1
ATOM 1997 C CA . SER A 1 253 ? -25.292 -1.032 17.448 1.00 84.12 253 SER A CA 1
ATOM 1998 C C . SER A 1 253 ? -25.879 0.257 16.860 1.00 84.12 253 SER A C 1
ATOM 2000 O O . SER A 1 253 ? -25.460 1.347 17.253 1.00 84.12 253 SER A O 1
ATOM 2002 N N . LEU A 1 254 ? -26.890 0.166 15.984 1.00 83.06 254 LEU A N 1
ATOM 2003 C CA . LEU A 1 254 ? -27.566 1.344 15.420 1.00 83.06 254 LEU A CA 1
ATOM 2004 C C . LEU A 1 254 ? -28.244 2.199 16.499 1.00 83.06 254 LEU A C 1
ATOM 2006 O O . LEU A 1 254 ? -28.044 3.412 16.524 1.00 83.06 254 LEU A O 1
ATOM 2010 N N . LYS A 1 255 ? -28.975 1.571 17.424 1.00 89.25 255 LYS A N 1
ATOM 2011 C CA . LYS A 1 255 ? -29.610 2.267 18.556 1.00 89.25 255 LYS A CA 1
ATOM 2012 C C . LYS A 1 255 ? -28.588 2.935 19.465 1.00 89.25 255 LYS A C 1
ATOM 2014 O O . LYS A 1 255 ? -28.765 4.081 19.858 1.00 89.25 255 LYS A O 1
ATOM 2019 N N . SER A 1 256 ? -27.479 2.254 19.741 1.00 89.94 256 SER A N 1
ATOM 2020 C CA . SER A 1 256 ? -26.395 2.812 20.555 1.00 89.94 256 SER A CA 1
ATOM 2021 C C . SER A 1 256 ? -25.749 4.038 19.898 1.00 89.94 256 SER A C 1
ATOM 2023 O O . SER A 1 256 ? -25.437 5.004 20.590 1.00 89.94 256 SER A O 1
ATOM 2025 N N . ARG A 1 257 ? -25.620 4.059 18.560 1.00 84.19 257 ARG A N 1
ATOM 2026 C CA . ARG A 1 257 ? -25.168 5.254 17.818 1.00 84.19 257 ARG A CA 1
ATOM 2027 C C . ARG A 1 257 ? -26.152 6.411 17.924 1.00 84.19 257 ARG A C 1
ATOM 2029 O O . ARG A 1 257 ? -25.733 7.560 18.017 1.00 84.19 257 ARG A O 1
ATOM 2036 N N . GLU A 1 258 ? -27.447 6.125 17.888 1.00 88.50 258 GLU A N 1
ATOM 2037 C CA . GLU A 1 258 ? -28.478 7.149 18.048 1.00 88.50 258 GLU A CA 1
ATOM 2038 C C . GLU A 1 258 ? -28.435 7.763 19.455 1.00 88.50 258 GLU A C 1
ATOM 2040 O O . GLU A 1 258 ? -28.404 8.986 19.593 1.00 88.50 258 GLU A O 1
ATOM 2045 N N . ILE A 1 259 ? -28.309 6.925 20.490 1.00 91.50 259 ILE A N 1
ATOM 2046 C CA . ILE A 1 259 ? -28.081 7.355 21.880 1.00 91.50 259 ILE A CA 1
ATOM 2047 C C . ILE A 1 259 ? -26.832 8.246 21.968 1.00 91.50 259 ILE A C 1
ATOM 2049 O O . ILE A 1 259 ? -26.889 9.345 22.522 1.00 91.50 259 ILE A O 1
ATOM 2053 N N . GLU A 1 260 ? -25.716 7.823 21.370 1.00 90.19 260 GLU A N 1
ATOM 2054 C CA . GLU A 1 260 ? -24.471 8.597 21.336 1.00 90.19 260 GLU A CA 1
ATOM 2055 C C . GLU A 1 260 ? -24.662 9.977 20.670 1.00 90.19 260 GLU A C 1
ATOM 2057 O O . GLU A 1 260 ? -24.159 10.989 21.163 1.00 90.19 260 GLU A O 1
ATOM 2062 N N . GLN A 1 261 ? -25.413 10.054 19.566 1.00 87.19 261 GLN A N 1
ATOM 2063 C CA . GLN A 1 261 ? -25.705 11.317 18.875 1.00 87.19 261 GLN A CA 1
ATOM 2064 C C . GLN A 1 261 ? -26.577 12.262 19.709 1.00 87.19 261 GLN A C 1
ATOM 2066 O O . GLN A 1 261 ? -26.343 13.477 19.710 1.00 87.19 261 GLN A O 1
ATOM 2071 N N . ILE A 1 262 ? -27.558 11.726 20.438 1.00 88.88 262 ILE A N 1
ATOM 2072 C CA . ILE A 1 262 ? -28.390 12.509 21.359 1.00 88.88 262 ILE A CA 1
ATOM 2073 C C . ILE A 1 262 ? -27.508 13.125 22.451 1.00 88.88 262 ILE A C 1
ATOM 2075 O O . ILE A 1 262 ? -27.569 14.335 22.665 1.00 88.88 262 ILE A O 1
ATOM 2079 N N . LEU A 1 263 ? -26.622 12.334 23.065 1.00 87.62 263 LEU A N 1
ATOM 2080 C CA . LEU A 1 263 ? -25.700 12.808 24.107 1.00 87.62 263 LEU A CA 1
ATOM 2081 C C . LEU A 1 263 ? -24.736 13.889 23.601 1.00 87.62 263 LEU A C 1
ATOM 2083 O O . LEU A 1 263 ? -24.468 14.858 24.301 1.00 87.62 263 LEU A O 1
ATOM 2087 N N . LYS A 1 264 ? -24.256 13.791 22.355 1.00 84.44 264 LYS A N 1
ATOM 2088 C CA . LYS A 1 264 ? -23.383 14.824 21.761 1.00 84.44 264 LYS A CA 1
ATOM 2089 C C . LYS A 1 264 ? -24.107 16.132 21.428 1.00 84.44 264 LYS A C 1
ATOM 2091 O O . LYS A 1 264 ? -23.469 17.182 21.358 1.00 84.44 264 LYS A O 1
ATOM 2096 N N . SER A 1 265 ? -25.409 16.079 21.150 1.00 80.88 265 SER A N 1
ATOM 2097 C CA . SER A 1 265 ? -26.183 17.224 20.644 1.00 80.88 265 SER A CA 1
ATOM 2098 C C . SER A 1 265 ? -27.019 17.940 21.712 1.00 80.88 265 SER A C 1
ATOM 2100 O O . SER A 1 265 ? -27.424 19.091 21.507 1.00 80.88 265 SER A O 1
ATOM 2102 N N . ALA A 1 266 ? -27.252 17.308 22.864 1.00 70.69 266 ALA A N 1
ATOM 2103 C CA . ALA A 1 266 ? -28.109 17.826 23.922 1.00 70.69 266 ALA A CA 1
ATOM 2104 C C . ALA A 1 266 ? -27.473 19.013 24.677 1.00 70.69 266 ALA A C 1
ATOM 2106 O O . ALA A 1 266 ? -26.802 18.860 25.686 1.00 70.69 266 ALA A O 1
ATOM 2107 N N . LYS A 1 267 ? -27.735 20.249 24.227 1.00 63.53 267 LYS A N 1
ATOM 2108 C CA . LYS A 1 267 ? -27.422 21.472 25.008 1.00 63.53 267 LYS A CA 1
ATOM 2109 C C . LYS A 1 267 ? -28.484 21.817 26.062 1.00 63.53 267 LYS A C 1
ATOM 2111 O O . LYS A 1 267 ? -28.200 22.538 27.013 1.00 63.53 267 LYS A O 1
ATOM 2116 N N . LYS A 1 268 ? -29.723 21.359 25.858 1.00 72.25 268 LYS A N 1
ATOM 2117 C CA . LYS A 1 268 ? -30.851 21.419 26.800 1.00 72.25 268 LYS A CA 1
ATOM 2118 C C . LYS A 1 268 ? -31.695 20.170 26.594 1.00 72.25 268 LYS A C 1
ATOM 2120 O O . LYS A 1 268 ? -32.191 19.946 25.493 1.00 72.25 268 LYS A O 1
ATOM 2125 N N . VAL A 1 269 ? -31.864 19.387 27.649 1.00 79.94 269 VAL A N 1
ATOM 2126 C CA . VAL A 1 269 ? -32.630 18.143 27.607 1.00 79.94 269 VAL A CA 1
ATOM 2127 C C . VAL A 1 269 ? -34.126 18.478 27.646 1.00 79.94 269 VAL A C 1
ATOM 2129 O O . VAL A 1 269 ? -34.615 19.073 28.606 1.00 79.94 269 VAL A O 1
ATOM 2132 N N . SER A 1 270 ? -34.857 18.154 26.576 1.00 85.31 270 SER A N 1
ATOM 2133 C CA . SER A 1 270 ? -36.312 18.347 26.505 1.00 85.31 270 SER A CA 1
ATOM 2134 C C . SER A 1 270 ? -37.058 17.105 27.004 1.00 85.31 270 SER A C 1
ATOM 2136 O O . SER A 1 270 ? -36.516 16.001 26.974 1.00 85.31 270 SER A O 1
ATOM 2138 N N . LYS A 1 271 ? -38.328 17.249 27.410 1.00 86.06 271 LYS A N 1
ATOM 2139 C CA . LYS A 1 271 ? -39.163 16.093 27.798 1.00 86.06 271 LYS A CA 1
ATOM 2140 C C . LYS A 1 271 ? -39.302 15.062 26.670 1.00 86.06 271 LYS A C 1
ATOM 2142 O O . LYS A 1 271 ? -39.349 13.869 26.949 1.00 86.06 271 LYS A O 1
ATOM 2147 N N . GLU A 1 272 ? -39.328 15.517 25.419 1.00 86.81 272 GLU A N 1
ATOM 2148 C CA . GLU A 1 272 ? -39.370 14.657 24.230 1.00 86.81 272 GLU A CA 1
ATOM 2149 C C . GLU A 1 272 ? -38.059 13.878 24.067 1.00 86.81 272 GLU A C 1
ATOM 2151 O O . GLU A 1 272 ? -38.082 12.675 23.828 1.00 86.81 272 GLU A O 1
ATOM 2156 N N . THR A 1 273 ? -36.916 14.533 24.297 1.00 87.62 273 THR A N 1
ATOM 2157 C CA . THR A 1 273 ? -35.590 13.895 24.271 1.00 87.62 273 THR A CA 1
ATOM 2158 C C . THR A 1 273 ? -35.462 12.810 25.340 1.00 87.62 273 THR A C 1
ATOM 2160 O O . THR A 1 273 ? -34.947 11.737 25.049 1.00 87.62 273 THR A O 1
ATOM 2163 N N . ILE A 1 274 ? -35.965 13.050 26.559 1.00 89.06 274 ILE A N 1
ATOM 2164 C CA . ILE A 1 274 ? -35.945 12.054 27.648 1.00 89.06 274 ILE A CA 1
ATOM 2165 C C . ILE A 1 274 ? -36.824 10.852 27.296 1.00 89.06 274 ILE A C 1
ATOM 2167 O O . ILE A 1 274 ? -36.421 9.715 27.528 1.00 89.06 274 ILE A O 1
ATOM 2171 N N . ALA A 1 275 ? -38.016 11.088 26.737 1.00 89.62 275 ALA A N 1
ATOM 2172 C CA . ALA A 1 275 ? -38.918 10.014 26.325 1.00 89.62 275 ALA A CA 1
ATOM 2173 C C . ALA A 1 275 ? -38.293 9.146 25.223 1.00 89.62 275 ALA A C 1
ATOM 2175 O O . ALA A 1 275 ? -38.291 7.923 25.341 1.00 89.62 275 ALA A O 1
ATOM 2176 N N . HIS A 1 276 ? -37.700 9.781 24.208 1.00 91.81 276 HIS A N 1
ATOM 2177 C CA . HIS A 1 276 ? -37.003 9.091 23.123 1.00 91.81 276 HIS A CA 1
ATOM 2178 C C . HIS A 1 276 ? -35.793 8.295 23.628 1.00 91.81 276 HIS A C 1
ATOM 2180 O O . HIS A 1 276 ? -35.656 7.113 23.328 1.00 91.81 276 HIS A O 1
ATOM 2186 N N . MET A 1 277 ? -34.962 8.902 24.483 1.00 91.50 277 MET A N 1
ATOM 2187 C CA . MET A 1 277 ? -33.816 8.222 25.095 1.00 91.50 277 MET A CA 1
ATOM 2188 C C . MET A 1 277 ? -34.254 7.014 25.931 1.00 91.50 277 MET A C 1
ATOM 2190 O O . MET A 1 277 ? -33.672 5.938 25.824 1.00 91.50 277 MET A O 1
ATOM 2194 N N . SER A 1 278 ? -35.316 7.166 26.728 1.00 92.50 278 SER A N 1
ATOM 2195 C CA . SER A 1 278 ? -35.882 6.074 27.524 1.00 92.50 278 SER A CA 1
ATOM 2196 C C . SER A 1 278 ? -36.359 4.916 26.649 1.00 92.50 278 SER A C 1
ATOM 2198 O O . SER A 1 278 ? -36.172 3.766 27.034 1.00 92.50 278 SER A O 1
ATOM 2200 N N . GLN A 1 279 ? -36.966 5.203 25.495 1.00 93.75 279 GLN A N 1
ATOM 2201 C CA . GLN A 1 279 ? -37.398 4.173 24.554 1.00 93.75 279 GLN A CA 1
ATOM 2202 C C . GLN A 1 279 ? -36.194 3.437 23.954 1.00 93.75 279 GLN A C 1
ATOM 2204 O O . GLN A 1 279 ? -36.153 2.210 23.988 1.00 93.75 279 GLN A O 1
ATOM 2209 N N . LEU A 1 280 ? -35.187 4.170 23.469 1.00 92.25 280 LEU A N 1
ATOM 2210 C CA . LEU A 1 280 ? -33.988 3.577 22.873 1.00 92.25 280 LEU A CA 1
ATOM 2211 C C . LEU A 1 280 ? -33.243 2.653 23.844 1.00 92.25 280 LEU A C 1
ATOM 2213 O O . LEU A 1 280 ? -32.814 1.576 23.438 1.00 92.25 280 LEU A O 1
ATOM 2217 N N . VAL A 1 281 ? -33.108 3.046 25.115 1.00 92.56 281 VAL A N 1
ATOM 2218 C CA . VAL A 1 281 ? -32.414 2.246 26.140 1.00 92.56 281 VAL A CA 1
ATOM 2219 C C . VAL A 1 281 ? -33.178 0.958 26.469 1.00 92.56 281 VAL A C 1
ATOM 2221 O O . VAL A 1 281 ? -32.563 -0.104 26.545 1.00 92.56 281 VAL A O 1
ATOM 2224 N N . VAL A 1 282 ? -34.511 1.019 26.585 1.00 91.62 282 VAL A N 1
ATOM 2225 C CA . VAL A 1 282 ? -35.346 -0.177 26.810 1.00 91.62 282 VAL A CA 1
ATOM 2226 C C . VAL A 1 282 ? -35.242 -1.137 25.629 1.00 91.62 282 VAL A C 1
ATOM 2228 O O . VAL A 1 282 ? -34.940 -2.315 25.809 1.00 91.62 282 VAL A O 1
ATOM 2231 N N . GLU A 1 283 ? -35.418 -0.632 24.407 1.00 89.75 283 GLU A N 1
ATOM 2232 C CA . GLU A 1 283 ? -35.331 -1.473 23.216 1.00 89.75 283 GLU A CA 1
ATOM 2233 C C . GLU A 1 283 ? -33.916 -2.032 22.981 1.00 89.75 283 GLU A C 1
ATOM 2235 O O . GLU A 1 283 ? -33.758 -3.065 22.327 1.00 89.75 283 GLU A O 1
ATOM 2240 N N . LEU A 1 284 ? -32.878 -1.337 23.456 1.00 90.19 284 LEU A N 1
ATOM 2241 C CA . LEU A 1 284 ? -31.507 -1.832 23.450 1.00 90.19 284 LEU A CA 1
ATOM 2242 C C . LEU A 1 284 ? -31.374 -3.024 24.407 1.00 90.19 284 LEU A C 1
ATOM 2244 O O . LEU A 1 284 ? -30.875 -4.069 23.994 1.00 90.19 284 LEU A O 1
ATOM 2248 N N . GLY A 1 285 ? -31.877 -2.901 25.640 1.00 87.88 285 GLY A N 1
ATOM 2249 C CA . GLY A 1 285 ? -31.901 -3.985 26.626 1.00 87.88 285 GLY A CA 1
ATOM 2250 C C . GLY A 1 285 ? -32.607 -5.243 26.110 1.00 87.88 285 GLY A C 1
ATOM 2251 O O . GLY A 1 285 ? -32.025 -6.326 26.147 1.00 87.88 285 GLY A O 1
ATOM 2252 N N . GLU A 1 286 ? -33.801 -5.089 25.530 1.00 86.19 286 GLU A N 1
ATOM 2253 C CA . GLU A 1 286 ? -34.573 -6.198 24.944 1.00 86.19 286 GLU A CA 1
ATOM 2254 C C . GLU A 1 286 ? -33.803 -6.928 23.830 1.00 86.19 286 GLU A C 1
ATOM 2256 O O . GLU A 1 286 ? -33.836 -8.156 23.736 1.00 86.19 286 GLU A O 1
ATOM 2261 N N . GLN A 1 287 ? -33.060 -6.199 22.991 1.00 84.19 287 GLN A N 1
ATOM 2262 C CA . GLN A 1 287 ? -32.274 -6.811 21.915 1.00 84.19 287 GLN A CA 1
ATOM 2263 C C . GLN A 1 287 ? -31.107 -7.655 22.429 1.00 84.19 287 GLN A C 1
ATOM 2265 O O . GLN A 1 287 ? -30.801 -8.682 21.825 1.00 84.19 287 GLN A O 1
ATOM 2270 N N . LEU A 1 288 ? -30.484 -7.284 23.548 1.00 83.56 288 LEU A N 1
ATOM 2271 C CA . LEU A 1 288 ? -29.403 -8.071 24.149 1.00 83.56 288 LEU A CA 1
ATOM 2272 C C . LEU A 1 288 ? -29.900 -9.361 24.829 1.00 83.56 288 LEU A C 1
ATOM 2274 O O . LEU A 1 288 ? -29.095 -10.245 25.147 1.00 83.56 288 LEU A O 1
ATOM 2278 N N . GLU A 1 289 ? -31.208 -9.497 25.054 1.00 80.88 289 GLU A N 1
ATOM 2279 C CA . GLU A 1 289 ? -31.816 -10.750 25.511 1.00 80.88 289 GLU A CA 1
ATOM 2280 C C . GLU A 1 289 ? -32.047 -11.755 24.376 1.00 80.88 289 GLU A C 1
ATOM 2282 O O . GLU A 1 289 ? -32.161 -12.952 24.642 1.00 80.88 289 GLU A O 1
ATOM 2287 N N . THR A 1 290 ? -32.051 -11.299 23.119 1.00 78.38 290 THR A N 1
ATOM 2288 C CA . THR A 1 290 ? -32.200 -12.167 21.941 1.00 78.38 290 THR A CA 1
ATOM 2289 C C . THR A 1 290 ? -30.898 -12.889 21.574 1.00 78.38 290 THR A C 1
ATOM 2291 O O . THR A 1 290 ? -29.804 -12.454 21.937 1.00 78.38 290 THR A O 1
ATOM 2294 N N . GLU A 1 291 ? -30.995 -14.017 20.858 1.00 69.88 291 GLU A N 1
ATOM 2295 C CA . GLU A 1 291 ? -29.800 -14.699 20.342 1.00 69.88 291 GLU A CA 1
ATOM 2296 C C . GLU A 1 291 ? -29.077 -13.823 19.297 1.00 69.88 291 GLU A C 1
ATOM 2298 O O . GLU A 1 291 ? -29.735 -13.267 18.410 1.00 69.88 291 GLU A O 1
ATOM 2303 N N . PRO A 1 292 ? -27.733 -13.726 19.351 1.00 70.81 292 PRO A N 1
ATOM 2304 C CA . PRO A 1 292 ? -26.958 -12.957 18.387 1.00 70.81 292 PRO A CA 1
ATOM 2305 C C . PRO A 1 292 ? -27.170 -13.484 16.968 1.00 70.81 292 PRO A C 1
ATOM 2307 O O . PRO A 1 292 ? -27.015 -14.680 16.698 1.00 70.81 292 PRO A O 1
ATOM 2310 N N . ASN A 1 293 ? -27.468 -12.583 16.030 1.00 66.44 293 ASN A N 1
ATOM 2311 C CA . ASN A 1 293 ? -27.666 -12.932 14.626 1.00 66.44 293 ASN A CA 1
ATOM 2312 C C . ASN A 1 293 ? -26.313 -13.049 13.908 1.00 66.44 293 ASN A C 1
ATOM 2314 O O . ASN A 1 293 ? -25.993 -12.309 12.980 1.00 66.44 293 ASN A O 1
ATOM 2318 N N . LEU A 1 294 ? -25.479 -13.974 14.380 1.00 59.38 294 LEU A N 1
ATOM 2319 C CA . LEU A 1 294 ? -24.240 -14.335 13.709 1.00 59.38 294 LEU A CA 1
ATOM 2320 C C . LEU A 1 294 ? -24.584 -15.158 12.460 1.00 59.38 294 LEU A C 1
ATOM 2322 O O . LEU A 1 294 ? -25.447 -16.043 12.530 1.00 59.38 294 LEU A O 1
ATOM 2326 N N . PRO A 1 295 ? -23.919 -14.928 11.314 1.00 47.22 295 PRO A N 1
ATOM 2327 C CA . PRO A 1 295 ? -24.085 -15.793 10.158 1.00 47.22 295 PRO A CA 1
ATOM 2328 C C . PRO A 1 295 ? -23.740 -17.229 10.570 1.00 47.22 295 PRO A C 1
ATOM 2330 O O . PRO A 1 295 ? -22.582 -17.559 10.827 1.00 47.22 295 PRO A O 1
ATOM 2333 N N . LYS A 1 296 ? -24.764 -18.091 10.663 1.00 40.91 296 LYS A N 1
ATOM 2334 C CA . LYS A 1 296 ? -24.571 -19.533 10.858 1.00 40.91 296 LYS A CA 1
ATOM 2335 C C . LYS A 1 296 ? -23.635 -20.008 9.748 1.00 40.91 296 LYS A C 1
ATOM 2337 O O . LYS A 1 296 ? -23.853 -19.584 8.610 1.00 40.91 296 LYS A O 1
ATOM 2342 N N . PRO A 1 297 ? -22.629 -20.861 10.031 1.00 38.41 297 PRO A N 1
ATOM 2343 C CA . PRO A 1 297 ? -21.778 -21.404 8.984 1.00 38.41 297 PRO A CA 1
ATOM 2344 C C . PRO A 1 297 ? -22.700 -22.047 7.956 1.00 38.41 297 PRO A C 1
ATOM 2346 O O . PRO A 1 297 ? -23.381 -23.039 8.230 1.00 38.41 297 PRO A O 1
ATOM 2349 N N . SER A 1 298 ? -22.821 -21.393 6.806 1.00 33.75 298 SER A N 1
ATOM 2350 C CA . SER A 1 298 ? -23.708 -21.825 5.748 1.00 33.75 298 SER A CA 1
ATOM 2351 C C . SER A 1 298 ? -23.307 -23.247 5.386 1.00 33.75 298 SER A C 1
ATOM 2353 O O . SER A 1 298 ? -22.127 -23.524 5.175 1.00 33.75 298 SER A O 1
ATOM 2355 N N . GLN A 1 299 ? -24.290 -24.147 5.299 1.00 35.91 299 GLN A N 1
ATOM 2356 C CA . GLN A 1 299 ? -24.142 -25.502 4.757 1.00 35.91 299 GLN A CA 1
ATOM 2357 C C . GLN A 1 299 ? -23.838 -25.470 3.243 1.00 35.91 299 GLN A C 1
ATOM 2359 O O . GLN A 1 299 ? -24.377 -26.247 2.457 1.00 35.91 299 GLN A O 1
ATOM 2364 N N . SER A 1 300 ? -22.983 -24.553 2.793 1.00 29.77 300 SER A N 1
ATOM 2365 C CA . SER A 1 300 ? -22.216 -24.744 1.577 1.00 29.77 300 SER A CA 1
ATOM 2366 C C . SER A 1 300 ? -21.323 -25.961 1.797 1.00 29.77 300 SER A C 1
ATOM 2368 O O . SER A 1 300 ? -20.698 -26.082 2.852 1.00 29.77 300 SER A O 1
ATOM 2370 N N . LYS A 1 301 ? -21.302 -26.872 0.810 1.00 31.36 301 LYS A N 1
ATOM 2371 C CA . LYS A 1 301 ? -20.349 -27.994 0.692 1.00 31.36 301 LYS A CA 1
ATOM 2372 C C . LYS A 1 301 ? -19.001 -27.607 1.307 1.00 31.36 301 LYS A C 1
ATOM 2374 O O . LYS A 1 301 ? -18.609 -26.466 1.072 1.00 31.36 301 LYS A O 1
ATOM 2379 N N . PRO A 1 302 ? -18.311 -28.510 2.032 1.00 30.06 302 PRO A N 1
ATOM 2380 C CA . PRO A 1 302 ? -17.077 -28.167 2.726 1.00 30.06 302 PRO A CA 1
ATOM 2381 C C . PRO A 1 302 ? -16.142 -27.501 1.723 1.00 30.06 302 PRO A C 1
ATOM 2383 O O . PRO A 1 302 ? -15.617 -28.169 0.830 1.00 30.06 302 PRO A O 1
ATOM 2386 N N . LEU A 1 303 ? -16.011 -26.172 1.815 1.00 32.25 303 LEU A N 1
ATOM 2387 C CA . LEU A 1 303 ? -14.922 -25.499 1.145 1.00 32.25 303 LEU A CA 1
ATOM 2388 C C . LEU A 1 303 ? -13.684 -26.121 1.765 1.00 32.25 303 LEU A C 1
ATOM 2390 O O . LEU A 1 303 ? -13.567 -26.209 2.990 1.00 32.25 303 LEU A O 1
ATOM 2394 N N . SER A 1 304 ? -12.851 -26.643 0.878 1.00 35.00 304 SER A N 1
ATOM 2395 C CA . SER A 1 304 ? -11.491 -27.091 1.097 1.00 35.00 304 SER A CA 1
ATOM 2396 C C . SER A 1 304 ? -10.903 -26.440 2.345 1.00 35.00 304 SER A C 1
ATOM 2398 O O . SER A 1 304 ? -10.908 -25.215 2.440 1.00 35.00 304 SER A O 1
ATOM 2400 N N . THR A 1 305 ? -10.484 -27.278 3.301 1.00 35.69 305 THR A N 1
ATOM 2401 C CA . THR A 1 305 ? -9.524 -26.988 4.380 1.00 35.69 305 THR A CA 1
ATOM 2402 C C . THR A 1 305 ? -9.152 -25.515 4.509 1.00 35.69 305 THR A C 1
ATOM 2404 O O . THR A 1 305 ? -8.479 -25.023 3.615 1.00 35.69 305 THR A O 1
ATOM 2407 N N . PHE A 1 306 ? -9.527 -24.843 5.610 1.00 36.56 306 PHE A N 1
ATOM 2408 C CA . PHE A 1 306 ? -9.055 -23.493 5.962 1.00 36.56 306 PHE A CA 1
ATOM 2409 C C . PHE A 1 306 ? -7.547 -23.367 5.686 1.00 36.56 306 PHE A C 1
ATOM 2411 O O . PHE A 1 306 ? -6.704 -23.746 6.504 1.00 36.56 306 PHE A O 1
ATOM 2418 N N . HIS A 1 307 ? -7.201 -22.892 4.494 1.00 41.72 307 HIS A N 1
ATOM 2419 C CA . HIS A 1 307 ? -5.833 -22.638 4.109 1.00 41.72 307 HIS A CA 1
ATOM 2420 C C . HIS A 1 307 ? -5.556 -21.249 4.640 1.00 41.72 307 HIS A C 1
ATOM 2422 O O . HIS A 1 307 ? -6.126 -20.269 4.165 1.00 41.72 307 HIS A O 1
ATOM 2428 N N . SER A 1 308 ? -4.720 -21.183 5.676 1.00 40.47 308 SER A N 1
ATOM 2429 C CA . SER A 1 308 ? -4.104 -19.924 6.064 1.00 40.47 308 SER A CA 1
ATOM 2430 C C . SER A 1 308 ? -3.593 -19.238 4.789 1.00 40.47 308 SER A C 1
ATOM 2432 O O . SER A 1 308 ? -2.895 -19.893 4.008 1.00 40.47 308 SER A O 1
ATOM 2434 N N . PRO A 1 309 ? -3.910 -17.953 4.549 1.00 42.84 309 PRO A N 1
ATOM 2435 C CA . PRO A 1 309 ? -3.337 -17.212 3.428 1.00 42.84 309 PRO A CA 1
ATOM 2436 C C . PRO A 1 309 ? -1.820 -17.006 3.593 1.00 42.84 309 PRO A C 1
ATOM 2438 O O . PRO A 1 309 ? -1.177 -16.430 2.716 1.00 42.84 309 PRO A O 1
ATOM 2441 N N . PHE A 1 310 ? -1.247 -17.462 4.712 1.00 43.44 310 PHE A N 1
ATOM 2442 C CA . PHE A 1 310 ? 0.161 -17.361 5.052 1.00 43.44 310 PHE A CA 1
ATOM 2443 C C . PHE A 1 310 ? 0.884 -18.701 4.817 1.00 43.44 310 PHE A C 1
ATOM 2445 O O . PHE A 1 310 ? 0.354 -19.760 5.176 1.00 43.44 310 PHE A O 1
ATOM 2452 N N . PRO A 1 311 ? 2.104 -18.688 4.245 1.00 42.75 311 PRO A N 1
ATOM 2453 C CA . PRO A 1 311 ? 2.914 -19.891 4.110 1.00 42.75 311 PRO A CA 1
ATOM 2454 C C . PRO A 1 311 ? 3.173 -20.519 5.489 1.00 42.75 311 PRO A C 1
ATOM 2456 O O . PRO A 1 311 ? 3.483 -19.832 6.458 1.00 42.75 311 PRO A O 1
ATOM 2459 N N . ILE A 1 312 ? 3.061 -21.848 5.556 1.00 41.66 312 ILE A N 1
ATOM 2460 C CA . ILE A 1 312 ? 2.977 -22.695 6.767 1.00 41.66 312 ILE A CA 1
ATOM 2461 C C . ILE A 1 312 ? 4.171 -22.527 7.740 1.00 41.66 312 ILE A C 1
ATOM 2463 O O . ILE A 1 312 ? 4.102 -22.985 8.878 1.00 41.66 312 ILE A O 1
ATOM 2467 N N . SER A 1 313 ? 5.249 -21.854 7.323 1.00 45.00 313 SER A N 1
ATOM 2468 C CA . SER A 1 313 ? 6.498 -21.730 8.080 1.00 45.00 313 SER A CA 1
ATOM 2469 C C . SER A 1 313 ? 6.550 -20.578 9.095 1.00 45.00 313 SER A C 1
ATOM 2471 O O . SER A 1 313 ? 7.434 -20.618 9.943 1.00 45.00 313 SER A O 1
ATOM 2473 N N . ASN A 1 314 ? 5.655 -19.581 9.049 1.00 56.38 314 ASN A N 1
ATOM 2474 C CA . ASN A 1 314 ? 5.624 -18.491 10.036 1.00 56.38 314 ASN A CA 1
ATOM 2475 C C . ASN A 1 314 ? 4.190 -18.238 10.516 1.00 56.38 314 ASN A C 1
ATOM 2477 O O . ASN A 1 314 ? 3.295 -18.005 9.708 1.00 56.38 314 ASN A O 1
ATOM 2481 N N . SER A 1 315 ? 3.972 -18.269 11.833 1.00 73.44 315 SER A N 1
ATOM 2482 C CA . SER A 1 315 ? 2.743 -17.790 12.478 1.00 73.44 315 SER A CA 1
ATOM 2483 C C . SER A 1 315 ? 2.887 -16.284 12.744 1.00 73.44 315 SER A C 1
ATOM 2485 O O . SER A 1 315 ? 3.583 -15.936 13.704 1.00 73.44 315 SER A O 1
ATOM 2487 N N . PRO A 1 316 ? 2.309 -15.394 11.913 1.00 83.75 316 PRO A N 1
ATOM 2488 C CA . PRO A 1 316 ? 2.495 -13.956 12.069 1.00 83.75 316 PRO A CA 1
ATOM 2489 C C . PRO A 1 316 ? 1.927 -13.465 13.403 1.00 83.75 316 PRO A C 1
ATOM 2491 O O . PRO A 1 316 ? 0.908 -13.969 13.891 1.00 83.75 316 PRO A O 1
ATOM 2494 N N . ARG A 1 317 ? 2.603 -12.474 13.981 1.00 90.06 317 ARG A N 1
ATOM 2495 C CA . ARG A 1 317 ? 2.258 -11.823 15.242 1.00 90.06 317 ARG A CA 1
ATOM 2496 C C . ARG A 1 317 ? 1.384 -10.607 14.987 1.00 90.06 317 ARG A C 1
ATOM 2498 O O . ARG A 1 317 ? 1.817 -9.647 14.351 1.00 90.06 317 ARG A O 1
ATOM 2505 N N . LEU A 1 318 ? 0.169 -10.646 15.512 1.00 93.12 318 LEU A N 1
ATOM 2506 C CA . LEU A 1 318 ? -0.780 -9.544 15.502 1.00 93.12 318 LEU A CA 1
ATOM 2507 C C . LEU A 1 318 ? -0.867 -8.936 16.896 1.00 93.12 318 LEU A C 1
ATOM 2509 O O . LEU A 1 318 ? -1.122 -9.646 17.866 1.00 93.12 318 LEU A O 1
ATOM 2513 N N . LEU A 1 319 ? -0.742 -7.617 16.970 1.00 95.50 319 LEU A N 1
ATOM 2514 C CA . LEU A 1 319 ? -1.118 -6.854 18.154 1.00 95.50 319 LEU A CA 1
ATOM 2515 C C . LEU A 1 319 ? -2.442 -6.132 17.889 1.00 95.50 319 LEU A C 1
ATOM 2517 O O . LEU A 1 319 ? -2.544 -5.378 16.923 1.00 95.50 319 LEU A O 1
ATOM 2521 N N . ILE A 1 320 ? -3.442 -6.347 18.741 1.00 95.44 320 ILE A N 1
ATOM 2522 C CA . ILE A 1 320 ? -4.693 -5.581 18.751 1.00 95.44 320 ILE A CA 1
ATOM 2523 C C . ILE A 1 320 ? -4.595 -4.541 19.865 1.00 95.44 320 ILE A C 1
ATOM 2525 O O . ILE A 1 320 ? -4.375 -4.909 21.016 1.00 95.44 320 ILE A O 1
ATOM 2529 N N . VAL A 1 321 ? -4.754 -3.263 19.535 1.00 95.25 321 VAL A N 1
ATOM 2530 C CA . VAL A 1 321 ? -4.765 -2.160 20.504 1.00 95.25 321 VAL A CA 1
ATOM 2531 C C . VAL A 1 321 ? -6.143 -1.511 20.452 1.00 95.25 321 VAL A C 1
ATOM 2533 O O . VAL A 1 321 ? -6.455 -0.817 19.485 1.00 95.25 321 VAL A O 1
ATOM 2536 N N . ASP A 1 322 ? -6.979 -1.789 21.449 1.00 91.69 322 ASP A N 1
ATOM 2537 C CA . ASP A 1 322 ? -8.404 -1.430 21.475 1.00 91.69 322 ASP A CA 1
ATOM 2538 C C . ASP A 1 322 ? -8.883 -1.387 22.936 1.00 91.69 322 ASP A C 1
ATOM 2540 O O . ASP A 1 322 ? -8.604 -2.315 23.701 1.00 91.69 322 ASP A O 1
ATOM 2544 N N . ASP A 1 323 ? -9.567 -0.316 23.341 1.00 87.50 323 ASP A N 1
ATOM 2545 C CA . ASP A 1 323 ? -10.066 -0.152 24.711 1.00 87.50 323 ASP A CA 1
ATOM 2546 C C . ASP A 1 323 ? -11.316 -1.003 24.990 1.00 87.50 323 ASP A C 1
ATOM 2548 O O . ASP A 1 323 ? -11.587 -1.358 26.145 1.00 87.50 323 ASP A O 1
ATOM 2552 N N . ASP A 1 324 ? -12.030 -1.443 23.947 1.00 85.75 324 ASP A N 1
ATOM 2553 C CA . ASP A 1 324 ? -13.036 -2.493 24.061 1.00 85.75 324 ASP A CA 1
ATOM 2554 C C . ASP A 1 324 ? -12.367 -3.875 24.109 1.00 85.75 324 ASP A C 1
ATOM 2556 O O . ASP A 1 324 ? -12.342 -4.649 23.145 1.00 85.75 324 ASP A O 1
ATOM 2560 N N . LEU A 1 325 ? -11.851 -4.213 25.296 1.00 86.31 325 LEU A N 1
ATOM 2561 C CA . LEU A 1 325 ? -11.225 -5.507 25.577 1.00 86.31 325 LEU A CA 1
ATOM 2562 C C . LEU A 1 325 ? -12.125 -6.697 25.227 1.00 86.31 325 LEU A C 1
ATOM 2564 O O . LEU A 1 325 ? -11.617 -7.755 24.860 1.00 86.31 325 LEU A O 1
ATOM 2568 N N . THR A 1 326 ? -13.446 -6.548 25.332 1.00 80.75 326 THR A N 1
ATOM 2569 C CA . THR A 1 326 ? -14.389 -7.623 25.020 1.00 80.75 326 THR A CA 1
ATOM 2570 C C . THR A 1 326 ? -14.413 -7.909 23.522 1.00 80.75 326 THR A C 1
ATOM 2572 O O . THR A 1 326 ? -14.281 -9.066 23.115 1.00 80.75 326 THR A O 1
ATOM 2575 N N . LEU A 1 327 ? -14.517 -6.866 22.697 1.00 84.25 327 LEU A N 1
ATOM 2576 C CA . LEU A 1 327 ? -14.419 -6.987 21.243 1.00 84.25 327 LEU A CA 1
ATOM 2577 C C . LEU A 1 327 ? -13.039 -7.501 20.814 1.00 84.25 327 LEU A C 1
ATOM 2579 O O . LEU A 1 327 ? -12.947 -8.419 19.997 1.00 84.25 327 LEU A O 1
ATOM 2583 N N . ALA A 1 328 ? -11.974 -6.941 21.388 1.00 88.38 328 ALA A N 1
ATOM 2584 C CA . ALA A 1 328 ? -10.599 -7.295 21.060 1.00 88.38 328 ALA A CA 1
ATOM 2585 C C . ALA A 1 328 ? -10.288 -8.767 21.365 1.00 88.38 328 ALA A C 1
ATOM 2587 O O . ALA A 1 328 ? -9.694 -9.459 20.539 1.00 88.38 328 ALA A O 1
ATOM 2588 N N . GLN A 1 329 ? -10.740 -9.280 22.515 1.00 86.81 329 GLN A N 1
ATOM 2589 C CA . GLN A 1 329 ? -10.627 -10.699 22.873 1.00 86.81 329 GLN A CA 1
ATOM 2590 C C . GLN A 1 329 ? -11.494 -11.589 21.974 1.00 86.81 329 GLN A C 1
ATOM 2592 O O . GLN A 1 329 ? -11.049 -12.666 21.570 1.00 86.81 329 GLN A O 1
ATOM 2597 N N . GLY A 1 330 ? -12.699 -11.117 21.627 1.00 82.00 330 GLY A N 1
ATOM 2598 C CA . GLY A 1 330 ? -13.586 -11.713 20.626 1.00 82.00 330 GLY A CA 1
ATOM 2599 C C . GLY A 1 330 ? -12.864 -12.001 19.316 1.00 82.00 330 GLY A C 1
ATOM 2600 O O . GLY A 1 330 ? -12.770 -13.148 18.875 1.00 82.00 330 GLY A O 1
ATOM 2601 N N . LEU A 1 331 ? -12.285 -10.947 18.742 1.00 84.88 331 LEU A N 1
ATOM 2602 C CA . LEU A 1 331 ? -11.479 -11.019 17.532 1.00 84.88 331 LEU A CA 1
ATOM 2603 C C . LEU A 1 331 ? -10.251 -11.912 17.738 1.00 84.88 331 LEU A C 1
ATOM 2605 O O . LEU A 1 331 ? -10.028 -12.819 16.945 1.00 84.88 331 LEU A O 1
ATOM 2609 N N . ALA A 1 332 ? -9.485 -11.733 18.817 1.00 87.81 332 ALA A N 1
ATOM 2610 C CA . ALA A 1 332 ? -8.280 -12.522 19.069 1.00 87.81 332 ALA A CA 1
ATOM 2611 C C . ALA A 1 332 ? -8.540 -14.037 19.082 1.00 87.81 332 ALA A C 1
ATOM 2613 O O . ALA A 1 332 ? -7.744 -14.793 18.527 1.00 87.81 332 ALA A O 1
ATOM 2614 N N . SER A 1 333 ? -9.664 -14.486 19.654 1.00 82.69 333 SER A N 1
ATOM 2615 C CA . SER A 1 333 ? -10.049 -15.902 19.663 1.00 82.69 333 SER A CA 1
ATOM 2616 C C . SER A 1 333 ? -10.305 -16.451 18.257 1.00 82.69 333 SER A C 1
ATOM 2618 O O . SER A 1 333 ? -9.820 -17.534 17.916 1.00 82.69 333 SER A O 1
ATOM 2620 N N . GLU A 1 334 ? -11.013 -15.696 17.414 1.00 79.06 334 GLU A N 1
ATOM 2621 C CA . GLU A 1 334 ? -11.279 -16.112 16.036 1.00 79.06 334 GLU A CA 1
ATOM 2622 C C . GLU A 1 334 ? -10.017 -16.107 15.175 1.00 79.06 334 GLU A C 1
ATOM 2624 O O . GLU A 1 334 ? -9.780 -17.046 14.419 1.00 79.06 334 GLU A O 1
ATOM 2629 N N . LEU A 1 335 ? -9.169 -15.093 15.334 1.00 79.94 335 LEU A N 1
ATOM 2630 C CA . LEU A 1 335 ? -7.919 -14.932 14.590 1.00 79.94 335 LEU A CA 1
ATOM 2631 C C . LEU A 1 335 ? -6.869 -15.981 15.007 1.00 79.94 335 LEU A C 1
ATOM 2633 O O . LEU A 1 335 ? -6.128 -16.499 14.169 1.00 79.94 335 LEU A O 1
ATOM 2637 N N . ALA A 1 336 ? -6.837 -16.372 16.286 1.00 78.06 336 ALA A N 1
ATOM 2638 C CA . ALA A 1 336 ? -5.969 -17.441 16.783 1.00 78.06 336 ALA A CA 1
ATOM 2639 C C . ALA A 1 336 ? -6.308 -18.807 16.162 1.00 78.06 336 ALA A C 1
ATOM 2641 O O . ALA A 1 336 ? -5.405 -19.604 15.882 1.00 78.06 336 ALA A O 1
ATOM 2642 N N . ALA A 1 337 ? -7.587 -19.068 15.854 1.00 72.38 337 ALA A N 1
ATOM 2643 C CA . ALA A 1 337 ? -7.995 -20.281 15.140 1.00 72.38 337 ALA A CA 1
ATOM 2644 C C . ALA A 1 337 ? -7.362 -20.389 13.733 1.00 72.38 337 ALA A C 1
ATOM 2646 O O . ALA A 1 337 ? -7.330 -21.471 13.148 1.00 72.38 337 ALA A O 1
ATOM 2647 N N . TRP A 1 338 ? -6.796 -19.292 13.216 1.00 69.00 338 TRP A N 1
ATOM 2648 C CA . TRP A 1 338 ? -6.159 -19.194 11.904 1.00 69.00 338 TRP A CA 1
ATOM 2649 C C . TRP A 1 338 ? -4.623 -19.243 11.984 1.00 69.00 338 TRP A C 1
ATOM 2651 O O . TRP A 1 338 ? -3.938 -18.879 11.030 1.00 69.00 338 TRP A O 1
ATOM 2661 N N . LYS A 1 339 ? -4.071 -19.740 13.104 1.00 76.12 339 LYS A N 1
ATOM 2662 C CA . LYS A 1 339 ? -2.624 -19.890 13.365 1.00 76.12 339 LYS A CA 1
ATOM 2663 C C . LYS A 1 339 ? -1.846 -18.567 13.468 1.00 76.12 339 LYS A C 1
ATOM 2665 O O . LYS A 1 339 ? -0.630 -18.566 13.278 1.00 76.12 339 LYS A O 1
ATOM 2670 N N . MET A 1 340 ? -2.515 -17.458 13.781 1.00 81.06 340 MET A N 1
ATOM 2671 C CA . MET A 1 340 ? -1.848 -16.209 14.160 1.00 81.06 340 MET A CA 1
ATOM 2672 C C . MET A 1 340 ? -1.515 -16.203 15.654 1.00 81.06 340 MET A C 1
ATOM 2674 O O . MET A 1 340 ? -2.271 -16.732 16.468 1.00 81.06 340 MET A O 1
ATOM 2678 N N . GLN A 1 341 ? -0.397 -15.577 16.018 1.00 88.56 341 GLN A N 1
ATOM 2679 C CA . GLN A 1 341 ? -0.093 -15.263 17.413 1.00 88.56 341 GLN A CA 1
ATOM 2680 C C . GLN A 1 341 ? -0.692 -13.893 17.721 1.00 88.56 341 GLN A C 1
ATOM 2682 O O . GLN A 1 341 ? -0.226 -12.897 17.176 1.00 88.56 341 GLN A O 1
ATOM 2687 N N . VAL A 1 342 ? -1.740 -13.842 18.541 1.00 91.56 342 VAL A N 1
ATOM 2688 C CA . VAL A 1 342 ? -2.461 -12.595 18.825 1.00 91.56 342 VAL A CA 1
ATOM 2689 C C . VAL A 1 342 ? -2.193 -12.139 20.254 1.00 91.56 342 VAL A C 1
ATOM 2691 O O . VAL A 1 342 ? -2.379 -12.907 21.196 1.00 91.56 342 VAL A O 1
ATOM 2694 N N . GLU A 1 343 ? -1.791 -10.883 20.404 1.00 94.62 343 GLU A N 1
ATOM 2695 C CA . GLU A 1 343 ? -1.679 -10.173 21.677 1.00 94.62 343 GLU A CA 1
ATOM 2696 C C . GLU A 1 343 ? -2.677 -9.006 21.696 1.00 94.62 343 GLU A C 1
ATOM 2698 O O . GLU A 1 343 ? -2.936 -8.391 20.660 1.00 94.62 343 GLU A O 1
ATOM 2703 N N . VAL A 1 344 ? -3.268 -8.714 22.858 1.00 95.19 344 VAL A N 1
ATOM 2704 C CA . VAL A 1 344 ? -4.265 -7.645 23.034 1.00 95.19 344 VAL A CA 1
ATOM 2705 C C . VAL A 1 344 ? -3.756 -6.641 24.063 1.00 95.19 344 VAL A C 1
ATOM 2707 O O . VAL A 1 344 ? -3.348 -7.032 25.156 1.00 95.19 344 VAL A O 1
ATOM 2710 N N . ALA A 1 345 ? -3.830 -5.357 23.728 1.00 95.19 345 ALA A N 1
ATOM 2711 C CA . ALA A 1 345 ? -3.527 -4.229 24.596 1.00 95.19 345 ALA A CA 1
ATOM 2712 C C . ALA A 1 345 ? -4.762 -3.326 24.733 1.00 95.19 345 ALA A C 1
ATOM 2714 O O . ALA A 1 345 ? -5.347 -2.924 23.730 1.00 95.19 345 ALA A O 1
ATOM 2715 N N . GLY A 1 346 ? -5.140 -2.994 25.971 1.00 90.62 346 GLY A N 1
ATOM 2716 C CA . GLY A 1 346 ? -6.321 -2.161 26.254 1.00 90.62 346 GLY A CA 1
ATOM 2717 C C . GLY A 1 346 ? -6.087 -0.652 26.147 1.00 90.62 346 GLY A C 1
ATOM 2718 O O . GLY A 1 346 ? -7.024 0.131 26.259 1.00 90.62 346 GLY A O 1
ATOM 2719 N N . ASP A 1 347 ? -4.833 -0.230 25.997 1.00 91.25 347 ASP A N 1
ATOM 2720 C CA . ASP A 1 347 ? -4.441 1.175 25.920 1.00 91.25 347 ASP A CA 1
ATOM 2721 C C . ASP A 1 347 ? -3.120 1.344 25.147 1.00 91.25 347 ASP A C 1
ATOM 2723 O O . ASP A 1 347 ? -2.399 0.373 24.876 1.00 91.25 347 ASP A O 1
ATOM 2727 N N . ILE A 1 348 ? -2.779 2.590 24.801 1.00 92.50 348 ILE A N 1
ATOM 2728 C CA . ILE A 1 348 ? -1.585 2.911 24.005 1.00 92.50 348 ILE A CA 1
ATOM 2729 C C . ILE A 1 348 ? -0.282 2.570 24.745 1.00 92.50 348 ILE A C 1
ATOM 2731 O O . ILE A 1 348 ? 0.700 2.167 24.118 1.00 92.50 348 ILE A O 1
ATOM 2735 N N . SER A 1 349 ? -0.250 2.689 26.075 1.00 92.00 349 SER A N 1
ATOM 2736 C CA . SER A 1 349 ? 0.952 2.400 26.872 1.00 92.00 349 SER A CA 1
ATOM 2737 C C . SER A 1 349 ? 1.253 0.901 26.913 1.00 92.00 349 SER A C 1
ATOM 2739 O O . SER A 1 349 ? 2.405 0.491 26.743 1.00 92.00 349 SER A O 1
ATOM 2741 N N . GLN A 1 350 ? 0.220 0.074 27.081 1.00 93.00 350 GLN A N 1
ATOM 2742 C CA . GLN A 1 350 ? 0.293 -1.378 26.942 1.00 93.00 350 GLN A CA 1
ATOM 2743 C C . GLN A 1 350 ? 0.706 -1.763 25.521 1.00 93.00 350 GLN A C 1
ATOM 2745 O O . GLN A 1 350 ? 1.591 -2.602 25.363 1.00 93.00 350 GLN A O 1
ATOM 2750 N N . GLY A 1 351 ? 0.149 -1.096 24.503 1.00 92.25 351 GLY A N 1
ATOM 2751 C CA . GLY A 1 351 ? 0.527 -1.294 23.103 1.00 92.25 351 GLY A CA 1
ATOM 2752 C C . GLY A 1 351 ? 2.021 -1.061 22.868 1.00 92.25 351 GLY A C 1
ATOM 2753 O O . GLY A 1 351 ? 2.712 -1.944 22.360 1.00 92.25 351 GLY A O 1
ATOM 2754 N N . ARG A 1 352 ? 2.565 0.079 23.319 1.00 93.25 352 ARG A N 1
ATOM 2755 C CA . ARG A 1 352 ? 4.009 0.379 23.233 1.00 93.25 352 ARG A CA 1
ATOM 2756 C C . ARG A 1 352 ? 4.865 -0.660 23.957 1.00 93.25 352 ARG A C 1
ATOM 2758 O O . ARG A 1 352 ? 5.905 -1.065 23.440 1.00 93.25 352 ARG A O 1
ATOM 2765 N N . LYS A 1 353 ? 4.435 -1.116 25.138 1.00 92.88 353 LYS A N 1
ATOM 2766 C CA . LYS A 1 353 ? 5.145 -2.152 25.900 1.00 92.88 353 LYS A CA 1
ATOM 2767 C C . LYS A 1 353 ? 5.174 -3.490 25.153 1.00 92.88 353 LYS A C 1
ATOM 2769 O O . LYS A 1 353 ? 6.229 -4.121 25.117 1.00 92.88 353 LYS A O 1
ATOM 2774 N N . ALA A 1 354 ? 4.058 -3.890 24.544 1.00 91.25 354 ALA A N 1
ATOM 2775 C CA . ALA A 1 354 ? 3.972 -5.093 23.718 1.00 91.25 354 ALA A CA 1
ATOM 2776 C C . ALA A 1 354 ? 4.908 -4.994 22.502 1.00 91.25 354 ALA A C 1
ATOM 2778 O O . ALA A 1 354 ? 5.727 -5.883 22.284 1.00 91.25 354 ALA A O 1
ATOM 2779 N N . ILE A 1 355 ? 4.888 -3.860 21.790 1.00 90.81 355 ILE A N 1
ATOM 2780 C CA . ILE A 1 355 ? 5.771 -3.598 20.639 1.00 90.81 355 ILE A CA 1
ATOM 2781 C C . ILE A 1 355 ? 7.254 -3.679 21.029 1.00 90.81 355 ILE A C 1
ATOM 2783 O O . ILE A 1 355 ? 8.045 -4.283 20.304 1.00 90.81 355 ILE A O 1
ATOM 2787 N N . ALA A 1 356 ? 7.632 -3.087 22.166 1.00 89.00 356 ALA A N 1
ATOM 2788 C CA . ALA A 1 356 ? 9.012 -3.079 22.650 1.00 89.00 356 ALA A CA 1
ATOM 2789 C C . ALA A 1 356 ? 9.488 -4.460 23.131 1.00 89.00 356 ALA A C 1
ATOM 2791 O O . ALA A 1 356 ? 10.658 -4.799 22.961 1.00 89.00 356 ALA A O 1
ATOM 2792 N N . GLY A 1 357 ? 8.600 -5.250 23.741 1.00 87.88 357 GLY A N 1
ATOM 2793 C CA . GLY A 1 357 ? 8.921 -6.597 24.210 1.00 87.88 357 GLY A CA 1
ATOM 2794 C C . GLY A 1 357 ? 9.014 -7.603 23.068 1.00 87.88 357 GLY A C 1
ATOM 2795 O O . GLY A 1 357 ? 9.953 -8.397 23.015 1.00 87.88 357 GLY A O 1
ATOM 2796 N N . ASN A 1 358 ? 8.048 -7.571 22.149 1.00 84.00 358 ASN A N 1
ATOM 2797 C CA . ASN A 1 358 ? 7.994 -8.489 21.027 1.00 84.00 358 ASN A CA 1
ATOM 2798 C C . ASN A 1 358 ? 7.385 -7.818 19.794 1.00 84.00 358 ASN A C 1
ATOM 2800 O O . ASN A 1 358 ? 6.181 -7.597 19.706 1.00 84.00 358 ASN A O 1
ATOM 2804 N N . ARG A 1 359 ? 8.227 -7.516 18.806 1.00 85.69 359 ARG A N 1
ATOM 2805 C CA . ARG A 1 359 ? 7.823 -6.735 17.635 1.00 85.69 359 ARG A CA 1
ATOM 2806 C C . ARG A 1 359 ? 6.697 -7.425 16.831 1.00 85.69 359 ARG A C 1
ATOM 2808 O O . ARG A 1 359 ? 6.950 -8.491 16.268 1.00 85.69 359 ARG A O 1
ATOM 2815 N N . PRO A 1 360 ? 5.497 -6.838 16.693 1.00 90.88 360 PRO A N 1
ATOM 2816 C CA . PRO A 1 360 ? 4.435 -7.430 15.884 1.00 90.88 360 PRO A CA 1
ATOM 2817 C C . PRO A 1 360 ? 4.747 -7.342 14.382 1.00 90.88 360 PRO A C 1
ATOM 2819 O O . PRO A 1 360 ? 5.458 -6.441 13.933 1.00 90.88 360 PRO A O 1
ATOM 2822 N N . ASP A 1 361 ? 4.190 -8.273 13.606 1.00 86.19 361 ASP A N 1
ATOM 2823 C CA . ASP A 1 361 ? 4.234 -8.243 12.139 1.00 86.19 361 ASP A CA 1
ATOM 2824 C C . ASP A 1 361 ? 3.154 -7.312 11.569 1.00 86.19 361 ASP A C 1
ATOM 2826 O O . ASP A 1 361 ? 3.290 -6.806 10.460 1.00 86.19 361 ASP A O 1
ATOM 2830 N N . VAL A 1 362 ? 2.078 -7.080 12.327 1.00 91.44 362 VAL A N 1
ATOM 2831 C CA . VAL A 1 362 ? 0.969 -6.181 11.989 1.00 91.44 362 VAL A CA 1
ATOM 2832 C C . VAL A 1 362 ? 0.257 -5.716 13.257 1.00 91.44 362 VAL A C 1
ATOM 2834 O O . VAL A 1 362 ? 0.154 -6.462 14.233 1.00 91.44 362 VAL A O 1
ATOM 2837 N N . VAL A 1 363 ? -0.252 -4.485 13.240 1.00 94.75 363 VAL A N 1
ATOM 2838 C CA . VAL A 1 363 ? -1.052 -3.920 14.334 1.00 94.75 363 VAL A CA 1
ATOM 2839 C C . VAL A 1 363 ? -2.466 -3.619 13.843 1.00 94.75 363 VAL A C 1
ATOM 2841 O O . VAL A 1 363 ? -2.639 -2.970 12.812 1.00 94.75 363 VAL A O 1
ATOM 2844 N N . LEU A 1 364 ? -3.478 -4.075 14.582 1.00 94.69 364 LEU A N 1
ATOM 2845 C CA . LEU A 1 364 ? -4.862 -3.620 14.460 1.00 94.69 364 LEU A CA 1
ATOM 2846 C C . LEU A 1 364 ? -5.093 -2.552 15.533 1.00 94.69 364 LEU A C 1
ATOM 2848 O O . LEU A 1 364 ? -5.051 -2.864 16.720 1.00 94.69 364 LEU A O 1
ATOM 2852 N N . LEU A 1 365 ? -5.274 -1.299 15.124 1.00 94.69 365 LEU A N 1
ATOM 2853 C CA . LEU A 1 365 ? -5.238 -0.144 16.022 1.00 94.69 365 LEU A CA 1
ATOM 2854 C C . LEU A 1 365 ? -6.573 0.599 16.025 1.00 94.69 365 LEU A C 1
ATOM 2856 O O . LEU A 1 365 ? -6.964 1.149 14.992 1.00 94.69 365 LEU A O 1
ATOM 2860 N N . ASP A 1 366 ? -7.233 0.679 17.177 1.00 91.56 366 ASP A N 1
ATOM 2861 C CA . ASP A 1 366 ? -8.277 1.679 17.385 1.00 91.56 366 ASP A CA 1
ATOM 2862 C C . ASP A 1 366 ? -7.669 3.085 17.481 1.00 91.56 366 ASP A C 1
ATOM 2864 O O . ASP A 1 366 ? -6.518 3.273 17.853 1.00 91.56 366 ASP A O 1
ATOM 2868 N N . LEU A 1 367 ? -8.420 4.101 17.083 1.00 85.38 367 LEU A N 1
ATOM 2869 C CA . LEU A 1 367 ? -8.041 5.503 17.254 1.00 85.38 367 LEU A CA 1
ATOM 2870 C C . LEU A 1 367 ? -8.872 6.189 18.338 1.00 85.38 367 LEU A C 1
ATOM 2872 O O . LEU A 1 367 ? -8.491 7.264 18.800 1.00 85.38 367 LEU A O 1
ATOM 2876 N N . CYS A 1 368 ? -9.987 5.583 18.748 1.00 76.88 368 CYS A N 1
ATOM 2877 C CA . CYS A 1 368 ? -10.934 6.149 19.697 1.00 76.88 368 CYS A CA 1
ATOM 2878 C C . CYS A 1 368 ? -10.577 5.787 21.142 1.00 76.88 368 CYS A C 1
ATOM 2880 O O . CYS A 1 368 ? -11.347 5.136 21.830 1.00 76.88 368 CYS A O 1
ATOM 2882 N N . PHE A 1 369 ? -9.427 6.259 21.621 1.00 80.50 369 PHE A N 1
ATOM 2883 C CA . PHE A 1 369 ? -9.069 6.130 23.033 1.00 80.50 369 PHE A CA 1
ATOM 2884 C C . PHE A 1 369 ? -9.569 7.332 23.852 1.00 80.50 369 PHE A C 1
ATOM 2886 O O . PHE A 1 369 ? -9.476 8.474 23.390 1.00 80.50 369 PHE A O 1
ATOM 2893 N N . PRO A 1 370 ? -10.048 7.120 25.092 1.00 72.88 370 PRO A N 1
ATOM 2894 C CA . PRO A 1 370 ? -10.168 8.180 26.088 1.00 72.88 370 PRO A CA 1
ATOM 2895 C C . PRO A 1 370 ? -8.838 8.930 26.249 1.00 72.88 370 PRO A C 1
ATOM 2897 O O . PRO A 1 370 ? -7.781 8.304 26.216 1.00 72.88 370 PRO A O 1
ATOM 2900 N N . GLU A 1 371 ? -8.868 10.242 26.512 1.00 70.19 371 GLU A N 1
ATOM 2901 C CA . GLU A 1 371 ? -7.645 11.063 26.645 1.00 70.19 371 GLU A CA 1
ATOM 2902 C C . GLU A 1 371 ? -6.635 10.488 27.657 1.00 70.19 371 GLU A C 1
ATOM 2904 O O . GLU A 1 371 ? -5.424 10.583 27.467 1.00 70.19 371 GLU A O 1
ATOM 2909 N N . SER A 1 372 ? -7.125 9.826 28.710 1.00 70.56 372 SER A N 1
ATOM 2910 C CA . SE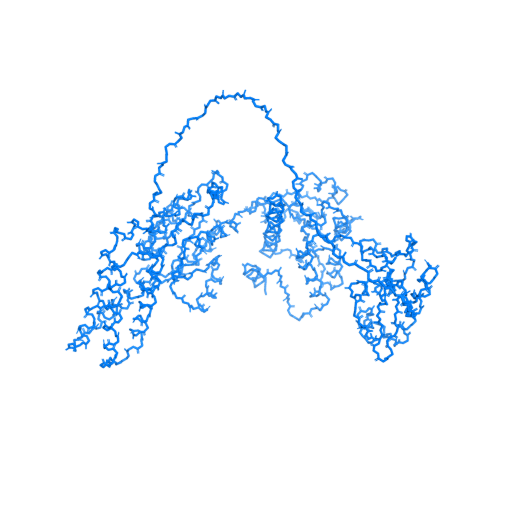R A 1 372 ? -6.302 9.162 29.726 1.00 70.56 372 SER A CA 1
ATOM 2911 C C . SER A 1 372 ? -5.568 7.908 29.238 1.00 70.56 372 SER A C 1
ATOM 2913 O O . SER A 1 372 ? -4.630 7.468 29.897 1.00 70.56 372 SER A O 1
ATOM 2915 N N . LEU A 1 373 ? -6.012 7.300 28.135 1.00 65.88 373 LEU A N 1
ATOM 2916 C CA . LEU A 1 373 ? -5.472 6.056 27.570 1.00 65.88 373 LEU A CA 1
ATOM 2917 C C . LEU A 1 373 ? -4.529 6.299 26.376 1.00 65.88 373 LEU A C 1
ATOM 2919 O O . LEU A 1 373 ? -3.935 5.347 25.864 1.00 65.88 373 LEU A O 1
ATOM 2923 N N . GLY A 1 374 ? -4.320 7.565 25.996 1.00 76.00 374 GLY A N 1
ATOM 2924 C CA . GLY A 1 374 ? -3.346 7.998 24.993 1.00 76.00 374 GLY A CA 1
ATOM 2925 C C . GLY A 1 374 ? -3.946 8.292 23.616 1.00 76.00 374 GLY A C 1
ATOM 2926 O O . GLY A 1 374 ? -5.156 8.280 23.423 1.00 76.00 374 GLY A O 1
ATOM 2927 N N . ASN A 1 375 ? -3.077 8.585 22.646 1.00 85.06 375 ASN A N 1
ATOM 2928 C CA . ASN A 1 375 ? -3.462 9.017 21.303 1.00 85.06 375 ASN A CA 1
ATOM 2929 C C . ASN A 1 375 ? -3.034 7.988 20.245 1.00 85.06 375 ASN A C 1
ATOM 2931 O O . ASN A 1 375 ? -1.846 7.827 19.961 1.00 85.06 375 ASN A O 1
ATOM 2935 N N . GLY A 1 376 ? -4.006 7.321 19.617 1.00 85.81 376 GLY A N 1
ATOM 2936 C CA . GLY A 1 376 ? -3.742 6.317 18.580 1.00 85.81 376 GLY A CA 1
ATOM 2937 C C . GLY A 1 376 ? -2.999 6.868 17.356 1.00 85.81 376 GLY A C 1
ATOM 2938 O O . GLY A 1 376 ? -2.219 6.150 16.735 1.00 85.81 376 GLY A O 1
ATOM 2939 N N . PHE A 1 377 ? -3.153 8.156 17.030 1.00 88.75 377 PHE A N 1
ATOM 2940 C CA . PHE A 1 377 ? -2.418 8.758 15.914 1.00 88.75 377 PHE A CA 1
ATOM 2941 C C . PHE A 1 377 ? -0.916 8.896 16.190 1.00 88.75 377 PHE A C 1
ATOM 2943 O O . PHE A 1 377 ? -0.132 8.772 15.253 1.00 88.75 377 PHE A O 1
ATOM 2950 N N . GLU A 1 378 ? -0.513 9.127 17.443 1.00 90.06 378 GLU A N 1
ATOM 2951 C CA . GLU A 1 378 ? 0.907 9.183 17.826 1.00 90.06 378 GLU A CA 1
ATOM 2952 C C . GLU A 1 378 ? 1.554 7.805 17.689 1.00 90.06 378 GLU A C 1
ATOM 2954 O O . GLU A 1 378 ? 2.621 7.677 17.096 1.00 90.06 378 GLU A O 1
ATOM 2959 N N . LEU A 1 379 ? 0.866 6.753 18.149 1.00 90.38 379 LEU A N 1
ATOM 2960 C CA . LEU A 1 379 ? 1.349 5.381 17.990 1.00 90.38 379 LEU A CA 1
ATOM 2961 C C . LEU A 1 379 ? 1.468 4.984 16.509 1.00 90.38 379 LEU A C 1
ATOM 2963 O O . LEU A 1 379 ? 2.431 4.327 16.118 1.00 90.38 379 LEU A O 1
ATOM 2967 N N . LEU A 1 380 ? 0.512 5.396 15.671 1.00 89.69 380 LEU A N 1
ATOM 2968 C CA . LEU A 1 380 ? 0.571 5.165 14.225 1.00 89.69 380 LEU A CA 1
ATOM 2969 C C . LEU A 1 380 ? 1.808 5.824 13.589 1.00 89.69 380 LEU A C 1
ATOM 2971 O O . LEU A 1 380 ? 2.482 5.201 12.768 1.00 89.69 380 LEU A O 1
ATOM 2975 N N . GLU A 1 381 ? 2.123 7.061 13.978 1.00 87.00 381 GLU A N 1
ATOM 2976 C CA . GLU A 1 381 ? 3.309 7.779 13.501 1.00 87.00 381 GLU A CA 1
ATOM 2977 C C . GLU A 1 381 ? 4.611 7.102 13.956 1.00 87.00 381 GLU A C 1
ATOM 2979 O O . GLU A 1 381 ? 5.503 6.867 13.139 1.00 87.00 381 GLU A O 1
ATOM 2984 N N . GLU A 1 382 ? 4.693 6.692 15.225 1.00 88.88 382 GLU A N 1
ATOM 2985 C CA . GLU A 1 382 ? 5.832 5.941 15.768 1.00 88.88 382 GLU A CA 1
ATOM 2986 C C . GLU A 1 382 ? 6.092 4.659 14.968 1.00 88.88 382 GLU A C 1
ATOM 2988 O O . GLU A 1 382 ? 7.216 4.417 14.519 1.00 88.88 382 GLU A O 1
ATOM 2993 N N . LEU A 1 383 ? 5.048 3.865 14.713 1.00 87.06 383 LEU A N 1
ATOM 2994 C CA . LEU A 1 383 ? 5.153 2.598 13.986 1.00 87.06 383 LEU A CA 1
ATOM 2995 C C . LEU A 1 383 ? 5.617 2.775 12.534 1.00 87.06 383 LEU A C 1
ATOM 2997 O O . LEU A 1 383 ? 6.363 1.928 12.032 1.00 87.06 383 LEU A O 1
ATOM 3001 N N . LYS A 1 384 ? 5.261 3.889 11.882 1.00 81.56 384 LYS A N 1
ATOM 3002 C CA . LYS A 1 384 ? 5.766 4.244 10.544 1.00 81.56 384 LYS A CA 1
ATOM 3003 C C . LYS A 1 384 ? 7.276 4.498 10.546 1.00 81.56 384 LYS A C 1
ATOM 300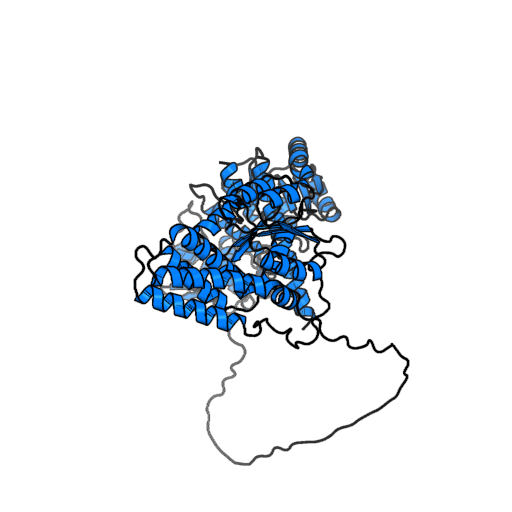5 O O . LYS A 1 384 ? 7.944 4.158 9.576 1.00 81.56 384 LYS A O 1
ATOM 3010 N N . THR A 1 385 ? 7.807 5.097 11.612 1.00 80.38 385 THR A N 1
ATOM 3011 C CA . THR A 1 385 ? 9.237 5.449 11.720 1.00 80.38 385 THR A CA 1
ATOM 3012 C C . THR A 1 385 ? 10.138 4.289 12.137 1.00 80.38 385 THR A C 1
ATOM 3014 O O . THR A 1 385 ? 11.360 4.400 12.045 1.00 80.38 385 THR A O 1
ATOM 3017 N N . THR A 1 386 ? 9.565 3.164 12.577 1.00 75.12 386 THR A N 1
ATOM 3018 C CA . THR A 1 386 ? 10.352 1.961 12.879 1.00 75.12 386 THR A CA 1
ATOM 3019 C C . THR A 1 386 ? 11.025 1.412 11.619 1.00 75.12 386 THR A C 1
ATOM 3021 O O . THR A 1 386 ? 10.509 1.552 10.512 1.00 75.12 386 THR A O 1
ATOM 3024 N N . GLN A 1 387 ? 12.189 0.775 11.772 1.00 69.00 387 GLN A N 1
ATOM 3025 C CA . GLN A 1 387 ? 12.922 0.164 10.660 1.00 69.00 387 GLN A CA 1
ATOM 3026 C C . GLN A 1 387 ? 13.084 -1.350 10.892 1.00 69.00 387 GLN A C 1
ATOM 3028 O O . GLN A 1 387 ? 13.724 -1.742 11.870 1.00 69.00 387 GLN A O 1
ATOM 3033 N N . PRO A 1 388 ? 12.479 -2.221 10.050 1.00 68.06 388 PRO A N 1
ATOM 3034 C CA . PRO A 1 388 ? 11.477 -1.896 9.019 1.00 68.06 388 PRO A CA 1
ATOM 3035 C C . PRO A 1 388 ? 10.192 -1.299 9.630 1.00 68.06 388 PRO A C 1
ATOM 3037 O O . PRO A 1 388 ? 10.006 -1.441 10.839 1.00 68.06 388 PRO A O 1
ATOM 3040 N N . PRO A 1 389 ? 9.309 -0.647 8.857 1.00 78.50 389 PRO A N 1
ATOM 3041 C CA . PRO A 1 389 ? 8.032 -0.147 9.370 1.00 78.50 389 PRO A CA 1
ATOM 3042 C C . PRO A 1 389 ? 7.101 -1.306 9.744 1.00 78.50 389 PRO A C 1
ATOM 3044 O O . PRO A 1 389 ? 7.142 -2.369 9.122 1.00 78.50 389 PRO A O 1
ATOM 3047 N N . VAL A 1 390 ? 6.259 -1.122 10.762 1.00 86.56 390 VAL A N 1
ATOM 3048 C CA . VAL A 1 390 ? 5.213 -2.096 11.115 1.00 86.56 390 VAL A CA 1
ATOM 3049 C C . VAL A 1 390 ? 3.901 -1.669 10.451 1.00 86.56 390 VAL A C 1
ATOM 3051 O O . VAL A 1 390 ? 3.455 -0.543 10.676 1.00 86.56 390 VAL A O 1
ATOM 3054 N N . PRO A 1 391 ? 3.251 -2.522 9.640 1.00 87.88 391 PRO A N 1
ATOM 3055 C CA . PRO A 1 391 ? 1.977 -2.174 9.030 1.00 87.88 391 PRO A CA 1
ATOM 3056 C C . PRO A 1 391 ? 0.867 -2.054 10.071 1.00 87.88 391 PRO A C 1
ATOM 3058 O O . PRO A 1 391 ? 0.697 -2.921 10.931 1.00 87.88 391 PRO A O 1
ATOM 3061 N N . VAL A 1 392 ? 0.060 -1.003 9.934 1.00 92.44 392 VAL A N 1
ATOM 3062 C CA . VAL A 1 392 ? -1.074 -0.739 10.822 1.00 92.44 392 VAL A CA 1
ATOM 3063 C C . VAL A 1 392 ? -2.377 -0.743 10.033 1.00 92.44 392 VAL A C 1
ATOM 3065 O O . VAL A 1 392 ? -2.523 -0.012 9.050 1.00 92.44 392 VAL A O 1
ATOM 3068 N N . VAL A 1 393 ? -3.337 -1.554 10.469 1.00 93.19 393 VAL A N 1
ATOM 3069 C CA . VAL A 1 393 ? -4.733 -1.509 10.028 1.00 93.19 393 VAL A CA 1
ATOM 3070 C C . VAL A 1 393 ? -5.520 -0.761 11.095 1.00 93.19 393 VAL A C 1
ATOM 3072 O O . VAL A 1 393 ? -5.595 -1.199 12.238 1.00 93.19 393 VAL A O 1
ATOM 3075 N N . VAL A 1 394 ? -6.106 0.375 10.732 1.00 91.94 394 VAL A N 1
ATOM 3076 C CA . VAL A 1 394 ? -6.940 1.154 11.650 1.00 91.94 394 VAL A CA 1
ATOM 3077 C C . VAL A 1 394 ? -8.315 0.513 11.787 1.00 91.94 394 VAL A C 1
ATOM 3079 O O . VAL A 1 394 ? -8.912 0.117 10.785 1.00 91.94 394 VAL A O 1
ATOM 3082 N N . PHE A 1 395 ? -8.819 0.449 13.017 1.00 88.50 395 PHE A N 1
ATOM 3083 C CA . PHE A 1 395 ? -10.089 -0.158 13.385 1.00 88.50 395 PHE A CA 1
ATOM 3084 C C . PHE A 1 395 ? -10.886 0.749 14.328 1.00 88.50 395 PHE A C 1
ATOM 3086 O O . PHE A 1 395 ? -10.743 0.662 15.537 1.00 88.50 395 PHE A O 1
ATOM 3093 N N . THR A 1 396 ? -11.730 1.625 13.780 1.00 83.50 396 THR A N 1
ATOM 3094 C CA . THR A 1 396 ? -12.363 2.723 14.538 1.00 83.50 396 THR A CA 1
ATOM 3095 C C . THR A 1 396 ? -13.884 2.747 14.391 1.00 83.50 396 THR A C 1
ATOM 3097 O O . THR A 1 396 ? -14.427 2.305 13.379 1.00 83.50 396 THR A O 1
ATOM 3100 N N . ALA A 1 397 ? -14.593 3.273 15.392 1.00 72.94 397 ALA A N 1
ATOM 3101 C CA . ALA A 1 397 ? -16.044 3.467 15.351 1.00 72.94 397 ALA A CA 1
ATOM 3102 C C . ALA A 1 397 ? -16.492 4.710 14.566 1.00 72.94 397 ALA A C 1
ATOM 3104 O O . ALA A 1 397 ? -17.648 4.768 14.136 1.00 72.94 397 ALA A O 1
ATOM 3105 N N . GLN A 1 398 ? -15.609 5.689 14.346 1.00 68.19 398 GLN A N 1
ATOM 3106 C CA . GLN A 1 398 ? -15.979 6.938 13.681 1.00 68.19 398 GLN A CA 1
ATOM 3107 C C . GLN A 1 398 ? -15.884 6.853 12.154 1.00 68.19 398 GLN A C 1
ATOM 3109 O O . GLN A 1 398 ? -14.919 6.352 11.575 1.00 68.19 398 GLN A O 1
ATOM 3114 N N . GLU A 1 399 ? -16.896 7.406 11.482 1.00 65.31 399 GLU A N 1
ATOM 3115 C CA . GLU A 1 399 ? -16.895 7.599 10.033 1.00 65.31 399 GLU A CA 1
ATOM 3116 C C . GLU A 1 399 ? -16.525 9.043 9.701 1.00 65.31 399 GLU A C 1
ATOM 3118 O O . GLU A 1 399 ? -17.375 9.889 9.430 1.00 65.31 399 GLU A O 1
ATOM 3123 N N . SER A 1 400 ? -15.228 9.344 9.746 1.00 71.12 400 SER A N 1
ATOM 3124 C CA . SER A 1 400 ? -14.715 10.658 9.366 1.00 71.12 400 SER A CA 1
ATOM 3125 C C . SER A 1 400 ? -13.782 10.548 8.170 1.00 71.12 400 SER A C 1
ATOM 3127 O O . SER A 1 400 ? -12.719 9.924 8.220 1.00 71.12 400 SER A O 1
ATOM 3129 N N . PHE A 1 401 ? -14.149 11.217 7.074 1.00 68.12 401 PHE A N 1
ATOM 3130 C CA . PHE A 1 401 ? -13.260 11.369 5.923 1.00 68.12 401 PHE A CA 1
ATOM 3131 C C . PHE A 1 401 ? -11.939 12.044 6.325 1.00 68.12 401 PHE A C 1
ATOM 3133 O O . PHE A 1 401 ? -10.876 11.640 5.857 1.00 68.12 401 PHE A O 1
ATOM 3140 N N . ALA A 1 402 ? -11.988 13.026 7.233 1.00 67.94 402 ALA A N 1
ATOM 3141 C CA . ALA A 1 402 ? -10.798 13.724 7.714 1.00 67.94 402 ALA A CA 1
ATOM 3142 C C . ALA A 1 402 ? -9.847 12.784 8.471 1.00 67.94 402 ALA A C 1
ATOM 3144 O O . ALA A 1 402 ? -8.636 12.826 8.248 1.00 67.94 402 ALA A O 1
ATOM 3145 N N . GLU A 1 403 ? -10.383 11.892 9.307 1.00 73.50 403 GLU A N 1
ATOM 3146 C CA . GLU A 1 403 ? -9.580 10.878 9.996 1.00 73.50 403 GLU A CA 1
ATOM 3147 C C . GLU A 1 403 ? -8.995 9.870 9.017 1.00 73.50 403 GLU A C 1
ATOM 3149 O O . GLU A 1 403 ? -7.798 9.605 9.067 1.00 73.50 403 GLU A O 1
ATOM 3154 N N . ARG A 1 404 ? -9.791 9.375 8.063 1.00 75.69 404 ARG A N 1
ATOM 3155 C CA . ARG A 1 404 ? -9.307 8.464 7.017 1.00 75.69 404 ARG A CA 1
ATOM 3156 C C . ARG A 1 404 ? -8.142 9.070 6.226 1.00 75.69 404 ARG A C 1
ATOM 3158 O O . ARG A 1 404 ? -7.159 8.380 5.961 1.00 75.69 404 ARG A O 1
ATOM 3165 N N . VAL A 1 405 ? -8.218 10.359 5.884 1.00 66.94 405 VAL A N 1
ATOM 3166 C CA . VAL A 1 405 ? -7.115 11.085 5.231 1.00 66.94 405 VAL A CA 1
ATOM 3167 C C . VAL A 1 405 ? -5.898 11.190 6.154 1.00 66.94 405 VAL A C 1
ATOM 3169 O O . VAL A 1 405 ? -4.771 10.990 5.700 1.00 66.94 405 VAL A O 1
ATOM 3172 N N . ARG A 1 406 ? -6.097 11.480 7.445 1.00 75.50 406 ARG A N 1
ATOM 3173 C CA . ARG A 1 406 ? -5.006 11.549 8.429 1.00 75.50 406 ARG A CA 1
ATOM 3174 C C . ARG A 1 406 ? -4.301 10.200 8.590 1.00 75.50 406 ARG A C 1
ATOM 3176 O O . ARG A 1 406 ? -3.076 10.163 8.539 1.00 75.50 406 ARG A O 1
ATOM 3183 N N . VAL A 1 407 ? -5.054 9.106 8.695 1.00 80.25 407 VAL A N 1
ATOM 3184 C CA . VAL A 1 407 ? -4.528 7.732 8.749 1.00 80.25 407 VAL A CA 1
ATOM 3185 C C . VAL A 1 407 ? -3.674 7.419 7.524 1.00 80.25 407 VAL A C 1
ATOM 3187 O O . VAL A 1 407 ? -2.562 6.918 7.669 1.00 80.25 407 VAL A O 1
ATOM 3190 N N . ALA A 1 408 ? -4.155 7.761 6.325 1.00 71.19 408 ALA A N 1
ATOM 3191 C CA . ALA A 1 408 ? -3.407 7.535 5.091 1.00 71.19 408 ALA A CA 1
ATOM 3192 C C . ALA A 1 408 ? -2.067 8.297 5.077 1.00 71.19 408 ALA A C 1
ATOM 3194 O O . ALA A 1 408 ? -1.035 7.724 4.740 1.00 71.19 408 ALA A O 1
ATOM 3195 N N . ARG A 1 409 ? -2.048 9.567 5.512 1.00 69.88 409 ARG A N 1
ATOM 3196 C CA . ARG A 1 409 ? -0.809 10.372 5.611 1.00 69.88 409 ARG A CA 1
ATOM 3197 C C . ARG A 1 409 ? 0.207 9.777 6.590 1.00 69.88 409 ARG A C 1
ATOM 3199 O O . ARG A 1 409 ? 1.415 9.807 6.345 1.00 69.88 409 ARG A O 1
ATOM 3206 N N . LEU A 1 410 ? -0.290 9.202 7.681 1.00 77.38 410 LEU A N 1
ATOM 3207 C CA . LEU A 1 410 ? 0.517 8.543 8.705 1.00 77.38 410 LEU A CA 1
ATOM 3208 C C . LEU A 1 410 ? 0.884 7.090 8.345 1.00 77.38 410 LEU A C 1
ATOM 3210 O O . LEU A 1 410 ? 1.465 6.393 9.164 1.00 77.38 410 LEU A O 1
ATOM 3214 N N . GLY A 1 411 ? 0.617 6.638 7.113 1.00 72.81 411 GLY A N 1
ATOM 3215 C CA . GLY A 1 411 ? 1.078 5.337 6.617 1.00 72.81 411 GLY A CA 1
ATOM 3216 C C . GLY A 1 411 ? 0.204 4.145 7.017 1.00 72.81 411 GLY A C 1
ATOM 3217 O O . GLY A 1 411 ? 0.650 3.003 6.905 1.00 72.81 411 GLY A O 1
ATOM 3218 N N . GLY A 1 412 ? -1.036 4.378 7.459 1.00 82.44 412 GLY A N 1
ATOM 3219 C CA . GLY A 1 412 ? -1.994 3.301 7.704 1.00 82.44 412 GLY A CA 1
ATOM 3220 C C . GLY A 1 412 ? -2.258 2.480 6.435 1.00 82.44 412 GLY A C 1
ATOM 3221 O O . GLY A 1 412 ? -2.557 3.028 5.374 1.00 82.44 412 GLY A O 1
ATOM 3222 N N . ARG A 1 413 ? -2.164 1.152 6.544 1.00 79.25 413 ARG A N 1
ATOM 3223 C CA . ARG A 1 413 ? -2.300 0.182 5.437 1.00 79.25 413 ARG A CA 1
ATOM 3224 C C . ARG A 1 413 ? -3.725 -0.355 5.270 1.00 79.25 413 ARG A C 1
ATOM 3226 O O . ARG A 1 413 ? -4.025 -1.046 4.299 1.00 79.25 413 ARG A O 1
ATOM 3233 N N . GLY A 1 414 ? -4.623 -0.013 6.189 1.00 82.56 414 GLY A N 1
ATOM 3234 C CA . GLY A 1 414 ? -6.040 -0.346 6.121 1.00 82.56 414 GLY A CA 1
ATOM 3235 C C . GLY A 1 414 ? -6.868 0.555 7.029 1.00 82.56 414 GLY A C 1
ATOM 3236 O O . GLY A 1 414 ? -6.346 1.131 7.980 1.00 82.56 414 GLY A O 1
ATOM 3237 N N . PHE A 1 415 ? -8.158 0.683 6.720 1.00 85.75 415 PHE A N 1
ATOM 3238 C CA . PHE A 1 415 ? -9.120 1.423 7.535 1.00 85.75 415 PHE A CA 1
ATOM 3239 C C . PHE A 1 415 ? -10.439 0.654 7.560 1.00 85.75 415 PHE A C 1
ATOM 3241 O O . PHE A 1 415 ? -11.109 0.523 6.529 1.00 85.75 415 PHE A O 1
ATOM 3248 N N . LEU A 1 416 ? -10.793 0.157 8.738 1.00 86.12 416 LEU A N 1
ATOM 3249 C CA . LEU A 1 416 ? -11.993 -0.608 9.028 1.00 86.12 416 LEU A CA 1
ATOM 3250 C C . LEU A 1 416 ? -12.874 0.187 9.986 1.00 86.12 416 LEU A C 1
ATOM 3252 O O . LEU A 1 416 ? -12.405 0.696 11.002 1.00 86.12 416 LEU A O 1
ATOM 3256 N N . GLN A 1 417 ? -14.155 0.269 9.647 1.00 83.69 417 GLN A N 1
ATOM 3257 C CA . GLN A 1 417 ? -15.160 0.914 10.476 1.00 83.69 417 GLN A CA 1
ATOM 3258 C C . GLN A 1 417 ? -15.872 -0.144 11.320 1.00 83.69 417 GLN A C 1
ATOM 3260 O O . GLN A 1 417 ? -16.373 -1.124 10.769 1.00 83.69 417 GLN A O 1
ATOM 3265 N N . LYS A 1 418 ? -15.930 0.060 12.636 1.00 82.69 418 LYS A N 1
ATOM 3266 C CA . LYS A 1 418 ? -16.750 -0.724 13.566 1.00 82.69 418 LYS A CA 1
ATOM 3267 C C . LYS A 1 418 ? -18.238 -0.380 13.362 1.00 82.69 418 LYS A C 1
ATOM 3269 O O . LYS A 1 418 ? -18.546 0.807 13.234 1.00 82.69 418 LYS A O 1
ATOM 3274 N N . PRO A 1 419 ? -19.172 -1.350 13.361 1.00 76.56 419 PRO A N 1
ATOM 3275 C CA . PRO A 1 419 ? -18.938 -2.785 13.494 1.00 76.56 419 PRO A CA 1
ATOM 3276 C C . PRO A 1 419 ? -18.459 -3.416 12.181 1.00 76.56 419 PRO A C 1
ATOM 3278 O O . PRO A 1 419 ? -18.857 -3.008 11.088 1.00 76.56 419 PRO A O 1
ATOM 3281 N N . VAL A 1 420 ? -17.626 -4.451 12.286 1.00 76.19 420 VAL A N 1
ATOM 3282 C CA . VAL A 1 420 ? -17.083 -5.166 11.127 1.00 76.19 420 VAL A CA 1
ATOM 3283 C C . VAL A 1 420 ? -17.097 -6.670 11.377 1.00 76.19 420 VAL A C 1
ATOM 3285 O O . VAL A 1 420 ? -16.792 -7.136 12.471 1.00 76.19 420 VAL A O 1
ATOM 3288 N N . ALA A 1 421 ? -17.418 -7.445 10.340 1.00 75.12 421 ALA A N 1
ATOM 3289 C CA . ALA A 1 421 ? -17.318 -8.895 10.415 1.00 75.12 421 ALA A CA 1
ATOM 3290 C C . ALA A 1 421 ? -15.839 -9.327 10.544 1.00 75.12 421 ALA A C 1
ATOM 3292 O O . ALA A 1 421 ? -15.002 -8.816 9.790 1.00 75.12 421 ALA A O 1
ATOM 3293 N N . PRO A 1 422 ? -15.513 -10.315 11.394 1.00 77.88 422 PRO A N 1
ATOM 3294 C CA . PRO A 1 422 ? -14.143 -10.806 11.599 1.00 77.88 422 PRO A CA 1
ATOM 3295 C C . PRO A 1 422 ? -13.425 -11.216 10.310 1.00 77.88 422 PRO A C 1
ATOM 3297 O O . PRO A 1 422 ? -12.244 -10.931 10.130 1.00 77.88 422 PRO A O 1
ATOM 3300 N N . GLN A 1 423 ? -14.161 -11.789 9.353 1.00 73.81 423 GLN A N 1
ATOM 3301 C CA . GLN A 1 423 ? -13.631 -12.129 8.032 1.00 73.81 423 GLN A CA 1
ATOM 3302 C C . GLN A 1 423 ? -13.033 -10.913 7.305 1.00 73.81 423 GLN A C 1
ATOM 3304 O O . GLN A 1 423 ? -11.945 -11.000 6.746 1.00 73.81 423 GLN A O 1
ATOM 3309 N N . LYS A 1 424 ? -13.704 -9.754 7.347 1.00 76.88 424 LYS A N 1
ATOM 3310 C CA . LYS A 1 424 ? -13.200 -8.523 6.715 1.00 76.88 424 LYS A CA 1
ATOM 3311 C C . LYS A 1 424 ? -11.975 -7.966 7.443 1.00 76.88 424 LYS A C 1
ATOM 3313 O O . LYS A 1 424 ? -11.108 -7.381 6.796 1.00 76.88 424 LYS A O 1
ATOM 3318 N N . VAL A 1 425 ? -11.900 -8.144 8.767 1.00 85.31 425 VAL A N 1
ATOM 3319 C CA . VAL A 1 425 ? -10.693 -7.820 9.549 1.00 85.31 425 VAL A CA 1
ATOM 3320 C C . VAL A 1 425 ? -9.530 -8.665 9.052 1.00 85.31 425 VAL A C 1
ATOM 3322 O O . VAL A 1 425 ? -8.464 -8.128 8.758 1.00 85.31 425 VAL A O 1
ATOM 3325 N N . MET A 1 426 ? -9.765 -9.963 8.861 1.00 80.19 426 MET A N 1
ATOM 3326 C CA . MET A 1 426 ? -8.757 -10.871 8.332 1.00 80.19 426 MET A CA 1
ATOM 3327 C C . MET A 1 426 ? -8.297 -10.519 6.931 1.00 80.19 426 MET A C 1
ATOM 3329 O O . MET A 1 426 ? -7.093 -10.473 6.692 1.00 80.19 426 MET A O 1
ATOM 3333 N N . ASP A 1 427 ? -9.219 -10.220 6.021 1.00 75.69 427 ASP A N 1
ATOM 3334 C CA . ASP A 1 427 ? -8.865 -9.838 4.655 1.00 75.69 427 ASP A CA 1
ATOM 3335 C C . ASP A 1 427 ? -7.979 -8.577 4.646 1.00 75.69 427 ASP A C 1
ATOM 3337 O O . ASP A 1 427 ? -6.997 -8.498 3.902 1.00 75.69 427 ASP A O 1
ATOM 3341 N N . ALA A 1 428 ? -8.275 -7.602 5.514 1.00 81.69 428 ALA A N 1
ATOM 3342 C CA . ALA A 1 428 ? -7.478 -6.387 5.657 1.00 81.69 428 ALA A CA 1
ATOM 3343 C C . ALA A 1 428 ? -6.093 -6.651 6.270 1.00 81.69 428 ALA A C 1
ATOM 3345 O O . ALA A 1 428 ? -5.100 -6.121 5.771 1.00 81.69 428 ALA A O 1
ATOM 3346 N N . ILE A 1 429 ? -6.010 -7.489 7.307 1.00 84.75 429 ILE A N 1
ATOM 3347 C CA . ILE A 1 429 ? -4.745 -7.888 7.940 1.00 84.75 429 ILE A CA 1
ATOM 3348 C C . ILE A 1 429 ? -3.870 -8.670 6.957 1.00 84.75 429 ILE A C 1
ATOM 3350 O O . ILE A 1 429 ? -2.689 -8.362 6.797 1.00 84.75 429 ILE A O 1
ATOM 3354 N N . ALA A 1 430 ? -4.446 -9.649 6.257 1.00 76.12 430 ALA A N 1
ATOM 3355 C CA . ALA A 1 430 ? -3.743 -10.440 5.257 1.00 76.12 430 ALA A CA 1
ATOM 3356 C C . ALA A 1 430 ? -3.199 -9.549 4.135 1.00 76.12 430 ALA A C 1
ATOM 3358 O O . ALA A 1 430 ? -2.040 -9.691 3.746 1.00 76.12 430 ALA A O 1
ATOM 3359 N N . LYS A 1 431 ? -3.997 -8.583 3.664 1.00 72.88 431 LYS A N 1
ATOM 3360 C CA . LYS A 1 431 ? -3.552 -7.592 2.681 1.00 72.88 431 LYS A CA 1
ATOM 3361 C C . LYS A 1 431 ? -2.400 -6.735 3.214 1.00 72.88 431 LYS A C 1
ATOM 3363 O O . LYS A 1 431 ? -1.409 -6.570 2.510 1.00 72.88 431 LYS A O 1
ATOM 3368 N N . ALA A 1 432 ? -2.497 -6.236 4.446 1.00 81.00 432 ALA A N 1
ATOM 3369 C CA . ALA A 1 432 ? -1.450 -5.418 5.055 1.00 81.00 432 ALA A CA 1
ATOM 3370 C C . ALA A 1 432 ? -0.128 -6.192 5.208 1.00 81.00 432 ALA A C 1
ATOM 3372 O O . ALA A 1 432 ? 0.929 -5.682 4.843 1.00 81.00 432 ALA A O 1
ATOM 3373 N N . LEU A 1 433 ? -0.183 -7.446 5.664 1.00 75.19 433 LEU A N 1
ATOM 3374 C CA . LEU A 1 433 ? 0.987 -8.322 5.791 1.00 75.19 433 LEU A CA 1
ATOM 3375 C C . LEU A 1 433 ? 1.622 -8.654 4.433 1.00 75.19 433 LEU A C 1
ATOM 3377 O O . LEU A 1 433 ? 2.843 -8.623 4.300 1.00 75.19 433 LEU A O 1
ATOM 3381 N N . GLN A 1 434 ? 0.811 -8.917 3.403 1.00 66.81 434 GLN A N 1
ATOM 3382 C CA . GLN A 1 434 ? 1.311 -9.186 2.049 1.00 66.81 434 GLN A CA 1
ATOM 3383 C C . GLN A 1 434 ? 2.071 -8.004 1.435 1.00 66.81 434 GLN A C 1
ATOM 3385 O O . GLN A 1 434 ? 2.933 -8.226 0.591 1.00 66.81 434 GLN A O 1
ATOM 3390 N N . GLN A 1 435 ? 1.750 -6.775 1.842 1.00 63.50 435 GLN A N 1
ATOM 3391 C CA . GLN A 1 435 ? 2.378 -5.542 1.357 1.00 63.50 435 GLN A CA 1
ATOM 3392 C C . GLN A 1 435 ? 3.597 -5.105 2.188 1.00 63.50 435 GLN A C 1
ATOM 3394 O O . GLN A 1 435 ? 4.188 -4.070 1.898 1.00 63.50 435 GLN A O 1
ATOM 3399 N N . SER A 1 436 ? 3.963 -5.863 3.230 1.00 56.75 436 SER A N 1
ATOM 3400 C CA . SER A 1 436 ? 4.949 -5.441 4.242 1.00 56.75 436 SER A CA 1
ATOM 3401 C C . SER A 1 436 ? 6.199 -6.317 4.327 1.00 56.75 436 SER A C 1
ATOM 3403 O O . SER A 1 436 ? 7.079 -6.046 5.141 1.00 56.75 436 SER A O 1
ATOM 3405 N N . GLY A 1 437 ? 6.304 -7.369 3.510 1.00 52.56 437 GLY A N 1
ATOM 3406 C CA . GLY A 1 437 ? 7.525 -8.171 3.444 1.00 52.56 437 GLY A CA 1
ATOM 3407 C C . GLY A 1 437 ? 8.652 -7.404 2.739 1.00 52.56 437 GLY A C 1
ATOM 3408 O O . GLY A 1 437 ? 8.375 -6.779 1.712 1.00 52.56 437 GLY A O 1
ATOM 3409 N N . PRO A 1 438 ? 9.911 -7.453 3.228 1.00 48.66 438 PRO A N 1
ATOM 3410 C CA . PRO A 1 438 ? 11.036 -6.976 2.439 1.00 48.66 438 PRO A CA 1
ATOM 3411 C C . PRO A 1 438 ? 11.044 -7.759 1.120 1.00 48.66 438 PRO A C 1
ATOM 3413 O O . PRO A 1 438 ? 10.884 -8.987 1.132 1.00 48.66 438 PRO A O 1
ATOM 3416 N N . PRO A 1 439 ? 11.164 -7.079 -0.023 1.00 54.34 439 PRO A N 1
ATOM 3417 C CA . PRO A 1 439 ? 11.160 -7.744 -1.310 1.00 54.34 439 PRO A CA 1
ATOM 3418 C C . PRO A 1 439 ? 12.381 -8.666 -1.392 1.00 54.34 439 PRO A C 1
ATOM 3420 O O . PRO A 1 439 ? 13.498 -8.203 -1.587 1.00 54.34 439 PRO A O 1
ATOM 3423 N N . GLN A 1 440 ? 12.175 -9.986 -1.317 1.00 63.09 440 GLN A N 1
ATOM 3424 C CA . GLN A 1 440 ? 13.133 -10.967 -1.848 1.00 63.09 440 GLN A CA 1
ATOM 3425 C C . GLN A 1 440 ? 13.094 -10.919 -3.381 1.00 63.09 440 GLN A C 1
ATOM 3427 O O . GLN A 1 440 ? 12.799 -11.911 -4.040 1.00 63.09 440 GLN A O 1
ATOM 3432 N N . ALA A 1 441 ? 13.281 -9.727 -3.935 1.00 81.06 441 ALA A N 1
ATOM 3433 C CA . ALA A 1 441 ? 13.239 -9.483 -5.356 1.00 81.06 441 ALA A CA 1
ATOM 3434 C C . ALA A 1 441 ? 14.663 -9.433 -5.893 1.00 81.06 441 ALA A C 1
ATOM 3436 O O . ALA A 1 441 ? 15.569 -8.878 -5.261 1.00 81.06 441 ALA A O 1
ATOM 3437 N N . LYS A 1 442 ? 14.841 -10.023 -7.066 1.00 90.81 4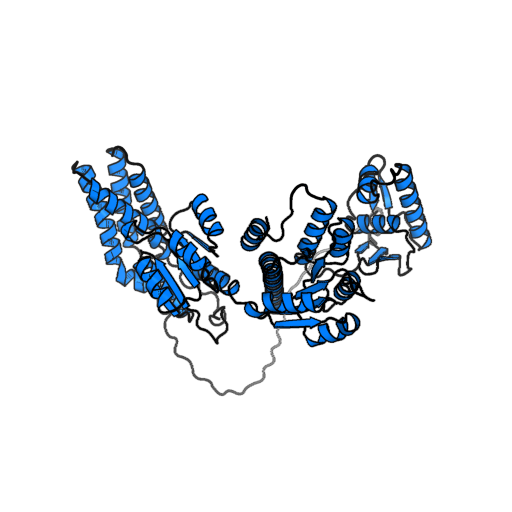42 LYS A N 1
ATOM 3438 C CA . LYS A 1 442 ? 16.090 -10.015 -7.810 1.00 90.81 442 LYS A CA 1
ATOM 3439 C C . LYS A 1 442 ? 16.119 -8.812 -8.737 1.00 90.81 442 LYS A C 1
ATOM 3441 O O . LYS A 1 442 ? 15.183 -8.598 -9.502 1.00 90.81 442 LYS A O 1
ATOM 3446 N N . LEU A 1 443 ? 17.182 -8.027 -8.682 1.00 94.50 443 LEU A N 1
ATOM 3447 C CA . LEU A 1 443 ? 17.370 -6.868 -9.543 1.00 94.50 443 LEU A CA 1
ATOM 3448 C C . LEU A 1 443 ? 18.575 -7.125 -10.435 1.00 94.50 443 LEU A C 1
ATOM 3450 O O . LEU A 1 443 ? 19.645 -7.472 -9.937 1.00 94.50 443 LEU A O 1
ATOM 3454 N N . LEU A 1 444 ? 18.403 -6.925 -11.738 1.00 97.44 444 LEU A N 1
ATOM 3455 C CA . LEU A 1 444 ? 19.517 -6.807 -12.672 1.00 97.44 444 LEU A CA 1
ATOM 3456 C C . LEU A 1 444 ? 19.751 -5.321 -12.927 1.00 97.44 444 LEU A C 1
ATOM 3458 O O . LEU A 1 444 ? 18.809 -4.609 -13.265 1.00 97.44 444 LEU A O 1
ATOM 3462 N N . ILE A 1 445 ? 20.976 -4.851 -12.732 1.00 97.75 445 ILE A N 1
ATOM 3463 C CA . ILE A 1 445 ? 21.363 -3.454 -12.935 1.00 97.75 445 ILE A CA 1
ATOM 3464 C C . ILE A 1 445 ? 22.468 -3.423 -13.982 1.00 97.75 445 ILE A C 1
ATOM 3466 O O . ILE A 1 445 ? 23.483 -4.092 -13.797 1.00 97.75 445 ILE A O 1
ATOM 3470 N N . VAL A 1 446 ? 22.259 -2.663 -15.054 1.00 97.06 446 VAL A N 1
ATOM 3471 C CA . VAL A 1 446 ? 23.197 -2.523 -16.171 1.0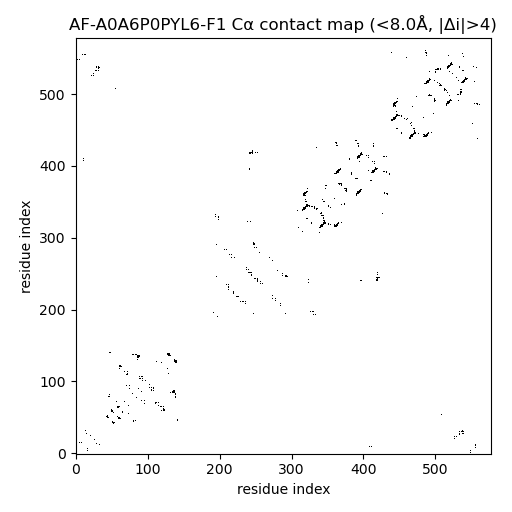0 97.06 446 VAL A CA 1
ATOM 3472 C C . VAL A 1 446 ? 23.592 -1.058 -16.307 1.00 97.06 446 VAL A C 1
ATOM 3474 O O . VAL A 1 446 ? 22.729 -0.223 -16.572 1.00 97.06 446 VAL A O 1
ATOM 3477 N N . ASP A 1 447 ? 24.865 -0.756 -16.083 1.00 95.25 447 ASP A N 1
ATOM 3478 C CA . ASP A 1 447 ? 25.442 0.591 -16.182 1.00 95.25 447 ASP A CA 1
ATOM 3479 C C . ASP A 1 447 ? 26.950 0.435 -16.424 1.00 95.25 447 ASP A C 1
ATOM 3481 O O . ASP A 1 447 ? 27.597 -0.341 -15.717 1.00 95.25 447 ASP A O 1
ATOM 3485 N N . ASP A 1 448 ? 27.511 1.105 -17.432 1.00 93.12 448 ASP A N 1
ATOM 3486 C CA . ASP A 1 448 ? 28.931 0.981 -17.781 1.00 93.12 448 ASP A CA 1
ATOM 3487 C C . ASP A 1 448 ? 29.853 1.697 -16.778 1.00 93.12 448 ASP A C 1
ATOM 3489 O O . ASP A 1 448 ? 31.054 1.405 -16.727 1.00 93.12 448 ASP A O 1
ATOM 3493 N N . ASP A 1 449 ? 29.301 2.566 -15.920 1.00 92.75 449 ASP A N 1
ATOM 3494 C CA . ASP A 1 449 ? 30.027 3.213 -14.834 1.00 92.75 449 ASP A CA 1
ATOM 3495 C C . ASP A 1 449 ? 30.033 2.345 -13.551 1.00 92.75 449 ASP A C 1
ATOM 3497 O O . ASP A 1 449 ? 29.033 2.246 -12.822 1.00 92.75 449 ASP A O 1
ATOM 3501 N N . PRO A 1 450 ? 31.188 1.759 -13.168 1.00 91.62 450 PRO A N 1
ATOM 3502 C CA . PRO A 1 450 ? 31.287 0.942 -11.962 1.00 91.62 450 PRO A CA 1
ATOM 3503 C C . PRO A 1 450 ? 31.026 1.728 -10.668 1.00 91.62 450 PRO A C 1
ATOM 3505 O O . PRO A 1 450 ? 30.667 1.119 -9.658 1.00 91.62 450 PRO A O 1
ATOM 3508 N N . GLN A 1 451 ? 31.193 3.056 -10.662 1.00 91.69 451 GLN A N 1
ATOM 3509 C CA . GLN A 1 451 ? 30.898 3.880 -9.487 1.00 91.69 451 GLN A CA 1
ATOM 3510 C C . GLN A 1 451 ? 29.394 3.962 -9.231 1.00 91.69 451 GLN A C 1
ATOM 3512 O O . GLN A 1 451 ? 28.960 3.897 -8.079 1.00 91.69 451 GLN A O 1
ATOM 3517 N N . ILE A 1 452 ? 28.592 4.055 -10.295 1.00 91.38 452 ILE A N 1
ATOM 3518 C CA . ILE A 1 452 ? 27.132 4.057 -10.189 1.00 91.38 452 ILE A CA 1
ATOM 3519 C C . ILE A 1 452 ? 26.651 2.695 -9.689 1.00 91.38 452 ILE A C 1
ATOM 3521 O O . ILE A 1 452 ? 25.838 2.638 -8.765 1.00 91.38 452 ILE A O 1
ATOM 3525 N N . LEU A 1 453 ? 27.201 1.598 -10.216 1.00 93.50 453 LEU A N 1
ATOM 3526 C CA . LEU A 1 453 ? 26.884 0.247 -9.741 1.00 93.50 453 LEU A CA 1
ATOM 3527 C C . LEU A 1 453 ? 27.174 0.064 -8.238 1.00 93.50 453 LEU A C 1
ATOM 3529 O O . LEU A 1 453 ? 26.352 -0.515 -7.523 1.00 93.50 453 LEU A O 1
ATOM 3533 N N . ASP A 1 454 ? 28.300 0.579 -7.736 1.00 90.75 454 ASP A N 1
ATOM 3534 C CA . ASP A 1 454 ? 28.657 0.501 -6.310 1.00 90.75 454 ASP A CA 1
ATOM 3535 C C . ASP A 1 454 ? 27.758 1.384 -5.421 1.00 90.75 454 ASP A C 1
ATOM 3537 O O . ASP A 1 454 ? 27.320 0.963 -4.341 1.00 90.75 454 ASP A O 1
ATOM 3541 N N . GLN A 1 455 ? 27.386 2.577 -5.904 1.00 89.25 455 GLN A N 1
ATOM 3542 C CA . GLN A 1 455 ? 26.394 3.424 -5.237 1.00 89.25 455 GLN A CA 1
ATOM 3543 C C . GLN A 1 455 ? 25.046 2.699 -5.125 1.00 89.25 455 GLN A C 1
ATOM 3545 O O . GLN A 1 455 ? 24.457 2.631 -4.044 1.00 89.25 455 GLN A O 1
ATOM 3550 N N . LEU A 1 456 ? 24.561 2.121 -6.226 1.00 89.88 456 LEU A N 1
ATOM 3551 C CA . LEU A 1 456 ? 23.294 1.392 -6.271 1.00 89.88 456 LEU A CA 1
ATOM 3552 C C . LEU A 1 456 ? 23.300 0.176 -5.342 1.00 89.88 456 LEU A C 1
ATOM 3554 O O . LEU A 1 456 ? 22.305 -0.062 -4.653 1.00 89.88 456 LEU A O 1
ATOM 3558 N N . ARG A 1 457 ? 24.425 -0.547 -5.259 1.00 90.38 457 ARG A N 1
ATOM 3559 C CA . ARG A 1 457 ? 24.616 -1.624 -4.281 1.00 90.38 457 ARG A CA 1
ATOM 3560 C C . ARG A 1 457 ? 24.430 -1.120 -2.855 1.00 90.38 457 ARG A C 1
ATOM 3562 O O . ARG A 1 457 ? 23.601 -1.657 -2.124 1.00 90.38 457 ARG A O 1
ATOM 3569 N N . THR A 1 458 ? 25.145 -0.057 -2.491 1.00 83.12 458 THR A N 1
ATOM 3570 C CA . THR A 1 458 ? 25.117 0.525 -1.140 1.00 83.12 458 THR A CA 1
ATOM 3571 C C . THR A 1 458 ? 23.712 0.975 -0.727 1.00 83.12 458 THR A C 1
ATOM 3573 O O . THR A 1 458 ? 23.346 0.877 0.443 1.00 83.12 458 THR A O 1
ATOM 3576 N N . VAL A 1 459 ? 22.905 1.437 -1.686 1.00 81.81 459 VAL A N 1
ATOM 3577 C CA . VAL A 1 459 ? 21.540 1.921 -1.440 1.00 81.81 459 VAL A CA 1
ATOM 3578 C C . VAL A 1 459 ? 20.514 0.791 -1.378 1.00 81.81 459 VAL A C 1
ATOM 3580 O O . VAL A 1 459 ? 19.641 0.823 -0.514 1.00 81.81 459 VAL A O 1
ATOM 3583 N N . LEU A 1 460 ? 20.572 -0.180 -2.294 1.00 82.44 460 LEU A N 1
ATOM 3584 C CA . LEU A 1 460 ? 19.513 -1.177 -2.484 1.00 82.44 460 LEU A CA 1
ATOM 3585 C C . LEU A 1 460 ? 19.735 -2.453 -1.653 1.00 82.44 460 LEU A C 1
ATOM 3587 O O . LEU A 1 460 ? 18.781 -2.989 -1.093 1.00 82.44 460 LEU A O 1
ATOM 3591 N N . GLU A 1 461 ? 20.969 -2.935 -1.515 1.00 80.69 461 GLU A N 1
ATOM 3592 C CA . GLU A 1 461 ? 21.268 -4.201 -0.823 1.00 80.69 461 GLU A CA 1
ATOM 3593 C C . GLU A 1 461 ? 20.781 -4.238 0.647 1.00 80.69 461 GLU A C 1
ATOM 3595 O O . GLU A 1 461 ? 20.173 -5.239 1.041 1.00 80.69 461 GLU A O 1
ATOM 3600 N N . PRO A 1 462 ? 20.895 -3.152 1.452 1.00 75.88 462 PRO A N 1
ATOM 3601 C CA . PRO A 1 462 ? 20.375 -3.128 2.826 1.00 75.88 462 PRO A CA 1
ATOM 3602 C C . PRO A 1 462 ? 18.857 -3.334 2.949 1.00 75.88 462 PRO A C 1
ATOM 3604 O O . PRO A 1 462 ? 18.370 -3.669 4.028 1.00 75.88 462 PRO A O 1
ATOM 3607 N N . TRP A 1 463 ? 18.100 -3.147 1.862 1.00 67.75 463 TRP A N 1
ATOM 3608 C CA . TRP A 1 463 ? 16.647 -3.345 1.826 1.00 67.75 463 TRP A CA 1
ATOM 3609 C C . TRP A 1 463 ? 16.240 -4.797 1.526 1.00 67.75 463 TRP A C 1
ATOM 3611 O O . TRP A 1 463 ? 15.047 -5.098 1.470 1.00 67.75 463 TRP A O 1
ATOM 3621 N N . GLY A 1 464 ? 17.212 -5.706 1.378 1.00 69.56 464 GLY A N 1
ATOM 3622 C CA . GLY A 1 464 ? 16.986 -7.143 1.186 1.00 69.56 464 GLY A CA 1
ATOM 3623 C C . GLY A 1 464 ? 16.876 -7.589 -0.275 1.00 69.56 464 GLY A C 1
ATOM 3624 O O . GLY A 1 464 ? 16.554 -8.750 -0.529 1.00 69.56 464 GLY A O 1
ATOM 3625 N N . PHE A 1 465 ? 17.156 -6.691 -1.223 1.00 82.88 465 PHE A N 1
ATOM 3626 C CA . PHE A 1 465 ? 17.196 -6.993 -2.652 1.00 82.88 465 PHE A CA 1
ATOM 3627 C C . PHE A 1 465 ? 18.395 -7.878 -3.019 1.00 82.88 465 PHE A C 1
ATOM 3629 O O . PHE A 1 465 ? 19.507 -7.662 -2.541 1.00 82.88 465 PHE A O 1
ATOM 3636 N N . GLN A 1 466 ? 18.190 -8.840 -3.922 1.00 88.75 466 GLN A N 1
ATOM 3637 C CA . GLN A 1 466 ? 19.274 -9.637 -4.504 1.00 88.75 466 GLN A CA 1
ATOM 3638 C C . GLN A 1 466 ? 19.771 -8.954 -5.778 1.00 88.75 466 GLN A C 1
ATOM 3640 O O . GLN A 1 466 ? 19.051 -8.916 -6.773 1.00 88.75 466 GLN A O 1
ATOM 3645 N N . LEU A 1 467 ? 20.984 -8.403 -5.761 1.00 93.56 467 LEU A N 1
ATOM 3646 C CA . LEU A 1 467 ? 21.494 -7.591 -6.867 1.00 93.56 467 LEU A CA 1
ATOM 3647 C C . LEU A 1 467 ? 22.433 -8.389 -7.777 1.00 93.56 467 LEU A C 1
ATOM 3649 O O . LEU A 1 467 ? 23.403 -8.985 -7.316 1.00 93.56 467 LEU A O 1
ATOM 3653 N N . THR A 1 468 ? 22.176 -8.338 -9.081 1.00 97.00 468 THR A N 1
ATOM 3654 C CA . THR A 1 468 ? 23.119 -8.715 -10.140 1.00 97.00 468 THR A CA 1
ATOM 3655 C C . THR A 1 468 ? 23.542 -7.433 -10.847 1.00 97.00 468 THR A C 1
ATOM 3657 O O . THR A 1 468 ? 22.696 -6.736 -11.402 1.00 97.00 468 THR A O 1
ATOM 3660 N N . LEU A 1 469 ? 24.827 -7.088 -10.777 1.00 97.25 469 LEU A N 1
ATOM 3661 C CA . LEU A 1 469 ? 25.375 -5.868 -11.376 1.00 97.25 469 LEU A CA 1
ATOM 3662 C C . LEU A 1 469 ? 26.149 -6.238 -12.636 1.00 97.25 469 LEU A C 1
ATOM 3664 O O . LEU A 1 469 ? 26.964 -7.160 -12.592 1.00 97.25 469 LEU A O 1
ATOM 3668 N N . LEU A 1 470 ? 25.910 -5.514 -13.721 1.00 96.62 470 LEU A N 1
ATOM 3669 C CA . LEU A 1 470 ? 26.529 -5.749 -15.013 1.00 96.62 470 LEU A CA 1
ATOM 3670 C C . LEU A 1 470 ? 27.071 -4.434 -15.577 1.00 96.62 470 LEU A C 1
ATOM 3672 O O . LEU A 1 470 ? 26.316 -3.491 -15.776 1.00 96.62 470 LEU A O 1
ATOM 3676 N N . ASN A 1 471 ? 28.374 -4.389 -15.844 1.00 94.31 471 ASN A N 1
ATOM 3677 C CA . ASN A 1 471 ? 29.040 -3.224 -16.434 1.00 94.31 471 ASN A CA 1
ATOM 3678 C C . ASN A 1 471 ? 29.329 -3.363 -17.933 1.00 94.31 471 ASN A C 1
ATOM 3680 O O . ASN A 1 471 ? 29.704 -2.391 -18.576 1.00 94.31 471 ASN A O 1
ATOM 3684 N N . ASP A 1 472 ? 29.184 -4.566 -18.485 1.00 91.62 472 ASP A N 1
ATOM 3685 C CA . ASP A 1 472 ? 29.392 -4.849 -19.902 1.00 91.62 472 ASP A CA 1
ATOM 3686 C C . ASP A 1 472 ? 28.051 -5.226 -20.559 1.00 91.62 472 ASP A C 1
ATOM 3688 O O . ASP A 1 472 ? 27.536 -6.324 -20.305 1.00 91.62 472 ASP A O 1
ATOM 3692 N N . PRO A 1 473 ? 27.458 -4.353 -21.399 1.00 89.38 473 PRO A N 1
ATOM 3693 C CA . PRO A 1 473 ? 26.162 -4.616 -22.016 1.00 89.38 473 PRO A CA 1
ATOM 3694 C C . PRO A 1 473 ? 26.180 -5.806 -22.989 1.00 89.38 473 PRO A C 1
ATOM 3696 O O . PRO A 1 473 ? 25.121 -6.380 -23.246 1.00 89.38 473 PRO A O 1
ATOM 3699 N N . GLN A 1 474 ? 27.340 -6.253 -23.493 1.00 91.06 474 GLN A N 1
ATOM 3700 C CA . GLN A 1 474 ? 27.405 -7.429 -24.374 1.00 91.06 474 GLN A CA 1
ATOM 3701 C C . GLN A 1 474 ? 26.972 -8.725 -23.668 1.00 91.06 474 GLN A C 1
ATOM 3703 O O . GLN A 1 474 ? 26.397 -9.620 -24.288 1.00 91.06 474 GLN A O 1
ATOM 3708 N N . GLN A 1 475 ? 27.217 -8.828 -22.360 1.00 93.44 475 GLN A N 1
ATOM 3709 C CA . GLN A 1 475 ? 26.891 -10.012 -21.552 1.00 93.44 475 GLN A CA 1
ATOM 3710 C C . GLN A 1 475 ? 25.444 -9.991 -21.033 1.00 93.44 475 GLN A C 1
ATOM 3712 O O . GLN A 1 475 ? 25.026 -10.877 -20.279 1.00 93.44 475 GLN A O 1
ATOM 3717 N N . PHE A 1 476 ? 24.658 -8.985 -21.430 1.00 93.81 476 PHE A N 1
ATOM 3718 C CA . PHE A 1 476 ? 23.307 -8.754 -20.929 1.00 93.81 476 PHE A CA 1
ATOM 3719 C C . PHE A 1 476 ? 22.392 -9.969 -21.092 1.00 93.81 476 PHE A C 1
ATOM 3721 O O . PHE A 1 476 ? 21.747 -10.388 -20.129 1.00 93.81 476 PHE A O 1
ATOM 3728 N N . TRP A 1 477 ? 22.359 -10.554 -22.293 1.00 91.00 477 TRP A N 1
ATOM 3729 C CA . TRP A 1 477 ? 21.425 -11.636 -22.605 1.00 91.00 477 TRP A CA 1
ATOM 3730 C C . TRP A 1 477 ? 21.713 -12.918 -21.819 1.00 91.00 477 TRP A C 1
ATOM 3732 O O . TRP A 1 477 ? 20.802 -13.558 -21.300 1.00 91.00 477 TRP A O 1
ATOM 3742 N N . GLU A 1 478 ? 22.989 -13.271 -21.674 1.00 92.25 478 GLU A N 1
ATOM 3743 C CA . GLU A 1 478 ? 23.390 -14.412 -20.852 1.00 92.25 478 GLU A CA 1
ATOM 3744 C C . GLU A 1 478 ? 23.033 -14.173 -19.376 1.00 92.25 478 GLU A C 1
ATOM 3746 O O . GLU A 1 478 ? 22.484 -15.049 -18.705 1.00 92.25 478 GLU A O 1
ATOM 3751 N N . THR A 1 479 ? 23.273 -12.957 -18.884 1.00 93.62 479 THR A N 1
ATOM 3752 C CA . THR A 1 479 ? 23.049 -12.598 -17.481 1.00 93.62 479 THR A CA 1
ATOM 3753 C C . THR A 1 479 ? 21.565 -12.619 -17.108 1.00 93.62 479 THR A C 1
ATOM 3755 O O . THR A 1 479 ? 21.207 -13.180 -16.070 1.00 93.62 479 THR A O 1
ATOM 3758 N N . ILE A 1 480 ? 20.684 -12.047 -17.940 1.00 93.25 480 ILE A N 1
ATOM 3759 C CA . ILE A 1 480 ? 19.239 -11.997 -17.656 1.00 93.25 480 ILE A CA 1
ATOM 3760 C C . ILE A 1 480 ? 18.610 -13.398 -17.627 1.00 93.25 480 ILE A C 1
ATOM 3762 O O . ILE A 1 480 ? 17.765 -13.674 -16.771 1.00 93.25 480 ILE A O 1
ATOM 3766 N N . GLU A 1 481 ? 19.068 -14.310 -18.493 1.00 91.06 481 GLU A N 1
ATOM 3767 C CA . GLU A 1 481 ? 18.616 -15.706 -18.507 1.00 91.06 481 GLU A CA 1
ATOM 3768 C C . GLU A 1 481 ? 19.076 -16.488 -17.269 1.00 91.06 481 GLU A C 1
ATOM 3770 O O . GLU A 1 481 ? 18.343 -17.353 -16.786 1.00 91.06 481 GLU A O 1
ATOM 3775 N N . GLN A 1 482 ? 20.249 -16.164 -16.719 1.00 90.31 482 GLN A N 1
ATOM 3776 C CA . GLN A 1 482 ? 20.783 -16.812 -15.520 1.00 90.31 482 GLN A CA 1
ATOM 3777 C C . GLN A 1 482 ? 20.154 -16.285 -14.225 1.00 90.31 482 GLN A C 1
ATOM 3779 O O . GLN A 1 482 ? 19.815 -17.071 -13.336 1.00 90.31 482 GLN A O 1
ATOM 3784 N N . CYS A 1 483 ? 20.017 -14.963 -14.080 1.00 89.25 483 CYS A N 1
ATOM 3785 C CA . CYS A 1 483 ? 19.602 -14.367 -12.809 1.00 89.25 483 CYS A CA 1
ATOM 3786 C C . CYS A 1 483 ? 18.079 -14.320 -12.629 1.00 89.25 483 CYS A C 1
ATOM 3788 O O . CYS A 1 483 ? 17.610 -14.340 -11.487 1.00 89.25 483 CYS A O 1
ATOM 3790 N N . THR A 1 484 ? 17.317 -14.324 -13.731 1.00 89.75 484 THR A N 1
ATOM 3791 C CA . THR A 1 484 ? 15.850 -14.219 -13.766 1.00 89.75 484 THR A CA 1
ATOM 3792 C C . THR A 1 484 ? 15.327 -13.083 -12.874 1.00 89.75 484 THR A C 1
ATOM 3794 O O . THR A 1 484 ? 14.748 -13.355 -11.815 1.00 89.75 484 THR A O 1
ATOM 3797 N N . PRO A 1 485 ? 15.591 -11.817 -13.231 1.00 93.50 485 PRO A N 1
ATOM 3798 C CA . PRO A 1 485 ? 15.304 -10.691 -12.356 1.00 93.50 485 PRO A CA 1
ATOM 3799 C C . PRO A 1 485 ? 13.798 -10.400 -12.282 1.00 93.50 485 PRO A C 1
ATOM 3801 O O . PRO A 1 485 ? 13.050 -10.671 -13.217 1.00 93.50 485 PRO A O 1
ATOM 3804 N N . ASP A 1 486 ? 13.366 -9.802 -11.174 1.00 88.94 486 ASP A N 1
ATOM 3805 C CA . ASP A 1 486 ? 12.016 -9.264 -10.968 1.00 88.94 486 ASP A CA 1
ATOM 3806 C C . ASP A 1 486 ? 11.895 -7.801 -11.429 1.00 88.94 486 ASP A C 1
ATOM 3808 O O . ASP A 1 486 ? 10.787 -7.297 -11.632 1.00 88.94 486 ASP A O 1
ATOM 3812 N N . LEU A 1 487 ? 13.029 -7.105 -11.567 1.00 93.25 487 LEU A N 1
ATOM 3813 C CA . LEU A 1 487 ? 13.132 -5.743 -12.083 1.00 93.25 487 LEU A CA 1
ATOM 3814 C C . LEU A 1 487 ? 14.494 -5.538 -12.758 1.00 93.25 487 LEU A C 1
ATOM 3816 O O . LEU A 1 487 ? 15.526 -5.972 -12.243 1.00 93.25 487 LEU A O 1
ATOM 3820 N N . LEU A 1 488 ? 14.488 -4.848 -13.895 1.00 96.12 488 LEU A N 1
ATOM 3821 C CA . LEU A 1 488 ? 15.680 -4.464 -14.642 1.00 96.12 488 LEU A CA 1
ATOM 3822 C C . LEU A 1 488 ? 15.917 -2.954 -14.518 1.00 96.12 488 LEU A C 1
ATOM 3824 O O . LEU A 1 488 ? 15.005 -2.167 -14.765 1.00 96.12 488 LEU A O 1
ATOM 3828 N N . ILE A 1 489 ? 17.131 -2.553 -14.146 1.00 96.94 489 ILE A N 1
ATOM 3829 C CA . ILE A 1 489 ? 17.595 -1.164 -14.152 1.00 96.94 489 ILE A CA 1
ATOM 3830 C C . ILE A 1 489 ? 18.609 -1.004 -15.288 1.00 96.94 489 ILE A C 1
ATOM 3832 O O . ILE A 1 489 ? 19.573 -1.763 -15.333 1.00 96.94 489 ILE A O 1
ATOM 3836 N N . LEU A 1 490 ? 18.394 -0.046 -16.191 1.00 96.19 490 LEU A N 1
ATOM 3837 C CA . LEU A 1 490 ? 19.260 0.204 -17.351 1.00 96.19 490 LEU A CA 1
ATOM 3838 C C . LEU A 1 490 ? 19.755 1.644 -17.360 1.00 96.19 490 LEU A C 1
ATOM 3840 O O . LEU A 1 490 ? 18.939 2.562 -17.265 1.00 96.19 490 LEU A O 1
ATOM 3844 N N . ASP A 1 491 ? 21.048 1.860 -17.556 1.00 94.06 491 ASP A N 1
ATOM 3845 C CA . ASP A 1 491 ? 21.523 3.157 -18.023 1.00 94.06 491 ASP A CA 1
ATOM 3846 C C . ASP A 1 491 ? 21.031 3.432 -19.448 1.00 94.06 491 ASP A C 1
ATOM 3848 O O . ASP A 1 491 ? 20.917 2.519 -20.265 1.00 94.06 491 ASP A O 1
ATOM 3852 N N . VAL A 1 492 ? 20.697 4.685 -19.756 1.00 88.50 492 VAL A N 1
ATOM 3853 C CA . VAL A 1 492 ? 20.267 5.074 -21.107 1.00 88.50 492 VAL A CA 1
ATOM 3854 C C . VAL A 1 492 ? 21.442 5.000 -22.079 1.00 88.50 492 VAL A C 1
ATOM 3856 O O . VAL A 1 492 ? 21.314 4.403 -23.149 1.00 88.50 492 VAL A O 1
ATOM 3859 N N . GLU A 1 493 ? 22.570 5.602 -21.710 1.00 86.69 493 GLU A N 1
ATOM 3860 C CA . GLU A 1 493 ? 23.728 5.786 -22.582 1.00 86.69 493 GLU A CA 1
ATOM 3861 C C . GLU A 1 493 ? 24.833 4.817 -22.178 1.00 86.69 493 GLU A C 1
ATOM 3863 O O . GLU A 1 493 ? 25.457 4.999 -21.147 1.00 86.69 493 GLU A O 1
ATOM 3868 N N . MET A 1 494 ? 25.082 3.800 -23.001 1.00 89.75 494 MET A N 1
ATOM 3869 C CA . MET A 1 494 ? 26.175 2.848 -22.797 1.00 89.75 494 MET A CA 1
ATOM 3870 C C . MET A 1 494 ? 26.891 2.590 -24.130 1.00 89.75 494 MET A C 1
ATOM 3872 O O . MET A 1 494 ? 26.270 2.713 -25.196 1.00 89.75 494 MET A O 1
ATOM 3876 N N . PRO A 1 495 ? 28.187 2.232 -24.110 1.00 79.44 495 PRO A N 1
ATOM 3877 C CA . PRO A 1 495 ? 28.921 1.849 -25.307 1.00 79.44 495 PRO A CA 1
ATOM 3878 C C . PRO A 1 495 ? 28.289 0.643 -26.012 1.00 79.44 495 PRO A C 1
ATOM 3880 O O . PRO A 1 495 ? 27.814 -0.284 -25.364 1.00 79.44 495 PRO A O 1
ATOM 3883 N N . GLU A 1 496 ? 28.364 0.642 -27.347 1.00 84.19 496 GLU A N 1
ATOM 3884 C CA . GLU A 1 496 ? 27.937 -0.438 -28.259 1.00 84.19 496 GLU A CA 1
ATOM 3885 C C . GLU A 1 496 ? 26.429 -0.717 -28.317 1.00 84.19 496 GLU A C 1
ATOM 3887 O O . GLU A 1 496 ? 25.866 -0.718 -29.412 1.00 84.19 496 GLU A O 1
ATOM 3892 N N . PHE A 1 497 ? 25.781 -0.916 -27.171 1.00 81.56 497 PHE A N 1
ATOM 3893 C CA . PHE A 1 497 ? 24.341 -1.108 -27.041 1.00 81.56 497 PHE A CA 1
ATOM 3894 C C . PHE A 1 497 ? 23.797 -0.137 -26.000 1.00 81.56 497 PHE A C 1
ATOM 3896 O O . PHE A 1 497 ? 24.163 -0.208 -24.828 1.00 81.56 497 PHE A O 1
ATOM 3903 N N . SER A 1 498 ? 22.889 0.748 -26.411 1.00 86.94 498 SER A N 1
ATOM 3904 C CA . SER A 1 498 ? 22.220 1.644 -25.467 1.00 86.94 498 SER A CA 1
ATOM 3905 C C . SER A 1 498 ? 21.219 0.871 -24.605 1.00 86.94 498 SER A C 1
ATOM 3907 O O . SER A 1 498 ? 20.693 -0.171 -25.013 1.00 86.94 498 SER A O 1
ATOM 3909 N N . GLY A 1 499 ? 20.855 1.399 -23.433 1.00 84.94 499 GLY A N 1
ATOM 3910 C CA . GLY A 1 499 ? 19.782 0.787 -22.644 1.00 84.94 499 GLY A CA 1
ATOM 3911 C C . GLY A 1 499 ? 18.445 0.774 -23.383 1.00 84.94 499 GLY A C 1
ATOM 3912 O O . GLY A 1 499 ? 17.615 -0.105 -23.154 1.00 84.94 499 GLY A O 1
ATOM 3913 N N . ILE A 1 500 ? 18.229 1.725 -24.297 1.00 82.88 500 ILE A N 1
ATOM 3914 C CA . ILE A 1 500 ? 17.041 1.775 -25.156 1.00 82.88 500 ILE A CA 1
ATOM 3915 C C . ILE A 1 500 ? 17.006 0.540 -26.067 1.00 82.88 500 ILE A C 1
ATOM 3917 O O . ILE A 1 500 ? 15.962 -0.113 -26.145 1.00 82.88 500 ILE A O 1
ATOM 3921 N N . ASP A 1 501 ? 18.137 0.175 -26.677 1.00 83.81 501 ASP A N 1
ATOM 3922 C CA . ASP A 1 501 ? 18.256 -1.026 -27.514 1.00 83.81 501 ASP A CA 1
ATOM 3923 C C . ASP A 1 501 ? 17.989 -2.295 -26.695 1.00 83.81 501 ASP A C 1
ATOM 3925 O O . ASP A 1 501 ? 17.168 -3.132 -27.081 1.00 83.81 501 ASP A O 1
ATOM 3929 N N . LEU A 1 502 ? 18.612 -2.411 -25.515 1.00 85.25 502 LEU A N 1
ATOM 3930 C CA . LEU A 1 502 ? 18.407 -3.553 -24.616 1.00 85.25 502 LEU A CA 1
ATOM 3931 C C . LEU A 1 502 ? 16.940 -3.679 -24.180 1.00 85.25 502 LEU A C 1
ATOM 3933 O O . LEU A 1 502 ? 16.385 -4.778 -24.166 1.00 85.25 502 LEU A O 1
ATOM 3937 N N . CYS A 1 503 ? 16.279 -2.560 -23.873 1.00 83.88 503 CYS A N 1
ATOM 3938 C CA . CYS A 1 503 ? 14.863 -2.537 -23.513 1.00 83.88 503 CYS A CA 1
ATOM 3939 C C . CYS A 1 503 ? 13.973 -3.022 -24.665 1.00 83.88 503 CYS A C 1
ATOM 3941 O O . CYS A 1 503 ? 13.081 -3.839 -24.440 1.00 83.88 503 CYS A O 1
ATOM 3943 N N . GLN A 1 504 ? 14.232 -2.592 -25.903 1.00 79.12 504 GLN A N 1
ATOM 3944 C CA . GLN A 1 504 ? 13.481 -3.071 -27.069 1.00 79.12 504 GLN A CA 1
ATOM 3945 C C . GLN A 1 504 ? 13.645 -4.582 -27.269 1.00 79.12 504 GLN A C 1
ATOM 3947 O O . GLN A 1 504 ? 12.664 -5.276 -27.539 1.00 79.12 504 GLN A O 1
ATOM 3952 N N . VAL A 1 505 ? 14.858 -5.111 -27.081 1.00 79.81 505 VAL A N 1
ATOM 3953 C CA . VAL A 1 505 ? 15.119 -6.558 -27.145 1.00 79.81 505 VAL A CA 1
ATOM 3954 C C . VAL A 1 505 ? 14.343 -7.305 -26.055 1.00 79.81 505 VAL A C 1
ATOM 3956 O O . VAL A 1 505 ? 13.638 -8.264 -26.362 1.00 79.81 505 VAL A O 1
ATOM 3959 N N . VAL A 1 506 ? 14.390 -6.830 -24.805 1.00 80.12 506 VAL A N 1
ATOM 3960 C CA . VAL A 1 506 ? 13.615 -7.388 -23.679 1.00 80.12 506 VAL A CA 1
ATOM 3961 C C . VAL A 1 506 ? 12.117 -7.390 -23.977 1.00 80.12 506 VAL A C 1
ATOM 3963 O O . VAL A 1 506 ? 11.429 -8.368 -23.693 1.00 80.12 506 VAL A O 1
ATOM 3966 N N . ARG A 1 507 ? 11.599 -6.309 -24.570 1.00 80.19 507 ARG A N 1
ATOM 3967 C CA . ARG A 1 507 ? 10.172 -6.152 -24.885 1.00 80.19 507 ARG A CA 1
ATOM 3968 C C . ARG A 1 507 ? 9.694 -7.059 -26.013 1.00 80.19 507 ARG A C 1
ATOM 3970 O O . ARG A 1 507 ? 8.529 -7.448 -26.002 1.00 80.19 507 ARG A O 1
ATOM 3977 N N . ASN A 1 508 ? 10.579 -7.414 -26.940 1.00 75.31 508 ASN A N 1
ATOM 3978 C CA . ASN A 1 508 ? 10.278 -8.313 -28.050 1.00 75.31 508 ASN A CA 1
ATOM 3979 C C . ASN A 1 508 ? 10.431 -9.804 -27.692 1.00 75.31 508 ASN A C 1
ATOM 3981 O O . ASN A 1 508 ? 9.993 -10.654 -28.469 1.00 75.31 508 ASN A O 1
ATOM 3985 N N . ASP A 1 509 ? 11.009 -10.147 -26.534 1.00 77.00 509 ASP A N 1
ATOM 3986 C CA . ASP A 1 509 ? 11.091 -11.537 -26.076 1.00 77.00 509 ASP A CA 1
ATOM 3987 C C . ASP A 1 509 ? 9.817 -11.951 -25.304 1.00 77.00 509 ASP A C 1
ATOM 3989 O O . ASP A 1 509 ? 9.442 -11.301 -24.324 1.00 77.00 509 ASP A O 1
ATOM 3993 N N . PRO A 1 510 ? 9.151 -13.064 -25.673 1.00 72.38 510 PRO A N 1
ATOM 3994 C CA . PRO A 1 510 ? 7.931 -13.526 -25.004 1.00 72.38 510 PRO A CA 1
ATOM 3995 C C . PRO A 1 510 ? 8.076 -13.833 -23.506 1.00 72.38 510 PRO A C 1
ATOM 3997 O O . PRO A 1 510 ? 7.083 -13.811 -22.779 1.00 72.38 510 PRO A O 1
ATOM 4000 N N . ARG A 1 511 ? 9.284 -14.163 -23.038 1.00 75.25 511 ARG A N 1
ATOM 4001 C CA . ARG A 1 511 ? 9.585 -14.484 -21.635 1.00 75.25 511 ARG A CA 1
ATOM 4002 C C . ARG A 1 511 ? 9.805 -13.222 -20.805 1.00 75.25 511 ARG A C 1
ATOM 4004 O O . ARG A 1 511 ? 9.418 -13.199 -19.640 1.00 75.25 511 ARG A O 1
ATOM 4011 N N . TRP A 1 512 ? 10.395 -12.185 -21.401 1.00 80.62 512 TRP A N 1
ATOM 4012 C CA . TRP A 1 512 ? 10.826 -10.970 -20.697 1.00 80.62 512 TRP A CA 1
ATOM 4013 C C . TRP A 1 512 ? 9.997 -9.724 -21.021 1.00 80.62 512 TRP A C 1
ATOM 4015 O O . TRP A 1 512 ? 10.166 -8.694 -20.368 1.00 80.62 512 TRP A O 1
ATOM 4025 N N . GLY A 1 513 ? 9.052 -9.813 -21.960 1.00 78.44 513 GLY A N 1
ATOM 4026 C CA . GLY A 1 513 ? 8.259 -8.676 -22.431 1.00 78.44 513 GLY A CA 1
ATOM 4027 C C . GLY A 1 513 ? 7.517 -7.914 -21.330 1.00 78.44 513 GLY A C 1
ATOM 4028 O O . GLY A 1 513 ? 7.295 -6.712 -21.450 1.00 78.44 513 GLY A O 1
ATOM 4029 N N . GLU A 1 514 ? 7.215 -8.589 -20.222 1.00 79.75 514 GLU A N 1
ATOM 4030 C CA . GLU A 1 514 ? 6.495 -8.041 -19.069 1.00 79.75 514 GLU A CA 1
ATOM 4031 C C . GLU A 1 514 ? 7.398 -7.665 -17.881 1.00 79.75 514 GLU A C 1
ATOM 4033 O O . GLU A 1 514 ? 6.899 -7.195 -16.858 1.00 79.75 514 GLU A O 1
ATOM 4038 N N . LEU A 1 515 ? 8.715 -7.868 -17.992 1.00 85.81 515 LEU A N 1
ATOM 4039 C CA . LEU A 1 515 ? 9.680 -7.524 -16.949 1.00 85.81 515 LEU A CA 1
ATOM 4040 C C . LEU A 1 515 ? 9.666 -6.005 -16.694 1.00 85.81 515 LEU A C 1
ATOM 4042 O O . LEU A 1 515 ? 9.856 -5.245 -17.646 1.00 85.81 515 LEU A O 1
ATOM 4046 N N . PRO A 1 516 ? 9.477 -5.521 -15.455 1.00 89.88 516 PRO A N 1
ATOM 4047 C CA . PRO A 1 516 ? 9.563 -4.094 -15.163 1.00 89.88 516 PRO A CA 1
ATOM 4048 C C . PRO A 1 516 ? 10.947 -3.521 -15.501 1.00 89.88 516 PRO A C 1
ATOM 4050 O O . PRO A 1 516 ? 11.950 -4.035 -15.007 1.00 89.88 516 PRO A O 1
ATOM 4053 N N . VAL A 1 517 ? 11.002 -2.449 -16.303 1.00 92.81 517 VAL A N 1
ATOM 4054 C CA . VAL A 1 517 ? 12.263 -1.785 -16.703 1.00 92.81 517 VAL A CA 1
ATOM 4055 C C . VAL A 1 517 ? 12.313 -0.341 -16.199 1.00 92.81 517 VAL A C 1
ATOM 4057 O O . VAL A 1 517 ? 11.487 0.487 -16.585 1.00 92.81 517 VAL A O 1
ATOM 4060 N N . LEU A 1 518 ? 13.297 -0.025 -15.361 1.00 94.31 518 LEU A N 1
ATOM 4061 C CA . LEU A 1 518 ? 13.585 1.309 -14.836 1.00 94.31 518 LEU A CA 1
ATOM 4062 C C . LEU A 1 518 ? 14.846 1.870 -15.503 1.00 94.31 518 LEU A C 1
ATOM 4064 O O . LEU A 1 518 ? 15.899 1.252 -15.428 1.00 94.31 518 LEU A O 1
ATOM 4068 N N . PHE A 1 519 ? 14.774 3.052 -16.104 1.00 93.62 519 PHE A N 1
ATOM 4069 C CA . PHE A 1 519 ? 15.961 3.688 -16.682 1.00 93.62 519 PHE A CA 1
ATOM 4070 C C . PHE A 1 519 ? 16.683 4.617 -15.708 1.00 93.62 519 PHE A C 1
ATOM 4072 O O . PHE A 1 519 ? 16.045 5.273 -14.887 1.00 93.62 519 PHE A O 1
ATOM 4079 N N . LEU A 1 520 ? 17.999 4.737 -15.842 1.00 91.31 520 LEU A N 1
ATOM 4080 C CA . LEU A 1 520 ? 18.811 5.794 -15.251 1.00 91.31 520 LEU A CA 1
ATOM 4081 C C . LEU A 1 520 ? 19.214 6.745 -16.379 1.00 91.31 520 LEU A C 1
ATOM 4083 O O . LEU A 1 520 ? 19.837 6.315 -17.335 1.00 91.31 520 LEU A O 1
ATOM 4087 N N . SER A 1 521 ? 18.836 8.023 -16.304 1.00 85.44 521 SER A N 1
ATOM 4088 C CA . SER A 1 521 ? 19.127 8.998 -17.369 1.00 85.44 521 SER A CA 1
ATOM 4089 C C . SER A 1 521 ? 19.915 10.187 -16.840 1.00 85.44 521 SER A C 1
ATOM 4091 O O . SER A 1 521 ? 19.489 10.828 -15.875 1.00 85.44 521 SER A O 1
ATOM 4093 N N . ALA A 1 522 ? 21.029 10.526 -17.489 1.00 80.25 522 ALA A N 1
ATOM 4094 C CA . ALA A 1 522 ? 21.752 11.775 -17.242 1.00 80.25 522 ALA A CA 1
ATOM 4095 C C . ALA A 1 522 ? 21.071 12.997 -17.883 1.00 80.25 522 ALA A C 1
ATOM 4097 O O . ALA A 1 522 ? 21.195 14.113 -17.368 1.00 80.25 522 ALA A O 1
ATOM 4098 N N . VAL A 1 523 ? 20.327 12.798 -18.976 1.00 69.62 523 VAL A N 1
ATOM 4099 C CA . VAL A 1 523 ? 19.800 13.885 -19.807 1.00 69.62 523 VAL A CA 1
ATOM 4100 C C . VAL A 1 523 ? 18.363 14.251 -19.414 1.00 69.62 523 VAL A C 1
ATOM 4102 O O . VAL A 1 523 ? 17.548 13.395 -19.062 1.00 69.62 523 VAL A O 1
ATOM 4105 N N . GLN A 1 524 ? 18.074 15.557 -19.428 1.00 65.19 524 GLN A N 1
ATOM 4106 C CA . GLN A 1 524 ? 16.770 16.149 -19.083 1.00 65.19 524 GLN A CA 1
ATOM 4107 C C . GLN A 1 524 ? 15.902 16.478 -20.302 1.00 65.19 524 GLN A C 1
ATOM 4109 O O . GLN A 1 524 ? 14.845 17.089 -20.143 1.00 65.19 524 GLN A O 1
ATOM 4114 N N . ASP A 1 525 ? 16.352 16.172 -21.515 1.00 70.31 525 ASP A N 1
ATOM 4115 C CA . ASP A 1 525 ? 15.603 16.543 -22.704 1.00 70.31 525 ASP A CA 1
ATOM 4116 C C . ASP A 1 525 ? 14.367 15.639 -22.871 1.00 70.31 525 ASP A C 1
ATOM 4118 O O . ASP A 1 525 ? 14.377 14.439 -22.583 1.00 70.31 525 ASP A O 1
ATOM 4122 N N . ALA A 1 526 ? 13.264 16.250 -23.302 1.00 67.44 526 ALA A N 1
ATOM 4123 C CA . ALA A 1 526 ? 11.984 15.565 -23.445 1.00 67.44 526 ALA A CA 1
ATOM 4124 C C . ALA A 1 526 ? 12.021 14.470 -24.527 1.00 67.44 526 ALA A C 1
ATOM 4126 O O . ALA A 1 526 ? 11.254 13.509 -24.452 1.00 67.44 526 ALA A O 1
ATOM 4127 N N . GLU A 1 527 ? 12.919 14.588 -25.510 1.00 71.25 527 GLU A N 1
ATOM 4128 C CA . GLU A 1 527 ? 13.031 13.649 -26.622 1.00 71.25 527 GLU A CA 1
ATOM 4129 C C . GLU A 1 527 ? 13.600 12.305 -26.151 1.00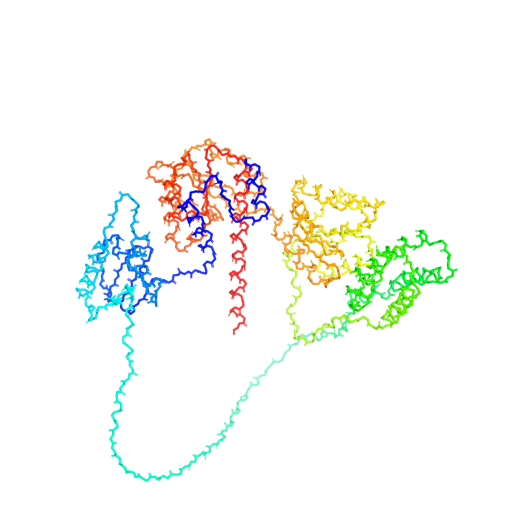 71.25 527 GLU A C 1
ATOM 4131 O O . GLU A 1 527 ? 12.978 11.266 -26.377 1.00 71.25 527 GLU A O 1
ATOM 4136 N N . THR A 1 528 ? 14.698 12.314 -25.395 1.00 70.44 528 THR A N 1
ATOM 4137 C CA . THR A 1 528 ? 15.288 11.110 -24.791 1.00 70.44 528 THR A CA 1
ATOM 4138 C C . THR A 1 528 ? 14.307 10.424 -23.840 1.00 70.44 528 THR A C 1
ATOM 4140 O O . THR A 1 528 ? 14.105 9.209 -23.910 1.00 70.44 528 THR A O 1
ATOM 4143 N N . LEU A 1 529 ? 13.616 11.187 -22.983 1.00 71.12 529 LEU A N 1
ATOM 4144 C CA . LEU A 1 529 ? 12.595 10.626 -22.088 1.00 71.12 529 LEU A CA 1
ATOM 4145 C C . LEU A 1 529 ? 11.446 9.980 -22.867 1.00 71.12 529 LEU A C 1
ATOM 4147 O O . LEU A 1 529 ? 10.974 8.894 -22.516 1.00 71.12 529 LEU A O 1
ATOM 4151 N N . GLN A 1 530 ? 11.010 10.616 -23.954 1.00 69.56 530 GLN A N 1
ATOM 4152 C CA . GLN A 1 530 ? 10.002 10.051 -24.836 1.00 69.56 530 GLN A CA 1
ATOM 4153 C C . GLN A 1 530 ? 10.485 8.736 -25.464 1.00 69.56 530 GLN A C 1
ATOM 4155 O O . GLN A 1 530 ? 9.723 7.765 -25.473 1.00 69.56 530 GLN A O 1
ATOM 4160 N N . GLN A 1 531 ? 11.727 8.677 -25.948 1.00 70.31 531 GLN A N 1
ATOM 4161 C CA . GLN A 1 531 ? 12.313 7.472 -26.541 1.00 70.31 531 GLN A CA 1
ATOM 4162 C C . GLN A 1 531 ? 12.385 6.314 -25.538 1.00 70.31 531 GLN A C 1
ATOM 4164 O O . GLN A 1 531 ? 11.961 5.203 -25.859 1.00 70.31 531 GLN A O 1
ATOM 4169 N N . VAL A 1 532 ? 12.812 6.582 -24.302 1.00 78.06 532 VAL A N 1
ATOM 4170 C CA . VAL A 1 532 ? 12.857 5.601 -23.205 1.00 78.06 532 VAL A CA 1
ATOM 4171 C C . VAL A 1 532 ? 11.482 4.958 -22.972 1.00 78.06 532 VAL A C 1
ATOM 4173 O O . VAL A 1 532 ? 11.340 3.731 -22.936 1.00 78.06 532 VAL A O 1
ATOM 4176 N N . PHE A 1 533 ? 10.421 5.763 -22.889 1.00 75.25 533 PHE A N 1
ATOM 4177 C CA . PHE A 1 533 ? 9.067 5.230 -22.722 1.00 75.25 533 PHE A CA 1
ATOM 4178 C C . PHE A 1 533 ? 8.514 4.547 -23.978 1.00 75.25 533 PHE A C 1
ATOM 4180 O O . PHE A 1 533 ? 7.735 3.596 -23.848 1.00 75.25 533 PHE A O 1
ATOM 4187 N N . MET A 1 534 ? 8.884 5.018 -25.174 1.00 70.25 534 MET A N 1
ATOM 4188 C CA . MET A 1 534 ? 8.520 4.387 -26.448 1.00 70.25 534 MET A CA 1
ATOM 4189 C C . MET A 1 534 ? 9.156 3.005 -26.599 1.00 70.25 534 MET A C 1
ATOM 4191 O O . MET A 1 534 ? 8.481 2.089 -27.058 1.00 70.25 534 MET A O 1
ATOM 4195 N N . ALA A 1 535 ? 10.399 2.837 -26.147 1.00 70.56 535 ALA A N 1
ATOM 4196 C CA . ALA A 1 535 ? 11.095 1.553 -26.121 1.00 70.56 535 ALA A CA 1
ATOM 4197 C C . ALA A 1 535 ? 10.476 0.547 -25.147 1.00 70.56 535 ALA A C 1
ATOM 4199 O O . ALA A 1 535 ? 10.706 -0.649 -25.270 1.00 70.56 535 ALA A O 1
ATOM 4200 N N . GLY A 1 536 ? 9.657 1.019 -24.204 1.00 72.88 536 GLY A N 1
ATOM 4201 C CA . GLY A 1 536 ? 8.917 0.159 -23.294 1.00 72.88 536 GLY A CA 1
ATOM 4202 C C . GLY A 1 536 ? 9.321 0.290 -21.830 1.00 72.88 536 GLY A C 1
ATOM 4203 O O . GLY A 1 536 ? 8.907 -0.551 -21.029 1.00 72.88 536 GLY A O 1
ATOM 4204 N N . ALA A 1 537 ? 10.045 1.338 -21.439 1.00 81.25 537 ALA A N 1
ATOM 4205 C CA . ALA A 1 537 ? 10.340 1.594 -20.033 1.00 81.25 537 ALA A CA 1
ATOM 4206 C C . ALA A 1 537 ? 9.070 1.707 -19.180 1.00 81.25 537 ALA A C 1
ATOM 4208 O O . ALA A 1 537 ? 8.030 2.197 -19.632 1.00 81.25 537 ALA A O 1
ATOM 4209 N N . ASP A 1 538 ? 9.166 1.267 -17.935 1.00 85.00 538 ASP A N 1
ATOM 4210 C CA . ASP A 1 538 ? 8.135 1.430 -16.918 1.00 85.00 538 ASP A CA 1
ATOM 4211 C C . ASP A 1 538 ? 8.282 2.737 -16.148 1.00 85.00 538 ASP A C 1
ATOM 4213 O O . ASP A 1 538 ? 7.301 3.253 -15.600 1.00 85.00 538 ASP A O 1
ATOM 4217 N N . ASP A 1 539 ? 9.509 3.234 -16.049 1.00 87.25 539 ASP A N 1
ATOM 4218 C CA . ASP A 1 539 ? 9.845 4.458 -15.340 1.00 87.25 539 ASP A CA 1
ATOM 4219 C C . ASP A 1 539 ? 11.293 4.874 -15.619 1.00 87.25 539 ASP A C 1
ATOM 4221 O O . ASP A 1 539 ? 12.045 4.140 -16.264 1.00 87.25 539 ASP A O 1
ATOM 4225 N N . TYR A 1 540 ? 11.701 6.014 -15.063 1.00 88.44 540 TYR A N 1
ATOM 4226 C CA . TYR A 1 540 ? 13.098 6.425 -15.013 1.00 88.44 540 TYR A CA 1
ATOM 4227 C C . TYR A 1 540 ? 13.455 7.158 -13.708 1.00 88.44 540 TYR A C 1
ATOM 4229 O O . TYR A 1 540 ? 12.608 7.746 -13.030 1.00 88.44 540 TYR A O 1
ATOM 4237 N N . VAL A 1 541 ? 14.745 7.156 -13.380 1.00 87.19 541 VAL A N 1
ATOM 4238 C CA . VAL A 1 541 ? 15.395 7.978 -12.359 1.00 87.19 541 VAL A CA 1
ATOM 4239 C C . VAL A 1 541 ? 16.421 8.860 -13.050 1.00 87.19 541 VAL A C 1
ATOM 4241 O O . VAL A 1 541 ? 17.188 8.421 -13.902 1.00 87.19 541 VAL A O 1
ATOM 4244 N N . GLN A 1 542 ? 16.431 10.130 -12.676 1.00 84.94 542 GLN A N 1
ATOM 4245 C CA . GLN A 1 542 ? 17.380 11.083 -13.220 1.00 84.94 542 GLN A CA 1
ATOM 4246 C C . GLN A 1 542 ? 18.697 11.040 -12.430 1.00 84.94 542 GLN A C 1
ATOM 4248 O O . GLN A 1 542 ? 18.668 11.090 -11.199 1.00 84.94 542 GLN A O 1
ATOM 4253 N N . LYS A 1 543 ? 19.840 10.997 -13.124 1.00 84.12 543 LYS A N 1
ATOM 4254 C CA . LYS A 1 543 ? 21.174 11.184 -12.539 1.00 84.12 543 LYS A CA 1
ATOM 4255 C C . LYS A 1 543 ? 21.399 12.699 -12.276 1.00 84.12 543 LYS A C 1
ATOM 4257 O O . LYS A 1 543 ? 21.000 13.526 -13.100 1.00 84.12 543 LYS A O 1
ATOM 4262 N N . PRO A 1 544 ? 21.994 13.110 -11.136 1.00 82.75 544 PRO A N 1
ATOM 4263 C CA . PRO A 1 544 ? 22.536 12.270 -10.070 1.00 82.75 544 PRO A CA 1
ATOM 4264 C C . PRO A 1 544 ? 21.436 11.596 -9.241 1.00 82.75 544 PRO A C 1
ATOM 4266 O O . PRO A 1 544 ? 20.430 12.216 -8.886 1.00 82.75 544 PRO A O 1
ATOM 4269 N N . ILE A 1 545 ? 21.661 10.319 -8.928 1.00 81.00 545 ILE A N 1
ATOM 4270 C CA . ILE A 1 545 ? 20.691 9.457 -8.252 1.00 81.00 545 ILE A CA 1
ATOM 4271 C C . ILE A 1 545 ? 20.457 9.967 -6.830 1.00 81.00 545 ILE A C 1
ATOM 4273 O O . ILE A 1 545 ? 21.396 10.228 -6.080 1.00 81.00 545 ILE A O 1
ATOM 4277 N N . ARG A 1 546 ? 19.181 10.104 -6.461 1.00 80.31 546 ARG A N 1
ATOM 4278 C CA . ARG A 1 546 ? 18.762 10.388 -5.087 1.00 80.31 546 ARG A CA 1
ATOM 4279 C C . ARG A 1 546 ? 18.213 9.118 -4.463 1.00 80.31 546 ARG A C 1
ATOM 4281 O O . ARG A 1 546 ? 17.132 8.677 -4.846 1.00 80.31 546 ARG A O 1
ATOM 4288 N N . ASP A 1 547 ? 18.922 8.588 -3.476 1.00 78.88 547 ASP A N 1
ATOM 4289 C CA . ASP A 1 547 ? 18.647 7.280 -2.871 1.00 78.88 547 ASP A CA 1
ATOM 4290 C C . ASP A 1 547 ? 17.173 7.077 -2.467 1.00 78.88 547 ASP A C 1
ATOM 4292 O O . ASP A 1 547 ? 16.592 6.063 -2.860 1.00 78.88 547 ASP A O 1
ATOM 4296 N N . PRO A 1 548 ? 16.496 8.037 -1.794 1.00 68.31 548 PRO A N 1
ATOM 4297 C CA . PRO A 1 548 ? 15.092 7.857 -1.422 1.00 68.31 548 PRO A CA 1
ATOM 4298 C C . PRO A 1 548 ? 14.147 7.808 -2.632 1.00 68.31 548 PRO A C 1
ATOM 4300 O O . PRO A 1 548 ? 13.158 7.082 -2.616 1.00 68.31 548 PRO A O 1
ATOM 4303 N N . GLU A 1 549 ? 14.443 8.576 -3.688 1.00 75.88 549 GLU A N 1
ATOM 4304 C CA . GLU A 1 549 ? 13.637 8.598 -4.916 1.00 75.88 549 GLU A CA 1
ATOM 4305 C C . GLU A 1 549 ? 13.776 7.277 -5.682 1.00 75.88 549 GLU A C 1
ATOM 4307 O O . GLU A 1 549 ? 12.772 6.715 -6.121 1.00 75.88 549 GLU A O 1
ATOM 4312 N N . LEU A 1 550 ? 15.004 6.763 -5.795 1.00 82.69 550 LEU A N 1
ATOM 4313 C CA . LEU A 1 550 ? 15.278 5.464 -6.404 1.00 82.69 550 LEU A CA 1
ATOM 4314 C C . LEU A 1 550 ? 14.544 4.342 -5.664 1.00 82.69 550 LEU A C 1
ATOM 4316 O O . LEU A 1 550 ? 13.820 3.571 -6.291 1.00 82.69 550 LEU A O 1
ATOM 4320 N N . LEU A 1 551 ? 14.707 4.270 -4.341 1.00 77.56 551 LEU A N 1
ATOM 4321 C CA . LEU A 1 551 ? 14.095 3.233 -3.511 1.00 77.56 551 LEU A CA 1
ATOM 4322 C C . LEU A 1 551 ? 12.573 3.221 -3.652 1.00 77.56 551 LEU A C 1
ATOM 4324 O O . LEU A 1 551 ? 11.990 2.165 -3.896 1.00 77.56 551 LEU A O 1
ATOM 4328 N N . ALA A 1 552 ? 11.937 4.392 -3.570 1.00 68.31 552 ALA A N 1
ATOM 4329 C CA . ALA A 1 552 ? 10.492 4.515 -3.725 1.00 68.31 552 ALA A CA 1
ATOM 4330 C C . ALA A 1 552 ? 10.016 4.010 -5.098 1.00 68.31 552 ALA A C 1
ATOM 4332 O O . ALA A 1 552 ? 9.029 3.276 -5.184 1.00 68.31 552 ALA A O 1
ATOM 4333 N N . ARG A 1 553 ? 10.733 4.352 -6.180 1.00 82.31 553 ARG A N 1
ATOM 4334 C CA . ARG A 1 553 ? 10.394 3.881 -7.532 1.00 82.31 553 ARG A CA 1
ATOM 4335 C C . ARG A 1 553 ? 10.581 2.370 -7.676 1.00 82.31 553 ARG A C 1
ATOM 4337 O O . ARG A 1 553 ? 9.676 1.702 -8.173 1.00 82.31 553 ARG A O 1
ATOM 4344 N N . VAL A 1 554 ? 11.698 1.819 -7.205 1.00 83.75 554 VAL A N 1
ATOM 4345 C CA . VAL A 1 554 ? 11.982 0.373 -7.256 1.00 83.75 554 VAL A CA 1
ATOM 4346 C C . VAL A 1 554 ? 10.922 -0.424 -6.492 1.00 83.75 554 VAL A C 1
ATOM 4348 O O . VAL A 1 554 ? 10.323 -1.345 -7.052 1.00 83.75 554 VAL A O 1
ATOM 4351 N N . LEU A 1 555 ? 10.633 -0.039 -5.244 1.00 73.12 555 LEU A N 1
ATOM 4352 C CA . LEU A 1 555 ? 9.633 -0.706 -4.405 1.00 73.12 555 LEU A CA 1
ATOM 4353 C C . LEU A 1 555 ? 8.250 -0.697 -5.059 1.00 73.12 555 LEU A C 1
ATOM 4355 O O . LEU A 1 555 ? 7.610 -1.744 -5.163 1.00 73.12 555 LEU A O 1
ATOM 4359 N N . ASN A 1 556 ? 7.822 0.459 -5.571 1.00 75.75 556 ASN A N 1
ATOM 4360 C CA . ASN A 1 556 ? 6.531 0.600 -6.238 1.00 75.75 556 ASN A CA 1
ATOM 4361 C C . ASN A 1 556 ? 6.434 -0.324 -7.467 1.00 75.75 556 ASN A C 1
ATOM 4363 O O . ASN A 1 556 ? 5.429 -1.008 -7.658 1.00 75.75 556 ASN A O 1
ATOM 4367 N N . ARG A 1 557 ? 7.491 -0.421 -8.285 1.00 82.44 557 ARG A N 1
ATOM 4368 C CA . ARG A 1 557 ? 7.484 -1.284 -9.479 1.00 82.44 557 ARG A CA 1
ATOM 4369 C C . ARG A 1 557 ? 7.436 -2.773 -9.141 1.00 82.44 557 ARG A C 1
ATOM 4371 O O . ARG A 1 557 ? 6.673 -3.507 -9.773 1.00 82.44 557 ARG A O 1
ATOM 4378 N N . ILE A 1 558 ? 8.167 -3.204 -8.118 1.00 78.69 558 ILE A N 1
ATOM 4379 C CA . ILE A 1 558 ? 8.175 -4.603 -7.677 1.00 78.69 558 ILE A CA 1
ATOM 4380 C C . ILE A 1 558 ? 6.830 -4.991 -7.056 1.00 78.69 558 ILE A C 1
ATOM 4382 O O . ILE A 1 558 ? 6.247 -6.000 -7.459 1.00 78.69 558 ILE A O 1
ATOM 4386 N N . GLU A 1 559 ? 6.287 -4.176 -6.143 1.00 71.25 559 GLU A N 1
ATOM 4387 C CA . GLU A 1 559 ? 4.997 -4.457 -5.492 1.00 71.25 559 GLU A CA 1
ATOM 4388 C C . GLU A 1 559 ? 3.883 -4.623 -6.539 1.00 71.25 559 GLU A C 1
ATOM 4390 O O . GLU A 1 559 ? 3.081 -5.561 -6.485 1.00 71.25 559 GLU A O 1
ATOM 4395 N N . ARG A 1 560 ? 3.864 -3.756 -7.557 1.00 69.62 560 ARG A N 1
ATOM 4396 C CA . ARG A 1 560 ? 2.870 -3.813 -8.636 1.00 69.62 560 ARG A CA 1
ATOM 4397 C C . ARG A 1 560 ? 3.034 -5.035 -9.537 1.00 69.62 560 ARG A C 1
ATOM 4399 O O . ARG A 1 560 ? 2.027 -5.669 -9.863 1.00 69.62 560 ARG A O 1
ATOM 4406 N N . SER A 1 561 ? 4.263 -5.389 -9.909 1.00 69.75 561 SER A N 1
ATOM 4407 C CA . SER A 1 561 ? 4.537 -6.591 -10.708 1.00 69.75 561 SER A CA 1
ATOM 4408 C C . SER A 1 561 ? 4.058 -7.860 -9.989 1.00 69.75 561 SER A C 1
ATOM 4410 O O . SER A 1 561 ? 3.307 -8.667 -10.545 1.00 69.75 561 SER A O 1
ATOM 4412 N N . GLN A 1 562 ? 4.368 -7.977 -8.695 1.00 68.12 562 GLN A N 1
ATOM 4413 C CA . GLN A 1 562 ? 3.958 -9.115 -7.872 1.00 68.12 562 GLN A CA 1
ATOM 4414 C C . GLN A 1 562 ? 2.434 -9.218 -7.709 1.00 68.12 562 GLN A C 1
ATOM 4416 O O . GLN A 1 562 ? 1.879 -10.319 -7.771 1.00 68.12 562 GLN A O 1
ATOM 4421 N N . LEU A 1 563 ? 1.730 -8.094 -7.525 1.00 63.69 563 LEU A N 1
ATOM 4422 C CA . LEU A 1 563 ? 0.263 -8.079 -7.458 1.00 63.69 563 LEU A CA 1
ATOM 4423 C C . LEU A 1 563 ? -0.375 -8.593 -8.757 1.00 63.69 563 LEU A C 1
ATOM 4425 O O . LEU A 1 563 ? -1.338 -9.363 -8.703 1.00 63.69 563 LEU A O 1
ATOM 4429 N N . ARG A 1 564 ? 0.176 -8.227 -9.920 1.00 64.62 564 ARG A N 1
ATOM 4430 C CA . ARG A 1 564 ? -0.305 -8.709 -11.223 1.00 64.62 564 ARG A CA 1
ATOM 4431 C C . ARG A 1 564 ? -0.090 -10.211 -11.387 1.00 64.62 564 ARG A C 1
ATOM 4433 O O . ARG A 1 564 ? -1.035 -10.913 -11.746 1.00 64.62 564 ARG A O 1
ATOM 4440 N N . LEU A 1 565 ? 1.111 -10.713 -11.093 1.00 62.94 565 LEU A N 1
ATOM 4441 C CA . LEU A 1 565 ? 1.417 -12.147 -11.180 1.00 62.94 565 LEU A CA 1
ATOM 4442 C C . LEU A 1 565 ? 0.471 -12.976 -10.299 1.00 62.94 565 LEU A C 1
ATOM 4444 O O . LEU A 1 565 ? -0.045 -14.004 -10.739 1.00 62.94 565 LEU A O 1
ATOM 4448 N N . LYS A 1 566 ? 0.146 -12.480 -9.098 1.00 61.28 566 LYS A N 1
ATOM 4449 C CA . LYS A 1 566 ? -0.854 -13.096 -8.212 1.00 61.28 566 LYS A CA 1
ATOM 4450 C C . LYS A 1 566 ? -2.258 -13.110 -8.826 1.00 61.28 566 LYS A C 1
ATOM 4452 O O . LYS A 1 566 ? -2.919 -14.144 -8.778 1.00 61.28 566 LYS A O 1
ATOM 4457 N N . MET A 1 567 ? -2.714 -12.008 -9.430 1.00 61.75 567 MET A N 1
ATOM 4458 C CA . MET A 1 567 ? -4.026 -11.960 -10.099 1.00 61.75 567 MET A CA 1
ATOM 4459 C C . MET A 1 567 ? -4.111 -12.929 -11.284 1.00 61.75 567 MET A C 1
ATOM 4461 O O . MET A 1 567 ? -5.135 -13.587 -11.469 1.00 61.75 567 MET A O 1
ATOM 4465 N N . ILE A 1 568 ? -3.038 -13.048 -12.072 1.00 62.16 568 ILE A N 1
ATOM 4466 C CA . ILE A 1 568 ? -2.962 -14.001 -13.187 1.00 62.16 568 ILE A CA 1
ATOM 4467 C C . ILE A 1 568 ? -3.022 -15.439 -12.658 1.00 62.16 568 ILE A C 1
ATOM 4469 O O . ILE A 1 568 ? -3.814 -16.236 -13.160 1.00 62.16 568 ILE A O 1
ATOM 4473 N N . ALA A 1 569 ? -2.257 -15.760 -11.611 1.00 55.25 569 ALA A N 1
ATOM 4474 C CA . ALA A 1 569 ? -2.276 -17.081 -10.985 1.00 55.25 569 ALA A CA 1
ATOM 4475 C C . ALA A 1 569 ? -3.675 -17.453 -10.460 1.00 55.25 569 ALA A C 1
ATOM 4477 O O . ALA A 1 569 ? -4.168 -18.544 -10.741 1.00 55.25 569 ALA A O 1
ATOM 4478 N N . GLN A 1 570 ? -4.359 -16.524 -9.782 1.00 55.19 570 GLN A N 1
ATOM 4479 C CA . GLN A 1 570 ? -5.729 -16.726 -9.293 1.00 55.19 570 GLN A CA 1
ATOM 4480 C C . GLN A 1 570 ? -6.737 -16.928 -10.433 1.00 55.19 570 GLN A C 1
ATOM 4482 O O . GLN A 1 570 ? -7.589 -17.815 -10.358 1.00 55.19 570 GLN A O 1
ATOM 4487 N N . LYS A 1 571 ? -6.632 -16.141 -11.512 1.00 54.56 571 LYS A N 1
ATOM 4488 C CA . LYS A 1 571 ? -7.492 -16.285 -12.697 1.00 54.56 571 LYS A CA 1
ATOM 4489 C C . LYS A 1 571 ? -7.293 -17.642 -13.374 1.00 54.56 571 LYS A C 1
ATOM 4491 O O . LYS A 1 571 ? -8.274 -18.281 -13.747 1.00 54.56 571 LYS A O 1
ATOM 4496 N N . ASN A 1 572 ? -6.046 -18.090 -13.503 1.00 49.69 572 ASN A N 1
ATOM 4497 C CA . ASN A 1 572 ? -5.718 -19.384 -14.100 1.00 49.69 572 ASN A CA 1
ATOM 4498 C C . ASN A 1 572 ? -6.218 -20.550 -13.235 1.00 49.69 572 ASN A C 1
ATOM 4500 O O . ASN A 1 572 ? -6.746 -21.520 -13.772 1.00 49.69 572 ASN A O 1
ATOM 4504 N N . GLN A 1 573 ? -6.148 -20.426 -11.907 1.00 47.09 573 GLN A N 1
ATOM 4505 C CA . GLN A 1 573 ? -6.700 -21.415 -10.979 1.00 47.09 573 GLN A CA 1
ATOM 4506 C C . GLN A 1 573 ? -8.233 -21.522 -11.100 1.00 47.09 573 GLN A C 1
ATOM 4508 O O . GLN A 1 573 ? -8.764 -22.619 -11.232 1.00 47.09 573 GLN A O 1
ATOM 4513 N N . MET A 1 574 ? -8.945 -20.392 -11.192 1.00 48.00 574 MET A N 1
ATOM 4514 C CA . MET A 1 574 ? -10.403 -20.372 -11.411 1.00 48.00 574 MET A CA 1
ATOM 4515 C C . MET A 1 574 ? -10.852 -20.948 -12.763 1.00 48.00 574 MET A C 1
ATOM 4517 O O . MET A 1 574 ? -11.997 -21.382 -12.891 1.00 48.00 574 MET A O 1
ATOM 4521 N N . LEU A 1 575 ? -9.994 -20.895 -13.784 1.00 48.72 575 LEU A N 1
ATOM 4522 C CA . LEU A 1 575 ? -10.256 -21.486 -15.098 1.00 48.72 575 LEU A CA 1
ATOM 4523 C C . LEU A 1 575 ? -9.978 -22.992 -15.121 1.00 48.72 575 LEU A C 1
ATOM 4525 O O . LEU A 1 575 ? -10.603 -23.686 -15.909 1.00 48.72 575 LEU A O 1
ATOM 4529 N N . SER A 1 576 ? -9.074 -23.484 -14.270 1.00 46.94 576 SER A N 1
ATOM 4530 C CA . SER A 1 576 ? -8.769 -24.914 -14.137 1.00 46.94 576 SER A CA 1
ATOM 4531 C C . SER A 1 576 ? -9.780 -25.677 -13.271 1.00 46.94 576 SER A C 1
ATOM 4533 O O . SER A 1 576 ? -9.880 -26.893 -13.404 1.00 46.94 576 SER A O 1
ATOM 4535 N N . ASP A 1 577 ? -10.499 -24.984 -12.383 1.00 46.66 577 ASP A N 1
ATOM 4536 C CA . ASP A 1 577 ? -11.5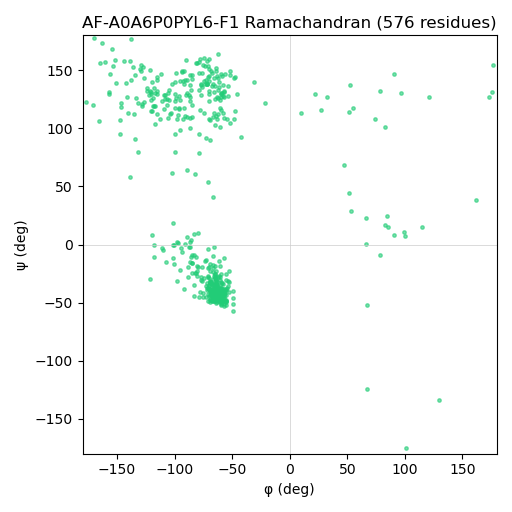46 -25.562 -11.524 1.00 46.66 577 ASP A CA 1
ATOM 4537 C C . ASP A 1 577 ? -12.942 -25.588 -12.193 1.00 46.66 577 ASP A C 1
ATOM 4539 O O . ASP A 1 577 ? -13.910 -26.076 -11.600 1.00 46.66 577 ASP A O 1
ATOM 4543 N N . LYS A 1 578 ? -13.062 -25.055 -13.417 1.00 43.00 578 LYS A N 1
ATOM 4544 C CA . LYS A 1 578 ? -14.260 -25.115 -14.271 1.00 43.00 578 LYS A CA 1
ATOM 4545 C C . LYS A 1 578 ? -14.078 -26.143 -15.374 1.00 43.00 578 LYS A C 1
ATOM 4547 O O . LYS A 1 578 ? -15.096 -26.798 -15.697 1.00 43.00 578 LYS A O 1
#

Foldseek 3Di:
DLVVQLLCLLLPDLHDDDPPDDPLLVVLLVVLVVVLVDDDDDDWQDAPQWTAGPLVLWIAGVNHTFDADQLLSVVVVVQSVPQPDFAALVRSQVPRDDPPDRDDSVVSVVSLVVSQVRNVVNPPPDSQWDADPPGHIHGDHDDPPDDDDDDDDDDDDDDDDDDDDDDDDDDDDDDDDDDDDDDDDDDDDDDDALLQVLCVVCLVVLVVLLVLLVVLLVCVVVVHDCVPSLVSNLVSLLLQLFACVQSQLPVLNVLSVVLNVLSVPPPDQDPVNSVSSVVSSVVSVVSSVDRRRDPDPPPDPPDPDLDQLDDPPDQFEEEEEALSPSRQVSLVRNVVVSSHHYDYHNAVVSVVVCCVVDNGQEYEFEQDDDVVRDGRLVVLLVQVPDVVRRAYAYEYQDDDPVVVVSCSSSSHQHYHHGPDHSVVVSVSRSSRSLLRDQPCFEEEEEALDVVVVVVCCVLCVVSNYHYDYHNDVVCVVVVCVVRVGQAYEAEQDDPPAGVLNVLLVLCSDPSRVLRAYEYEYQDDDPVSSSSCSVSNHSYYAYPVGDSSSVVSSVSSSSSSSVVSVVVVVVVVVVVVVD

pLDDT: mean 72.94, std 19.58, range [21.02, 97.75]

Radius of gyration: 34.25 Å; Cα contacts (8 Å, |Δi|>4): 742; chains: 1; bounding box: 82×79×95 Å

Sequence (578 aa):
TSTNKVEALDAGADDYLVKPLDIPELLARIRAVLRRSSTPLLPVLEWGLLHLDPSNCQVSYDQELLHLTPKEYGLVELFLRNPHRIFSQSFLLDNLWSFEEPPTENAVRAHIKSLRRKLKQAGAKNDLIETVYGLGYRLRQPPEEGSAQTKTEKNKGKKVAKKTPSNLKQSKSKSDSSVSPFPKAQSQEPKQSGLSAIWEQQKSNYIKRINVLEQLVTAWRDGDDCGKLEQEALREAHTLAGSLGSFGFDQASLKSREIEQILKSAKKVSKETIAHMSQLVVELGEQLETEPNLPKPSQSKPLSTFHSPFPISNSPRLLIVDDDLTLAQGLASELAAWKMQVEVAGDISQGRKAIAGNRPDVVLLDLCFPESLGNGFELLEELKTTQPPVPVVVFTAQESFAERVRVARLGGRGFLQKPVAPQKVMDAIAKALQQSGPPQAKLLIVDDDPQILDQLRTVLEPWGFQLTLLNDPQQFWETIEQCTPDLLILDVEMPEFSGIDLCQVVRNDPRWGELPVLFLSAVQDAETLQQVFMAGADDYVQKPIRDPELLARVLNRIERSQLRLKMIAQKNQMLSDK